Protein AF-0000000085077165 (afdb_homodimer)

Radius of gyration: 27.35 Å; Cα contacts (8 Å, |Δi|>4): 1480; chains: 2; bounding box: 54×87×58 Å

Organism: Oikopleura dioica (NCBI:txid34765)

Nearest PDB structures (foldseek):
  3anv-assembly1_A-2  TM=9.131E-01  e=1.121E-34  Gallus gallus
  3anu-assembly1_A-2  TM=9.158E-01  e=6.366E-34  Gallus gallus
  3awn-assembly1_A  TM=9.002E-01  e=6.577E-33  Gallus gallus
  1qu4-assembly2_D  TM=6.559E-01  e=4.591E-11  Trypanosoma brucei
  2tod-assembly1_B  TM=6.637E-01  e=1.349E-10  Trypanosoma brucei

pLDDT: mean 92.69, std 6.56, range [63.25, 98.31]

Foldseek 3Di:
DVVLCVVLVAAEAEEALQFQFLVLCCVRPPPLEHYEYADLLSLVSSLVVPRAHYEHEDADDLVCQVSVLVSVVPGQYEYEDAALVSLVSQQPHPAAHEYAYEAECPPPDRHHDLVPLVRVLVSVVSQVVCVRHYDYQAYEYEDPVLLDAQPDAQVVSLVVLQVSLLSVLVSRVVSQVSNCVVVVDPDGGAYEYEELLSSLRDDSSCSSHRYYYYYCQSADFPSCVSNVSDPPVSHFDKDKWWFAAFFFFKTKIQAFCLQQNPPRLSSLFWAWPPPPFCKGFNDGDDGMTIIGGPDRPGGCVVVDDGGDMIIIGGSRSSSNSLSDQWDFDDDPNHTDDITGRRDDD/DCVLCVVLVAAEAEEALQQQFLVLCCVRPPPLEHYEYADLLSLVSSLVVPRAHYEHEDADDLVCQVSVLVSVVPGQYEYEDAALVSLVSQQPHPAAHEYAYEAECPPPDRHHDLVPLVRVLVSVVSQVVCVRHYDYQAYEYEDPVLLDAQPDAQVVSLVVLQVVLLSVLVSRVVSQVSNCVVVVDPDGGAYEYEELLSSLRDDSSCSVHRYYYYYCQSADFPSCVSNVSDPPVSHQDKDKWWFAAFFFFKTKIQAFCLQQNPPRLSSLFWAWPPPPFCKGFNDGDDGMTIIGGPDRPGGCVVVDDGGDMIIIGGSRSSVNSLSDQWDFDDDPNHTDDITGRRDDD

Structure (mmCIF, N/CA/C/O backbone):
data_AF-0000000085077165-model_v1
#
loop_
_entity.id
_entity.type
_entity.pdbx_description
1 polymer 'D-serine dehydratase-like domain-containing protein'
#
loop_
_atom_site.group_PDB
_atom_site.id
_atom_site.type_symbol
_atom_site.label_atom_id
_atom_site.label_alt_id
_atom_site.label_comp_id
_atom_site.label_asym_id
_atom_site.label_entity_id
_atom_site.label_seq_id
_atom_site.pdbx_PDB_ins_code
_atom_site.Cartn_x
_atom_site.Cartn_y
_atom_site.Cartn_z
_atom_site.occupancy
_atom_site.B_iso_or_equiv
_atom_site.auth_seq_id
_atom_site.auth_comp_id
_atom_site.auth_asym_id
_atom_site.auth_atom_id
_atom_site.pdbx_PDB_model_num
ATOM 1 N N . MET A 1 1 ? -19.859 15.398 10.898 1 94.19 1 MET A N 1
ATOM 2 C CA . MET A 1 1 ? -18.719 16.234 11.266 1 94.19 1 MET A CA 1
ATOM 3 C C . MET A 1 1 ? -19.031 17.719 11.047 1 94.19 1 MET A C 1
ATOM 5 O O . MET A 1 1 ? -18.656 18.562 11.852 1 94.19 1 MET A O 1
ATOM 9 N N . ILE A 1 2 ? -19.719 18.031 9.961 1 94.75 2 ILE A N 1
ATOM 10 C CA . ILE A 1 2 ? -20.125 19.406 9.68 1 94.75 2 ILE A CA 1
ATOM 11 C C . ILE A 1 2 ? -21.016 19.922 10.812 1 94.75 2 ILE A C 1
ATOM 13 O O . ILE A 1 2 ? -20.766 21.016 11.352 1 94.75 2 ILE A O 1
ATOM 17 N N . GLU A 1 3 ? -22 19.156 11.156 1 94.88 3 GLU A N 1
ATOM 18 C CA . GLU A 1 3 ? -22.906 19.547 12.227 1 94.88 3 GLU A CA 1
ATOM 19 C C . GLU A 1 3 ? -22.172 19.688 13.555 1 94.88 3 GLU A C 1
ATOM 21 O O . GLU A 1 3 ? -22.453 20.609 14.328 1 94.88 3 GLU A O 1
ATOM 26 N N . THR A 1 4 ? -21.234 18.734 13.797 1 94.38 4 THR A N 1
ATOM 27 C CA . THR A 1 4 ? -20.438 18.781 15.016 1 94.38 4 THR A CA 1
ATOM 28 C C . THR A 1 4 ? -19.641 20.094 15.086 1 94.38 4 THR A C 1
ATOM 30 O O . THR A 1 4 ? -19.609 20.75 16.125 1 94.38 4 THR A O 1
ATOM 33 N N . ALA A 1 5 ? -18.984 20.469 14.062 1 95.69 5 ALA A N 1
ATOM 34 C CA . ALA A 1 5 ? -18.219 21.703 14 1 95.69 5 ALA A CA 1
ATOM 35 C C . ALA A 1 5 ? -19.094 22.922 14.227 1 95.69 5 ALA A C 1
ATOM 37 O O . ALA A 1 5 ? -18.719 23.859 14.93 1 95.69 5 ALA A O 1
ATOM 38 N N . LYS A 1 6 ? -20.297 22.922 13.641 1 95.62 6 LYS A N 1
ATOM 39 C CA . LYS A 1 6 ? -21.266 24.016 13.812 1 95.62 6 LYS A CA 1
ATOM 40 C C . LYS A 1 6 ? -21.672 24.156 15.273 1 95.62 6 LYS A C 1
ATOM 42 O O . LYS A 1 6 ? -21.719 25.281 15.797 1 95.62 6 LYS A O 1
ATOM 47 N N . GLU A 1 7 ? -21.953 23.062 15.828 1 95.88 7 GLU A N 1
ATOM 48 C CA . GLU A 1 7 ? -22.391 23.062 17.234 1 95.88 7 GLU A CA 1
ATOM 49 C C . GLU A 1 7 ? -21.281 23.594 18.141 1 95.88 7 GLU A C 1
ATOM 51 O O . GLU A 1 7 ? -21.562 24.281 19.125 1 95.88 7 GLU A O 1
ATOM 56 N N . LEU A 1 8 ? -20.094 23.266 17.828 1 96.5 8 LEU A N 1
ATOM 57 C CA . LEU A 1 8 ? -18.938 23.703 18.609 1 96.5 8 LEU A CA 1
ATOM 58 C C . LEU A 1 8 ? -18.531 25.125 18.25 1 96.5 8 LEU A C 1
ATOM 60 O O . LEU A 1 8 ? -17.703 25.719 18.922 1 96.5 8 LEU A O 1
ATOM 64 N N . GLU A 1 9 ? -19.109 25.656 17.203 1 96.5 9 GLU A N 1
ATOM 65 C CA . GLU A 1 9 ? -18.797 26.984 16.688 1 96.5 9 GLU A CA 1
ATOM 66 C C . GLU A 1 9 ? -17.328 27.094 16.297 1 96.5 9 GLU A C 1
ATOM 68 O O . GLU A 1 9 ? -16.656 28.062 16.656 1 96.5 9 GLU A O 1
ATOM 73 N N . VAL A 1 10 ? -16.812 26.094 15.695 1 96.75 10 VAL A N 1
ATOM 74 C CA . VAL A 1 10 ? -15.461 26.062 15.148 1 96.75 10 VAL A CA 1
ATOM 75 C C . VAL A 1 10 ? -15.523 25.812 13.641 1 96.75 10 VAL A C 1
ATOM 77 O O . VAL A 1 10 ? -16.484 25.219 13.141 1 96.75 10 VAL A O 1
ATOM 80 N N . TYR A 1 11 ? -14.555 26.328 12.922 1 96.12 11 TYR A N 1
ATOM 81 C CA . TYR A 1 11 ? -14.5 26.047 11.492 1 96.12 11 TYR A CA 1
ATOM 82 C C . TYR A 1 11 ? -14.094 24.609 11.227 1 96.12 11 TYR A C 1
ATOM 84 O O . TYR A 1 11 ? -13.336 24.016 11.992 1 96.12 11 TYR A O 1
ATOM 92 N N . LEU A 1 12 ? -14.641 24.062 10.18 1 96.81 12 LEU A N 1
ATOM 93 C CA . LEU A 1 12 ? -14.219 22.766 9.688 1 96.81 12 LEU A CA 1
ATOM 94 C C . LEU A 1 12 ? -13.367 22.906 8.43 1 96.81 12 LEU A C 1
ATOM 96 O O . LEU A 1 12 ? -13.789 23.531 7.457 1 96.81 12 LEU A O 1
ATOM 100 N N . ARG A 1 13 ? -12.18 22.438 8.469 1 97.38 13 ARG A N 1
ATOM 101 C CA . ARG A 1 13 ? -11.297 22.312 7.309 1 97.38 13 ARG A CA 1
ATOM 102 C C . ARG A 1 13 ? -10.938 20.844 7.047 1 97.38 13 ARG A C 1
ATOM 104 O O . ARG A 1 13 ? -9.867 20.391 7.457 1 97.38 13 ARG A O 1
ATOM 111 N N . PRO A 1 14 ? -11.766 20.188 6.328 1 97.81 14 PRO A N 1
ATOM 112 C CA . PRO A 1 14 ? -11.508 18.766 6.098 1 97.81 14 PRO A CA 1
ATOM 113 C C . PRO A 1 14 ? -10.234 18.516 5.289 1 97.81 14 PRO A C 1
ATOM 115 O O . PRO A 1 14 ? -9.883 19.328 4.43 1 97.81 14 PRO A O 1
ATOM 118 N N . HIS A 1 15 ? -9.594 17.453 5.633 1 97.62 15 HIS A N 1
ATOM 119 C CA . HIS A 1 15 ? -8.438 17.016 4.867 1 97.62 15 HIS A CA 1
ATOM 120 C C . HIS A 1 15 ? -8.852 16.125 3.705 1 97.62 15 HIS A C 1
ATOM 122 O O . HIS A 1 15 ? -9.648 15.188 3.885 1 97.62 15 HIS A O 1
ATOM 128 N N . MET A 1 16 ? -8.297 16.344 2.512 1 97.94 16 MET A N 1
ATOM 129 C CA . MET A 1 16 ? -8.758 15.688 1.29 1 97.94 16 MET A CA 1
ATOM 130 C C . MET A 1 16 ? -7.934 14.438 0.995 1 97.94 16 MET A C 1
ATOM 132 O O . MET A 1 16 ? -8.203 13.727 0.03 1 97.94 16 MET A O 1
ATOM 136 N N . LYS A 1 17 ? -7.016 14.102 1.824 1 95.44 17 LYS A N 1
ATOM 137 C CA . LYS A 1 17 ? -5.984 13.109 1.541 1 95.44 17 LYS A CA 1
ATOM 138 C C . LYS A 1 17 ? -6.586 11.711 1.396 1 95.44 17 LYS A C 1
ATOM 140 O O . LYS A 1 17 ? -5.949 10.812 0.856 1 95.44 17 LYS A O 1
ATOM 145 N N . THR A 1 18 ? -7.816 11.469 1.941 1 96.44 18 THR A N 1
ATOM 146 C CA . THR A 1 18 ? -8.422 10.141 1.938 1 96.44 18 THR A CA 1
ATOM 147 C C . THR A 1 18 ? -8.938 9.789 0.548 1 96.44 18 THR A C 1
ATOM 149 O O . THR A 1 18 ? -8.602 8.734 0.002 1 96.44 18 THR A O 1
ATOM 152 N N . HIS A 1 19 ? -9.672 10.641 -0.041 1 97.88 19 HIS A N 1
ATOM 153 C CA . HIS A 1 19 ? -10.414 10.336 -1.26 1 97.88 19 HIS A CA 1
ATOM 154 C C . HIS A 1 19 ? -9.789 11.016 -2.473 1 97.88 19 HIS A C 1
ATOM 156 O O . HIS A 1 19 ? -9.766 10.453 -3.566 1 97.88 19 HIS A O 1
ATOM 162 N N . LYS A 1 20 ? -9.398 12.227 -2.334 1 98 20 LYS A N 1
ATOM 163 C CA . LYS A 1 20 ? -8.727 13.047 -3.338 1 98 20 LYS A CA 1
ATOM 164 C C . LYS A 1 20 ? -9.586 13.211 -4.586 1 98 20 LYS A C 1
ATOM 166 O O . LYS A 1 20 ? -9.086 13.109 -5.707 1 98 20 LYS A O 1
ATOM 171 N N . THR A 1 21 ? -10.852 13.391 -4.449 1 98.19 21 THR A N 1
ATOM 172 C CA . THR A 1 21 ? -11.773 13.641 -5.555 1 98.19 21 THR A CA 1
ATOM 173 C C . THR A 1 21 ? -12.516 14.961 -5.352 1 98.19 21 THR A C 1
ATOM 175 O O . THR A 1 21 ? -12.75 15.375 -4.215 1 98.19 21 THR A O 1
ATOM 178 N N . LEU A 1 22 ? -12.922 15.57 -6.465 1 97.69 22 LEU A N 1
ATOM 179 C CA . LEU A 1 22 ? -13.656 16.828 -6.379 1 97.69 22 LEU A CA 1
ATOM 180 C C . LEU A 1 22 ? -15.062 16.594 -5.84 1 97.69 22 LEU A C 1
ATOM 182 O O . LEU A 1 22 ? -15.57 17.391 -5.047 1 97.69 22 LEU A O 1
ATOM 186 N N . GLU A 1 23 ? -15.719 15.484 -6.246 1 96.81 23 GLU A N 1
ATOM 187 C CA . GLU A 1 23 ? -17.094 15.172 -5.848 1 96.81 23 GLU A CA 1
ATOM 188 C C . GLU A 1 23 ? -17.203 15.031 -4.332 1 96.81 23 GLU A C 1
ATOM 190 O O . GLU A 1 23 ? -18.047 15.664 -3.707 1 96.81 23 GLU A O 1
ATOM 195 N N . ILE A 1 24 ? -16.344 14.305 -3.746 1 97.38 24 ILE A N 1
ATOM 196 C CA . ILE A 1 24 ? -16.391 14.07 -2.307 1 97.38 24 ILE A CA 1
ATOM 197 C C . ILE A 1 24 ? -15.875 15.312 -1.573 1 97.38 24 ILE A C 1
ATOM 199 O O . ILE A 1 24 ? -16.375 15.656 -0.501 1 97.38 24 ILE A O 1
ATOM 203 N N . GLY A 1 25 ? -14.875 15.953 -2.17 1 97.88 25 GLY A N 1
ATOM 204 C CA . GLY A 1 25 ? -14.422 17.219 -1.61 1 97.88 25 GLY A CA 1
ATOM 205 C C . GLY A 1 25 ? -15.539 18.219 -1.427 1 97.88 25 GLY A C 1
ATOM 206 O O . GLY A 1 25 ? -15.625 18.875 -0.387 1 97.88 25 GLY A O 1
ATOM 207 N N . GLU A 1 26 ? -16.375 18.344 -2.416 1 96.88 26 GLU A N 1
ATOM 208 C CA . GLU A 1 26 ? -17.484 19.281 -2.352 1 96.88 26 GLU A CA 1
ATOM 209 C C . GLU A 1 26 ? -18.5 18.859 -1.295 1 96.88 26 GLU A C 1
ATOM 211 O O . GLU A 1 26 ? -19.141 19.703 -0.664 1 96.88 26 GLU A O 1
ATOM 216 N N . MET A 1 27 ? -18.656 17.594 -1.125 1 95.5 27 MET A N 1
ATOM 217 C CA . MET A 1 27 ? -19.547 17.094 -0.073 1 95.5 27 MET A CA 1
ATOM 218 C C . MET A 1 27 ? -19.016 17.469 1.306 1 95.5 27 MET A C 1
ATOM 220 O O . MET A 1 27 ? -19.781 17.844 2.191 1 95.5 27 MET A O 1
ATOM 224 N N . MET A 1 28 ? -17.734 17.391 1.488 1 97.06 28 MET A N 1
ATOM 225 C CA . MET A 1 28 ? -17.094 17.641 2.781 1 97.06 28 MET A CA 1
ATOM 226 C C . MET A 1 28 ? -16.984 19.125 3.062 1 97.06 28 MET A C 1
ATOM 228 O O . MET A 1 28 ? -16.984 19.547 4.219 1 97.06 28 MET A O 1
ATOM 232 N N . ALA A 1 29 ? -16.797 19.859 2.043 1 96.5 29 ALA A N 1
ATOM 233 C CA . ALA A 1 29 ? -16.656 21.312 2.117 1 96.5 29 ALA A CA 1
ATOM 234 C C . ALA A 1 29 ? -17.594 22 1.136 1 96.5 29 ALA A C 1
ATOM 236 O O . ALA A 1 29 ? -17.156 22.547 0.119 1 96.5 29 ALA A O 1
ATOM 237 N N . PRO A 1 30 ? -18.812 22.094 1.582 1 93 30 PRO A N 1
ATOM 238 C CA . PRO A 1 30 ? -19.781 22.719 0.68 1 93 30 PRO A CA 1
ATOM 239 C C . PRO A 1 30 ? -19.406 24.156 0.296 1 93 30 PRO A C 1
ATOM 241 O O . PRO A 1 30 ? -18.828 24.891 1.111 1 93 30 PRO A O 1
ATOM 244 N N . SER A 1 31 ? -19.766 24.516 -0.927 1 88.38 31 SER A N 1
ATOM 245 C CA . SER A 1 31 ? -19.453 25.828 -1.5 1 88.38 31 SER A CA 1
ATOM 246 C C . SER A 1 31 ? -17.953 26.016 -1.66 1 88.38 31 SER A C 1
ATOM 248 O O . SER A 1 31 ? -17.469 27.156 -1.706 1 88.38 31 SER A O 1
ATOM 250 N N . LYS A 1 32 ? -17.219 24.859 -1.605 1 90.75 32 LYS A N 1
ATOM 251 C CA . LYS A 1 32 ? -15.773 24.812 -1.818 1 90.75 32 LYS A CA 1
ATOM 252 C C . LYS A 1 32 ? -15.047 25.703 -0.815 1 90.75 32 LYS A C 1
ATOM 254 O O . LYS A 1 32 ? -14.188 26.5 -1.195 1 90.75 32 LYS A O 1
ATOM 259 N N . SER A 1 33 ? -15.5 25.484 0.419 1 89.12 33 SER A N 1
ATOM 260 C CA . SER A 1 33 ? -14.922 26.172 1.569 1 89.12 33 SER A CA 1
ATOM 261 C C . SER A 1 33 ? -13.492 25.703 1.832 1 89.12 33 SER A C 1
ATOM 263 O O . SER A 1 33 ? -12.828 25.188 0.932 1 89.12 33 SER A O 1
ATOM 265 N N . LYS A 1 34 ? -12.992 25.891 3.07 1 95.75 34 LYS A N 1
ATOM 266 C CA . LYS A 1 34 ? -11.625 25.625 3.492 1 95.75 34 LYS A CA 1
ATOM 267 C C . LYS A 1 34 ? -11.32 24.125 3.447 1 95.75 34 LYS A C 1
ATOM 269 O O . LYS A 1 34 ? -12.133 23.312 3.879 1 95.75 34 LYS A O 1
ATOM 274 N N . ILE A 1 35 ? -10.18 23.781 2.846 1 98.31 35 ILE A N 1
ATOM 275 C CA . ILE A 1 35 ? -9.758 22.391 2.842 1 98.31 35 ILE A CA 1
ATOM 276 C C . ILE A 1 35 ? -8.258 22.297 3.119 1 98.31 35 ILE A C 1
ATOM 278 O O . ILE A 1 35 ? -7.559 23.312 3.105 1 98.31 35 ILE A O 1
ATOM 282 N N . SER A 1 36 ? -7.84 21.156 3.443 1 97.88 36 SER A N 1
ATOM 283 C CA . SER A 1 36 ? -6.418 20.875 3.564 1 97.88 36 SER A CA 1
ATOM 284 C C . SER A 1 36 ? -6 19.734 2.633 1 97.88 36 SER A C 1
ATOM 286 O O . SER A 1 36 ? -6.797 18.844 2.342 1 97.88 36 SER A O 1
ATOM 288 N N . VAL A 1 37 ? -4.781 19.812 2.131 1 97.56 37 VAL A N 1
ATOM 289 C CA . VAL A 1 37 ? -4.207 18.781 1.267 1 97.56 37 VAL A CA 1
ATOM 290 C C . VAL A 1 37 ? -2.777 18.469 1.709 1 97.56 37 VAL A C 1
ATOM 292 O O . VAL A 1 37 ? -2.203 19.203 2.523 1 97.56 37 VAL A O 1
ATOM 295 N N . SER A 1 38 ? -2.211 17.391 1.091 1 95.38 38 SER A N 1
ATOM 296 C CA . SER A 1 38 ? -0.911 16.938 1.584 1 95.38 38 SER A CA 1
ATOM 297 C C . SER A 1 38 ? 0.156 17.047 0.499 1 95.38 38 SER A C 1
ATOM 299 O O . SER A 1 38 ? 1.352 16.969 0.786 1 95.38 38 SER A O 1
ATOM 301 N N . THR A 1 39 ? -0.224 17.141 -0.767 1 96.12 39 THR A N 1
ATOM 302 C CA . THR A 1 39 ? 0.749 17.172 -1.853 1 96.12 39 THR A CA 1
ATOM 303 C C . THR A 1 39 ? 0.478 18.359 -2.781 1 96.12 39 THR A C 1
ATOM 305 O O . THR A 1 39 ? -0.63 18.906 -2.799 1 96.12 39 THR A O 1
ATOM 308 N N . LEU A 1 40 ? 1.512 18.734 -3.566 1 96.62 40 LEU A N 1
ATOM 309 C CA . LEU A 1 40 ? 1.325 19.797 -4.555 1 96.62 40 LEU A CA 1
ATOM 310 C C . LEU A 1 40 ? 0.347 19.359 -5.641 1 96.62 40 LEU A C 1
ATOM 312 O O . LEU A 1 40 ? -0.409 20.172 -6.164 1 96.62 40 LEU A O 1
ATOM 316 N N . ALA A 1 41 ? 0.366 18.062 -5.977 1 96.81 41 ALA A N 1
ATOM 317 C CA . ALA A 1 41 ? -0.592 17.562 -6.957 1 96.81 41 ALA A CA 1
ATOM 318 C C . ALA A 1 41 ? -2.025 17.766 -6.48 1 96.81 41 ALA A C 1
ATOM 320 O O . ALA A 1 41 ? -2.885 18.219 -7.242 1 96.81 41 ALA A O 1
ATOM 321 N N . GLU A 1 42 ? -2.234 17.469 -5.223 1 97.75 42 GLU A N 1
ATOM 322 C CA . GLU A 1 42 ? -3.555 17.688 -4.641 1 97.75 42 GLU A CA 1
ATOM 323 C C . GLU A 1 42 ? -3.898 19.172 -4.613 1 97.75 42 GLU A C 1
ATOM 325 O O . GLU A 1 42 ? -5.031 19.562 -4.918 1 97.75 42 GLU A O 1
ATOM 330 N N . LEU A 1 43 ? -2.893 19.922 -4.207 1 97.62 43 LEU A N 1
ATOM 331 C CA . LEU A 1 43 ? -3.092 21.375 -4.133 1 97.62 43 LEU A CA 1
ATOM 332 C C . LEU A 1 43 ? -3.535 21.922 -5.484 1 97.62 43 LEU A C 1
ATOM 334 O O . LEU A 1 43 ? -4.539 22.641 -5.566 1 97.62 43 LEU A O 1
ATOM 338 N N . GLU A 1 44 ? -2.84 21.578 -6.52 1 97.75 44 GLU A N 1
ATOM 339 C CA . GLU A 1 44 ? -3.158 22.031 -7.875 1 97.75 44 GLU A CA 1
ATOM 340 C C . GLU A 1 44 ? -4.516 21.5 -8.328 1 97.75 44 GLU A C 1
ATOM 342 O O . GLU A 1 44 ? -5.316 22.234 -8.906 1 97.75 44 GLU A O 1
ATOM 347 N N . PHE A 1 45 ? -4.777 20.25 -8.047 1 98.06 45 PHE A N 1
ATOM 348 C CA . PHE A 1 45 ? -5.996 19.578 -8.461 1 98.06 45 PHE A CA 1
ATOM 349 C C . PHE A 1 45 ? -7.227 20.25 -7.875 1 98.06 45 PHE A C 1
ATOM 351 O O . PHE A 1 45 ? -8.172 20.578 -8.594 1 98.06 45 PHE A O 1
ATOM 358 N N . PHE A 1 46 ? -7.199 20.516 -6.566 1 98.25 46 PHE A N 1
ATOM 359 C CA . PHE A 1 46 ? -8.352 21.109 -5.902 1 98.25 46 PHE A CA 1
ATOM 360 C C . PHE A 1 46 ? -8.453 22.594 -6.211 1 98.25 46 PHE A C 1
ATOM 362 O O . PHE A 1 46 ? -9.555 23.141 -6.328 1 98.25 46 PHE A O 1
ATOM 369 N N . ALA A 1 47 ? -7.309 23.281 -6.332 1 97.69 47 ALA A N 1
ATOM 370 C CA . ALA A 1 47 ? -7.332 24.672 -6.766 1 97.69 47 ALA A CA 1
ATOM 371 C C . ALA A 1 47 ? -7.984 24.812 -8.141 1 97.69 47 ALA A C 1
ATOM 373 O O . ALA A 1 47 ? -8.867 25.656 -8.328 1 97.69 47 ALA A O 1
ATOM 374 N N . ASP A 1 48 ? -7.559 23.984 -9.062 1 97.5 48 ASP A N 1
ATOM 375 C CA . ASP A 1 48 ? -8.125 23.984 -10.406 1 97.5 48 ASP A CA 1
ATOM 376 C C . ASP A 1 48 ? -9.609 23.609 -10.375 1 97.5 48 ASP A C 1
ATOM 378 O O . ASP A 1 48 ? -10.375 24 -11.258 1 97.5 48 ASP A O 1
ATOM 382 N N . GLY A 1 49 ? -9.977 22.859 -9.367 1 97.31 49 GLY A N 1
ATOM 383 C CA . GLY A 1 49 ? -11.359 22.438 -9.203 1 97.31 49 GLY A CA 1
ATOM 384 C C . GLY A 1 49 ? -12.234 23.516 -8.578 1 97.31 49 GLY A C 1
ATOM 385 O O . GLY A 1 49 ? -13.43 23.297 -8.383 1 97.31 49 GLY A O 1
ATOM 386 N N . GLY A 1 50 ? -11.641 24.594 -8.156 1 96.94 50 GLY A N 1
ATOM 387 C CA . GLY A 1 50 ? -12.438 25.734 -7.715 1 96.94 50 GLY A CA 1
ATOM 388 C C . GLY A 1 50 ? -12.297 26.016 -6.23 1 96.94 50 GLY A C 1
ATOM 389 O O . GLY A 1 50 ? -12.867 26.984 -5.719 1 96.94 50 GLY A O 1
ATOM 390 N N . PHE A 1 51 ? -11.609 25.172 -5.504 1 97.69 51 PHE A N 1
ATOM 391 C CA . PHE A 1 51 ? -11.367 25.453 -4.094 1 97.69 51 PHE A CA 1
ATOM 392 C C . PHE A 1 51 ? -10.406 26.625 -3.93 1 97.69 51 PHE A C 1
ATOM 394 O O . PHE A 1 51 ? -9.367 26.672 -4.586 1 97.69 51 PHE A O 1
ATOM 401 N N . ASP A 1 52 ? -10.641 27.516 -3.07 1 94.81 52 ASP A N 1
ATOM 402 C CA . ASP A 1 52 ? -9.859 28.75 -2.998 1 94.81 52 ASP A CA 1
ATOM 403 C C . ASP A 1 52 ? -9.055 28.812 -1.704 1 94.81 52 ASP A C 1
ATOM 405 O O . ASP A 1 52 ? -7.957 29.375 -1.673 1 94.81 52 ASP A O 1
ATOM 409 N N . ASP A 1 53 ? -9.523 28.359 -0.58 1 97.12 53 ASP A N 1
ATOM 410 C CA . ASP A 1 53 ? -8.82 28.391 0.699 1 97.12 53 ASP A CA 1
ATOM 411 C C . ASP A 1 53 ? -8.258 27.016 1.04 1 97.12 53 ASP A C 1
ATOM 413 O O . ASP A 1 53 ? -8.953 26.172 1.62 1 97.12 53 ASP A O 1
ATOM 417 N N . ILE A 1 54 ? -6.98 26.812 0.673 1 98.06 54 ILE A N 1
ATOM 418 C CA . ILE A 1 54 ? -6.379 25.5 0.779 1 98.06 54 ILE A CA 1
ATOM 419 C C . ILE A 1 54 ? -5.133 25.562 1.656 1 98.06 54 ILE A C 1
ATOM 421 O O . ILE A 1 54 ? -4.266 26.406 1.447 1 98.06 54 ILE A O 1
ATOM 425 N N . LEU A 1 55 ? -5.086 24.75 2.645 1 97.81 55 LEU A N 1
ATOM 426 C CA . LEU A 1 55 ? -3.895 24.578 3.467 1 97.81 55 LEU A CA 1
ATOM 427 C C . LEU A 1 55 ? -3.066 23.391 2.973 1 97.81 55 LEU A C 1
ATOM 429 O O . LEU A 1 55 ? -3.564 22.266 2.906 1 97.81 55 LEU A O 1
ATOM 433 N N . LEU A 1 56 ? -1.877 23.625 2.508 1 96.69 56 LEU A N 1
ATOM 434 C CA . LEU A 1 56 ? -0.922 22.547 2.285 1 96.69 56 LEU A CA 1
ATOM 435 C C . LEU A 1 56 ? -0.322 22.062 3.602 1 96.69 56 LEU A C 1
ATOM 437 O O . LEU A 1 56 ? 0.575 22.719 4.148 1 96.69 56 LEU A O 1
ATOM 441 N N . ALA A 1 57 ? -0.818 20.922 4.074 1 95.25 57 ALA A N 1
ATOM 442 C CA . ALA A 1 57 ? -0.588 20.484 5.445 1 95.25 57 ALA A CA 1
ATOM 443 C C . ALA A 1 57 ? 0.699 19.672 5.551 1 95.25 57 ALA A C 1
ATOM 445 O O . ALA A 1 57 ? 0.712 18.594 6.148 1 95.25 57 ALA A O 1
ATOM 446 N N . ILE A 1 58 ? 1.751 20.094 5.02 1 91.88 58 ILE A N 1
ATOM 447 C CA . ILE A 1 58 ? 3.1 19.547 5.117 1 91.88 58 ILE A CA 1
ATOM 448 C C . ILE A 1 58 ? 4.125 20.656 4.891 1 91.88 58 ILE A C 1
ATOM 450 O O . ILE A 1 58 ? 3.936 21.516 4.031 1 91.88 58 ILE A O 1
ATOM 454 N N . PRO A 1 59 ? 5.191 20.656 5.707 1 91.81 59 PRO A N 1
ATOM 455 C CA . PRO A 1 59 ? 6.207 21.672 5.441 1 91.81 59 PRO A CA 1
ATOM 456 C C . PRO A 1 59 ? 6.82 21.547 4.051 1 91.81 59 PRO A C 1
ATOM 458 O O . PRO A 1 59 ? 6.957 20.438 3.531 1 91.81 59 PRO A O 1
ATOM 461 N N . ILE A 1 60 ? 7.191 22.672 3.49 1 87.81 60 ILE A N 1
ATOM 462 C CA . ILE A 1 60 ? 7.656 22.656 2.107 1 87.81 60 ILE A CA 1
ATOM 463 C C . ILE A 1 60 ? 9.18 22.797 2.072 1 87.81 60 ILE A C 1
ATOM 465 O O . ILE A 1 60 ? 9.773 23.422 2.951 1 87.81 60 ILE A O 1
ATOM 469 N N . THR A 1 61 ? 9.734 22.172 1.123 1 90.62 61 THR A N 1
ATOM 470 C CA . THR A 1 61 ? 11.148 22.328 0.791 1 90.62 61 THR A CA 1
ATOM 471 C C . THR A 1 61 ? 11.312 23.234 -0.426 1 90.62 61 THR A C 1
ATOM 473 O O . THR A 1 61 ? 10.352 23.5 -1.148 1 90.62 61 THR A O 1
ATOM 476 N N . LYS A 1 62 ? 12.508 23.688 -0.63 1 90.38 62 LYS A N 1
ATOM 477 C CA . LYS A 1 62 ? 12.812 24.672 -1.652 1 90.38 62 LYS A CA 1
ATOM 478 C C . LYS A 1 62 ? 12.398 24.188 -3.037 1 90.38 62 LYS A C 1
ATOM 480 O O . LYS A 1 62 ? 11.945 24.984 -3.869 1 90.38 62 LYS A O 1
ATOM 485 N N . ASP A 1 63 ? 12.508 22.953 -3.283 1 89.62 63 ASP A N 1
ATOM 486 C CA . ASP A 1 63 ? 12.227 22.391 -4.598 1 89.62 63 ASP A CA 1
ATOM 487 C C . ASP A 1 63 ? 10.75 22.531 -4.953 1 89.62 63 ASP A C 1
ATOM 489 O O . ASP A 1 63 ? 10.375 22.453 -6.125 1 89.62 63 ASP A O 1
ATOM 493 N N . LYS A 1 64 ? 9.898 22.781 -4.012 1 91.19 64 LYS A N 1
ATOM 494 C CA . LYS A 1 64 ? 8.453 22.828 -4.234 1 91.19 64 LYS A CA 1
ATOM 495 C C . LYS A 1 64 ? 7.984 24.266 -4.434 1 91.19 64 LYS A C 1
ATOM 497 O O . LYS A 1 64 ? 6.832 24.5 -4.797 1 91.19 64 LYS A O 1
ATOM 502 N N . LEU A 1 65 ? 8.859 25.203 -4.297 1 90.5 65 LEU A N 1
ATOM 503 C CA . LEU A 1 65 ? 8.484 26.609 -4.184 1 90.5 65 LEU A CA 1
ATOM 504 C C . LEU A 1 65 ? 7.922 27.141 -5.5 1 90.5 65 LEU A C 1
ATOM 506 O O . LEU A 1 65 ? 6.934 27.875 -5.512 1 90.5 65 LEU A O 1
ATOM 510 N N . THR A 1 66 ? 8.57 26.734 -6.602 1 91.06 66 THR A N 1
ATOM 511 C CA . THR A 1 66 ? 8.133 27.25 -7.891 1 91.06 66 THR A CA 1
ATOM 512 C C . THR A 1 66 ? 6.68 26.859 -8.164 1 91.06 66 THR A C 1
ATOM 514 O O . THR A 1 66 ? 5.855 27.719 -8.492 1 91.06 66 THR A O 1
ATOM 517 N N . ARG A 1 67 ? 6.395 25.625 -7.977 1 92.38 67 ARG A N 1
ATOM 518 C CA . ARG A 1 67 ? 5.035 25.141 -8.195 1 92.38 67 ARG A CA 1
ATOM 519 C C . ARG A 1 67 ? 4.059 25.766 -7.207 1 92.38 67 ARG A C 1
ATOM 521 O O . ARG A 1 67 ? 2.941 26.141 -7.574 1 92.38 67 ARG A O 1
ATOM 528 N N . LEU A 1 68 ? 4.516 25.891 -6.008 1 93 68 LEU A N 1
ATOM 529 C CA . LEU A 1 68 ? 3.684 26.5 -4.965 1 93 68 LEU A CA 1
ATOM 530 C C . LEU A 1 68 ? 3.342 27.938 -5.309 1 93 68 LEU A C 1
ATOM 532 O O . LEU A 1 68 ? 2.193 28.359 -5.16 1 93 68 LEU A O 1
ATOM 536 N N . LYS A 1 69 ? 4.297 28.688 -5.785 1 91.62 69 LYS A N 1
ATOM 537 C CA . LYS A 1 69 ? 4.109 30.094 -6.133 1 91.62 69 LYS A CA 1
ATOM 538 C C . LYS A 1 69 ? 3.066 30.266 -7.234 1 91.62 69 LYS A C 1
ATOM 540 O O . LYS A 1 69 ? 2.252 31.188 -7.191 1 91.62 69 LYS A O 1
ATOM 545 N N . PHE A 1 70 ? 3.111 29.375 -8.148 1 92.19 70 PHE A N 1
ATOM 546 C CA . PHE A 1 70 ? 2.176 29.438 -9.266 1 92.19 70 PHE A CA 1
ATOM 547 C C . PHE A 1 70 ? 0.737 29.328 -8.773 1 92.19 70 PHE A C 1
ATOM 549 O O . PHE A 1 70 ? -0.139 30.062 -9.227 1 92.19 70 PHE A O 1
ATOM 556 N N . VAL A 1 71 ? 0.449 28.469 -7.832 1 93.5 71 VAL A N 1
ATOM 557 C CA . VAL A 1 71 ? -0.898 28.297 -7.305 1 93.5 71 VAL A CA 1
ATOM 558 C C . VAL A 1 71 ? -1.255 29.453 -6.383 1 93.5 71 VAL A C 1
ATOM 560 O O . VAL A 1 71 ? -2.379 29.969 -6.422 1 93.5 71 VAL A O 1
ATOM 563 N N . HIS A 1 72 ? -0.233 29.844 -5.633 1 91.94 72 HIS A N 1
ATOM 564 C CA . HIS A 1 72 ? -0.426 30.891 -4.637 1 91.94 72 HIS A CA 1
ATOM 565 C C . HIS A 1 72 ? -0.789 32.219 -5.293 1 91.94 72 HIS A C 1
ATOM 567 O O . HIS A 1 72 ? -1.473 33.031 -4.688 1 91.94 72 HIS A O 1
ATOM 573 N N . GLU A 1 73 ? -0.399 32.469 -6.453 1 90.12 73 GLU A N 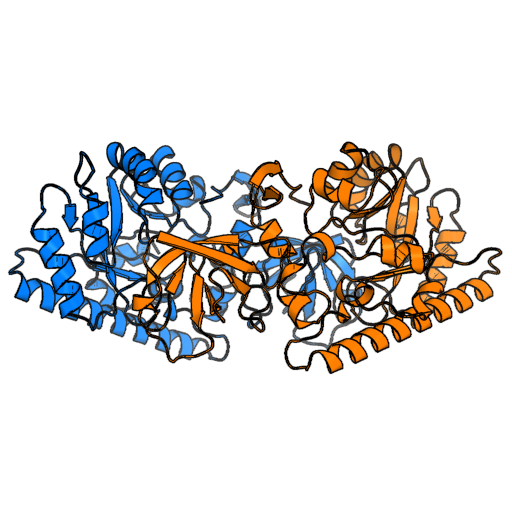1
ATOM 574 C CA . GLU A 1 73 ? -0.704 33.688 -7.188 1 90.12 73 GLU A CA 1
ATOM 575 C C . GLU A 1 73 ? -2.18 33.75 -7.57 1 90.12 73 GLU A C 1
ATOM 577 O O . GLU A 1 73 ? -2.729 34.844 -7.777 1 90.12 73 GLU A O 1
ATOM 582 N N . ARG A 1 74 ? -2.771 32.594 -7.562 1 89.69 74 ARG A N 1
ATOM 583 C CA . ARG A 1 74 ? -4.141 32.531 -8.07 1 89.69 74 ARG A CA 1
ATOM 584 C C . ARG A 1 74 ? -5.125 32.219 -6.938 1 89.69 74 ARG A C 1
ATOM 586 O O . ARG A 1 74 ? -6.324 32.469 -7.074 1 89.69 74 ARG A O 1
ATOM 593 N N . LYS A 1 75 ? -4.719 31.641 -5.938 1 92.5 75 LYS A N 1
ATOM 594 C CA . LYS A 1 75 ? -5.59 31.141 -4.879 1 92.5 75 LYS A CA 1
ATOM 595 C C . LYS A 1 75 ? -5.051 31.516 -3.5 1 92.5 75 LYS A C 1
ATOM 597 O O . LYS A 1 75 ? -3.891 31.906 -3.365 1 92.5 75 LYS A O 1
ATOM 602 N N . ASN A 1 76 ? -5.961 31.484 -2.51 1 94.38 76 ASN A N 1
ATOM 603 C CA . ASN A 1 76 ? -5.57 31.672 -1.116 1 94.38 76 ASN A CA 1
ATOM 604 C C . ASN A 1 76 ? -4.977 30.406 -0.525 1 94.38 76 ASN A C 1
ATOM 606 O O . ASN A 1 76 ? -5.711 29.531 -0.061 1 94.38 76 ASN A O 1
ATOM 610 N N . ILE A 1 77 ? -3.666 30.359 -0.541 1 94.88 77 ILE A N 1
ATOM 611 C CA . ILE A 1 77 ? -2.963 29.156 -0.12 1 94.88 77 ILE A CA 1
ATOM 612 C C . ILE A 1 77 ? -2.205 29.422 1.179 1 94.88 77 ILE A C 1
ATOM 614 O O . ILE A 1 77 ? -1.573 30.469 1.329 1 94.88 77 ILE A O 1
ATOM 618 N N . SER A 1 78 ? -2.369 28.578 2.115 1 96.12 78 SER A N 1
ATOM 619 C CA . SER A 1 78 ? -1.588 28.594 3.348 1 96.12 78 SER A CA 1
ATOM 620 C C . SER A 1 78 ? -0.622 27.422 3.418 1 96.12 78 SER A C 1
ATOM 622 O O . SER A 1 78 ? -0.914 26.344 2.902 1 96.12 78 SER A O 1
ATOM 624 N N . ILE A 1 79 ? 0.509 27.625 4.031 1 95.25 79 ILE A N 1
ATOM 625 C CA . ILE A 1 79 ? 1.498 26.562 4.152 1 95.25 79 ILE A CA 1
ATOM 626 C C . ILE A 1 79 ? 1.965 26.453 5.602 1 95.25 79 ILE A C 1
ATOM 628 O O . ILE A 1 79 ? 1.757 27.375 6.398 1 95.25 79 ILE A O 1
ATOM 632 N N . LEU A 1 80 ? 2.561 25.328 5.895 1 95.88 80 LEU A N 1
ATOM 633 C CA . LEU A 1 80 ? 3.102 25.094 7.227 1 95.88 80 LEU A CA 1
ATOM 634 C C . LEU A 1 80 ? 4.609 25.312 7.254 1 95.88 80 LEU A C 1
ATOM 636 O O . LEU A 1 80 ? 5.309 24.984 6.297 1 95.88 80 LEU A O 1
ATOM 640 N N . ILE A 1 81 ? 5.062 25.844 8.328 1 94.38 81 ILE A N 1
ATOM 641 C CA . ILE A 1 81 ? 6.504 25.906 8.562 1 94.38 81 ILE A CA 1
ATOM 642 C C . ILE A 1 81 ? 6.816 25.375 9.969 1 94.38 81 ILE A C 1
ATOM 644 O O . ILE A 1 81 ? 5.953 25.406 10.852 1 94.38 81 ILE A O 1
ATOM 648 N N . ASN A 1 82 ? 8.031 24.875 10.102 1 94.81 82 ASN A N 1
ATOM 649 C CA . ASN A 1 82 ? 8.438 24.344 11.398 1 94.81 82 ASN A CA 1
ATOM 650 C C . ASN A 1 82 ? 9.883 24.703 11.727 1 94.81 82 ASN A C 1
ATOM 652 O O . ASN A 1 82 ? 10.484 24.125 12.633 1 94.81 82 ASN A O 1
ATOM 656 N N . THR A 1 83 ? 10.492 25.594 10.922 1 91.56 83 THR A N 1
ATOM 657 C CA . THR A 1 83 ? 11.836 26.094 11.172 1 91.56 83 THR A CA 1
ATOM 658 C C . THR A 1 83 ? 11.945 27.562 10.789 1 91.56 83 THR A C 1
ATOM 660 O O . THR A 1 83 ? 11.164 28.062 9.977 1 91.56 83 THR A O 1
ATOM 663 N N . VAL A 1 84 ? 12.953 28.172 11.438 1 91.06 84 VAL A N 1
ATOM 664 C CA . VAL A 1 84 ? 13.227 29.562 11.102 1 91.06 84 VAL A CA 1
ATOM 665 C C . VAL A 1 84 ? 13.75 29.656 9.672 1 91.06 84 VAL A C 1
ATOM 667 O O . VAL A 1 84 ? 13.445 30.609 8.961 1 91.06 84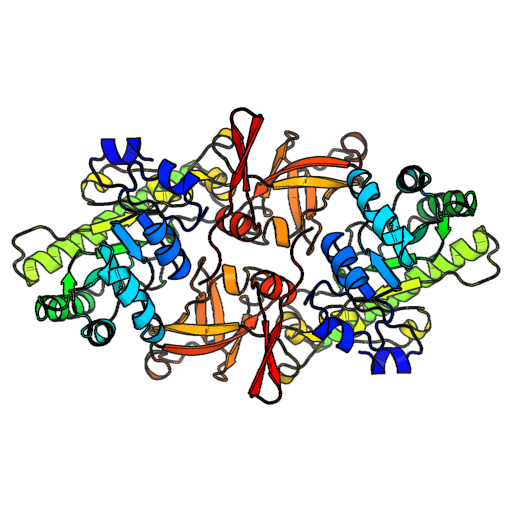 VAL A O 1
ATOM 670 N N . GLU A 1 85 ? 14.461 28.672 9.195 1 87 85 GLU A N 1
ATOM 671 C CA . GLU A 1 85 ? 15.094 28.641 7.879 1 87 85 GLU A CA 1
ATOM 672 C C . GLU A 1 85 ? 14.055 28.609 6.766 1 87 85 GLU A C 1
ATOM 674 O O . GLU A 1 85 ? 14.289 29.125 5.668 1 87 85 GLU A O 1
ATOM 679 N N . ALA A 1 86 ? 12.953 28 7.074 1 88.25 86 ALA A N 1
ATOM 680 C CA . ALA A 1 86 ? 11.891 27.922 6.078 1 88.25 86 ALA A CA 1
ATOM 681 C C . ALA A 1 86 ? 11.422 29.312 5.656 1 88.25 86 ALA A C 1
ATOM 683 O O . ALA A 1 86 ? 10.977 29.5 4.523 1 88.25 86 ALA A O 1
ATOM 684 N N . ILE A 1 87 ? 11.531 30.281 6.531 1 90 87 ILE A N 1
ATOM 685 C CA . ILE A 1 87 ? 11.094 31.656 6.277 1 90 87 ILE A CA 1
ATOM 686 C C . ILE A 1 87 ? 11.953 32.281 5.176 1 90 87 ILE A C 1
ATOM 688 O O . ILE A 1 87 ? 11.445 33 4.312 1 90 87 ILE A O 1
ATOM 692 N N . ASP A 1 88 ? 13.195 31.922 5.191 1 85.12 88 ASP A N 1
ATOM 693 C CA . ASP A 1 88 ? 14.117 32.469 4.203 1 85.12 88 ASP A CA 1
ATOM 694 C C . ASP A 1 88 ? 13.797 31.953 2.803 1 85.12 88 ASP A C 1
ATOM 696 O O . ASP A 1 88 ? 13.969 32.688 1.816 1 85.12 88 ASP A O 1
ATOM 700 N N . ILE A 1 89 ? 13.305 30.828 2.713 1 82.56 89 ILE A N 1
ATOM 701 C CA . ILE A 1 89 ? 12.984 30.203 1.438 1 82.56 89 ILE A CA 1
ATOM 702 C C . ILE A 1 89 ? 11.719 30.828 0.854 1 82.56 89 ILE A C 1
ATOM 704 O O . ILE A 1 89 ? 11.57 30.922 -0.367 1 82.56 89 ILE A O 1
ATOM 708 N N . LEU A 1 90 ? 10.805 31.297 1.617 1 84.25 90 LEU A N 1
ATOM 709 C CA . LEU A 1 90 ? 9.508 31.812 1.205 1 84.25 90 LEU A CA 1
ATOM 710 C C . LEU A 1 90 ? 9.602 33.281 0.831 1 84.25 90 LEU A C 1
ATOM 712 O O . LEU A 1 90 ? 8.734 33.812 0.127 1 84.25 90 LEU A O 1
ATOM 716 N N . ASP A 1 91 ? 10.461 34 1.192 1 72.38 91 ASP A N 1
ATOM 717 C CA . ASP A 1 91 ? 10.586 35.469 1.034 1 72.38 91 ASP A CA 1
ATOM 718 C C . ASP A 1 91 ? 10.852 35.844 -0.424 1 72.38 91 ASP A C 1
ATOM 720 O O . ASP A 1 91 ? 10.852 37 -0.779 1 72.38 91 ASP A O 1
ATOM 724 N N . SER A 1 92 ? 10.781 34.938 -1.281 1 66.88 92 SER A N 1
ATOM 725 C CA . SER A 1 92 ? 11.125 35.281 -2.658 1 66.88 92 SER A CA 1
ATOM 726 C C . SER A 1 92 ? 9.891 35.312 -3.545 1 66.88 92 SER A C 1
ATOM 728 O O . SER A 1 92 ? 10 35.281 -4.773 1 66.88 92 SER A O 1
ATOM 730 N N . SER A 1 93 ? 8.727 35.531 -2.93 1 69.94 93 SER A N 1
ATOM 731 C CA . SER A 1 93 ? 7.5 35.531 -3.721 1 69.94 93 SER A CA 1
ATOM 732 C C . SER A 1 93 ? 6.973 36.969 -3.893 1 69.94 93 SER A C 1
ATOM 734 O O . SER A 1 93 ? 7.355 37.875 -3.145 1 69.94 93 SER A O 1
ATOM 736 N N . ASP A 1 94 ? 6.18 37.219 -4.934 1 73.12 94 ASP A N 1
ATOM 737 C CA . ASP A 1 94 ? 5.59 38.531 -5.234 1 73.12 94 ASP A CA 1
ATOM 738 C C . ASP A 1 94 ? 4.43 38.812 -4.289 1 73.12 94 ASP A C 1
ATOM 740 O O . ASP A 1 94 ? 4.078 40 -4.086 1 73.12 94 ASP A O 1
ATOM 744 N N . ARG A 1 95 ? 3.795 37.875 -3.799 1 84 95 ARG A N 1
ATOM 745 C CA . ARG A 1 95 ? 2.697 38 -2.848 1 84 95 ARG A CA 1
ATOM 746 C C . ARG A 1 95 ? 3.033 37.312 -1.525 1 84 95 ARG A C 1
ATOM 748 O O . ARG A 1 95 ? 3.738 36.312 -1.504 1 84 95 ARG A O 1
ATOM 755 N N . PRO A 1 96 ? 2.492 37.938 -0.489 1 89.81 96 PRO A N 1
ATOM 756 C CA . PRO A 1 96 ? 2.811 37.344 0.808 1 89.81 96 PRO A CA 1
ATOM 757 C C . PRO A 1 96 ? 2.227 35.938 0.967 1 89.81 96 PRO A C 1
ATOM 759 O O . PRO A 1 96 ? 1.083 35.688 0.577 1 89.81 96 PRO A O 1
ATOM 762 N N . PHE A 1 97 ? 3.012 35.062 1.479 1 90.81 97 PHE A N 1
ATOM 763 C CA . PHE A 1 97 ? 2.547 33.688 1.78 1 90.81 97 PHE A CA 1
ATOM 764 C C . PHE A 1 97 ? 1.838 33.656 3.129 1 90.81 97 PHE A C 1
ATOM 766 O O . PHE A 1 97 ? 2.307 34.25 4.102 1 90.81 97 PHE A O 1
ATOM 773 N N . ASN A 1 98 ? 0.625 33.062 3.129 1 93.75 98 ASN A N 1
ATOM 774 C CA . ASN A 1 98 ? 0.019 32.719 4.41 1 93.75 98 ASN A CA 1
ATOM 775 C C . ASN A 1 98 ? 0.747 31.547 5.074 1 93.75 98 ASN A C 1
ATOM 777 O O . ASN A 1 98 ? 0.949 30.5 4.453 1 93.75 98 ASN A O 1
ATOM 781 N N . VAL A 1 99 ? 1.122 31.703 6.336 1 95.25 99 VAL A N 1
ATOM 782 C CA . VAL A 1 99 ? 1.945 30.688 6.973 1 95.25 99 VAL A CA 1
ATOM 783 C C . VAL A 1 99 ? 1.379 30.344 8.352 1 95.25 99 VAL A C 1
ATOM 785 O O . VAL A 1 99 ? 0.91 31.234 9.07 1 95.25 99 VAL A O 1
ATOM 788 N N . LEU A 1 100 ? 1.29 29.094 8.648 1 97.06 100 LEU A N 1
ATOM 789 C CA . LEU A 1 100 ? 1.021 28.578 9.992 1 97.06 100 LEU A CA 1
ATOM 790 C C . LEU A 1 100 ? 2.246 27.875 10.57 1 97.06 100 LEU A C 1
ATOM 792 O O . LEU A 1 100 ? 2.992 27.234 9.836 1 97.06 100 LEU A O 1
ATOM 796 N N . ILE A 1 101 ? 2.477 28.031 11.852 1 97.25 101 ILE A N 1
ATOM 797 C CA . ILE A 1 101 ? 3.525 27.281 12.523 1 97.25 101 ILE A CA 1
ATOM 798 C C . ILE A 1 101 ? 2.982 25.906 12.945 1 97.25 101 ILE A C 1
ATOM 800 O O . ILE A 1 101 ? 1.97 25.828 13.648 1 97.25 101 ILE A O 1
ATOM 804 N N . GLU A 1 102 ? 3.592 24.875 12.445 1 97.25 102 GLU A N 1
ATOM 805 C CA . GLU A 1 102 ? 3.178 23.547 12.844 1 97.25 102 GLU A CA 1
ATOM 806 C C . GLU A 1 102 ? 3.787 23.156 14.195 1 97.25 102 GLU A C 1
ATOM 808 O O . GLU A 1 102 ? 5.004 23.219 14.367 1 97.25 102 GLU A O 1
ATOM 813 N N . VAL A 1 103 ? 2.953 22.734 15.086 1 96.62 103 VAL A N 1
ATOM 814 C CA . VAL A 1 103 ? 3.4 22.328 16.422 1 96.62 103 VAL A CA 1
ATOM 815 C C . VAL A 1 103 ? 2.918 20.906 16.719 1 96.62 103 VAL A C 1
ATOM 817 O O . VAL A 1 103 ? 2.09 20.359 15.984 1 96.62 103 VAL A O 1
ATOM 820 N N . SER A 1 104 ? 3.555 20.281 17.688 1 94.69 104 SER A N 1
ATOM 821 C CA . SER A 1 104 ? 3.211 18.922 18.047 1 94.69 104 SER A CA 1
ATOM 822 C C . SER A 1 104 ? 2.891 18.812 19.547 1 94.69 104 SER A C 1
ATOM 824 O O . SER A 1 104 ? 3.645 19.312 20.375 1 94.69 104 SER A O 1
ATOM 826 N N . THR A 1 105 ? 1.826 18.172 19.828 1 92.31 105 THR A N 1
ATOM 827 C CA . THR A 1 105 ? 1.466 17.906 21.219 1 92.31 105 THR A CA 1
ATOM 828 C C . THR A 1 105 ? 1.759 16.453 21.578 1 92.31 105 THR A C 1
ATOM 830 O O . THR A 1 105 ? 1.221 15.93 22.562 1 92.31 105 THR A O 1
ATOM 833 N N . GLY A 1 106 ? 2.584 15.781 20.656 1 85.81 106 GLY A N 1
ATOM 834 C CA . GLY A 1 106 ? 2.955 14.422 21.031 1 85.81 106 GLY A CA 1
ATOM 835 C C . GLY A 1 106 ? 3.125 13.5 19.844 1 85.81 106 GLY A C 1
ATOM 836 O O . GLY A 1 106 ? 3.74 12.438 19.953 1 85.81 106 GLY A O 1
ATOM 837 N N . TYR A 1 107 ? 2.598 13.617 18.656 1 78.69 107 TYR A N 1
ATOM 838 C CA . TYR A 1 107 ? 2.621 12.727 17.5 1 78.69 107 TYR A CA 1
ATOM 839 C C . TYR A 1 107 ? 4.012 12.664 16.891 1 78.69 107 TYR A C 1
ATOM 841 O O . TYR A 1 107 ? 4.402 11.648 16.312 1 78.69 107 TYR A O 1
ATOM 849 N N . GLU A 1 108 ? 4.93 13.57 17.047 1 79.69 108 GLU A N 1
ATOM 850 C CA . GLU A 1 108 ? 6.324 13.617 16.609 1 79.69 108 GLU A CA 1
ATOM 851 C C . GLU A 1 108 ? 6.441 13.383 15.109 1 79.69 108 GLU A C 1
ATOM 853 O O . GLU A 1 108 ? 7.066 12.414 14.672 1 79.69 108 GLU A O 1
ATOM 858 N N . ARG A 1 109 ? 6.008 14.031 14.312 1 87.88 109 ARG A N 1
ATOM 859 C CA . ARG A 1 109 ? 6.184 14.07 12.867 1 87.88 109 ARG A CA 1
ATOM 860 C C . ARG A 1 109 ? 6.949 15.312 12.438 1 87.88 109 ARG A C 1
ATOM 862 O O . ARG A 1 109 ? 8.172 15.375 12.578 1 87.88 109 ARG A O 1
ATOM 869 N N . THR A 1 110 ? 6.27 16.281 11.961 1 91.31 110 THR A N 1
ATOM 870 C CA . THR A 1 110 ? 7 17.438 11.445 1 91.31 110 THR A CA 1
ATOM 871 C C . THR A 1 110 ? 6.816 18.641 12.367 1 91.31 110 THR A C 1
ATOM 873 O O . THR A 1 110 ? 7.465 19.672 12.18 1 91.31 110 THR A O 1
ATOM 876 N N . GLY A 1 111 ? 6.035 18.547 13.352 1 93.5 111 GLY A N 1
ATOM 877 C CA . GLY A 1 111 ? 5.719 19.688 14.203 1 93.5 111 GLY A CA 1
ATOM 878 C C . GLY A 1 111 ? 6.738 19.906 15.305 1 93.5 111 GLY A C 1
ATOM 879 O O . GLY A 1 111 ? 7.277 18.938 15.859 1 93.5 111 GLY A O 1
ATOM 880 N N . ILE A 1 112 ? 6.891 21.172 15.719 1 94.69 112 ILE A N 1
ATOM 881 C CA . ILE A 1 112 ? 7.711 21.531 16.875 1 94.69 112 ILE A CA 1
ATOM 882 C C . ILE A 1 112 ? 6.965 21.188 18.156 1 94.69 112 ILE A C 1
ATOM 884 O O . ILE A 1 112 ? 5.766 21.438 18.281 1 94.69 112 ILE A O 1
ATOM 888 N N . TYR A 1 113 ? 7.711 20.656 19.062 1 93.06 113 TYR A N 1
ATOM 889 C CA . TYR A 1 113 ? 7.047 20.359 20.328 1 93.06 113 TYR A CA 1
ATOM 890 C C . TYR A 1 113 ? 6.496 21.625 20.953 1 93.06 113 TYR A C 1
ATOM 892 O O . TYR A 1 113 ? 7.191 22.641 21.047 1 93.06 113 TYR A O 1
ATOM 900 N N . VAL A 1 114 ? 5.285 21.531 21.391 1 94.62 114 VAL A N 1
ATOM 901 C CA . VAL A 1 114 ? 4.566 22.703 21.875 1 94.62 114 VAL A CA 1
ATOM 902 C C . VAL A 1 114 ? 5.273 23.266 23.109 1 94.62 114 VAL A C 1
ATOM 904 O O . VAL A 1 114 ? 5.125 24.438 23.438 1 94.62 114 VAL A O 1
ATOM 907 N N . GLU A 1 115 ? 6.074 22.469 23.766 1 93.31 115 GLU A N 1
ATOM 908 C CA . GLU A 1 115 ? 6.781 22.891 24.969 1 93.31 115 GLU A CA 1
ATOM 909 C C . GLU A 1 115 ? 8.031 23.703 24.609 1 93.31 115 GLU A C 1
ATOM 911 O O . GLU A 1 115 ? 8.609 24.359 25.484 1 93.31 115 GLU A O 1
ATOM 916 N N . GLU A 1 116 ? 8.398 23.625 23.406 1 95.06 116 GLU A N 1
ATOM 917 C CA . GLU A 1 116 ? 9.555 24.406 22.969 1 95.06 116 GLU A CA 1
ATOM 918 C C . GLU A 1 116 ? 9.18 25.844 22.656 1 95.06 116 GLU A C 1
ATOM 920 O O . GLU A 1 116 ? 9.406 26.328 21.547 1 95.06 116 GLU A O 1
ATOM 925 N N . TYR A 1 117 ? 8.797 26.594 23.672 1 96.62 117 TYR A N 1
ATOM 926 C CA . TYR A 1 117 ? 8.227 27.938 23.578 1 96.62 117 TYR A CA 1
ATOM 927 C C . TYR A 1 117 ? 9.195 28.891 22.891 1 96.62 117 TYR A C 1
ATOM 929 O O . TYR A 1 117 ? 8.805 29.641 21.984 1 96.62 117 TYR A O 1
ATOM 937 N N . GLN A 1 118 ? 10.398 28.797 23.297 1 95.81 118 GLN A N 1
ATOM 938 C CA . GLN A 1 118 ? 11.383 29.75 22.781 1 95.81 118 GLN A CA 1
ATOM 939 C C . GLN A 1 118 ? 11.633 29.547 21.297 1 95.81 118 GLN A C 1
ATOM 941 O O . GLN A 1 118 ? 11.773 30.516 20.547 1 95.81 118 GLN A O 1
ATOM 946 N N . LYS A 1 119 ? 11.719 28.297 20.938 1 95.56 119 LYS A N 1
ATOM 947 C CA . LYS A 1 119 ? 11.922 27.969 19.516 1 95.56 119 LYS A CA 1
ATOM 948 C C . LYS A 1 119 ? 10.758 28.484 18.672 1 95.56 119 LYS A C 1
ATOM 950 O O . LYS A 1 119 ? 10.977 29.078 17.609 1 95.56 119 LYS A O 1
ATOM 955 N N . ILE A 1 120 ? 9.617 28.281 19.156 1 97.44 120 ILE A N 1
ATOM 956 C CA . ILE A 1 120 ? 8.422 28.703 18.438 1 97.44 120 ILE A CA 1
ATOM 957 C C . ILE A 1 120 ? 8.344 30.219 18.406 1 97.44 120 ILE A C 1
ATOM 959 O O . ILE A 1 120 ? 8.008 30.812 17.375 1 97.44 120 ILE A O 1
ATOM 963 N N . ALA A 1 121 ? 8.672 30.859 19.547 1 97.44 121 ALA A N 1
ATOM 964 C CA . ALA A 1 121 ? 8.68 32.312 19.625 1 97.44 121 ALA A CA 1
ATOM 965 C C . ALA A 1 121 ? 9.656 32.906 18.625 1 97.44 121 ALA A C 1
ATOM 967 O O . ALA A 1 121 ? 9.383 33.969 18.031 1 97.44 121 ALA A O 1
ATOM 968 N N . LYS A 1 122 ? 10.758 32.281 18.453 1 96.75 122 LYS A N 1
ATOM 969 C CA . LYS A 1 122 ? 11.758 32.781 17.5 1 96.75 122 LYS A CA 1
ATOM 970 C C . LYS A 1 122 ? 11.211 32.75 16.078 1 96.75 122 LYS A C 1
ATOM 972 O O . LYS A 1 122 ? 11.461 33.656 15.297 1 96.75 122 LYS A O 1
ATOM 977 N N . ILE A 1 123 ? 10.555 31.703 15.711 1 95.81 123 ILE A N 1
ATOM 978 C CA . ILE A 1 123 ? 9.938 31.609 14.398 1 95.81 123 ILE A CA 1
ATOM 979 C C . ILE A 1 123 ? 8.906 32.719 14.227 1 95.81 123 ILE A C 1
ATOM 981 O O . ILE A 1 123 ? 8.906 33.438 13.211 1 95.81 123 ILE A O 1
ATOM 985 N N . LEU A 1 124 ? 8.055 32.906 15.289 1 96.56 124 LEU A N 1
ATOM 986 C CA . LEU A 1 124 ? 7.023 33.938 15.219 1 96.56 124 LEU A CA 1
ATOM 987 C C . LEU A 1 124 ? 7.641 35.312 15.109 1 96.56 124 LEU A C 1
ATOM 989 O O . LEU A 1 124 ? 7.168 36.156 14.336 1 96.56 124 LEU A O 1
ATOM 993 N N . GLU A 1 125 ? 8.664 35.531 15.844 1 95.88 125 GLU A N 1
ATOM 994 C CA . GLU A 1 125 ? 9.367 36.812 15.797 1 95.88 125 GLU A CA 1
ATOM 995 C C . GLU A 1 125 ? 9.82 37.125 14.375 1 95.88 125 GLU A C 1
ATOM 997 O O . GLU A 1 125 ? 9.602 38.25 13.883 1 95.88 125 GLU A O 1
ATOM 1002 N N . LYS A 1 126 ? 10.445 36.188 13.766 1 94.19 126 LYS A N 1
ATOM 1003 C CA . LYS A 1 126 ? 10.945 36.406 12.406 1 94.19 126 LYS A CA 1
ATOM 1004 C C . LYS A 1 126 ? 9.789 36.594 11.43 1 94.19 126 LYS A C 1
ATOM 1006 O O . LYS A 1 126 ? 9.891 37.438 10.508 1 94.19 126 LYS A O 1
ATOM 1011 N N . LEU A 1 127 ? 8.75 35.812 11.57 1 93.06 127 LEU A N 1
ATOM 1012 C CA . LEU A 1 127 ? 7.578 35.969 10.719 1 93.06 127 LEU A CA 1
ATOM 1013 C C . LEU A 1 127 ? 7.008 37.375 10.812 1 93.06 127 LEU A C 1
ATOM 1015 O O . LEU A 1 127 ? 6.695 37.969 9.797 1 93.06 127 LEU A O 1
ATOM 1019 N N . LEU A 1 128 ? 6.887 37.906 12.062 1 92.31 128 LEU A N 1
ATOM 1020 C CA . LEU A 1 128 ? 6.285 39.188 12.312 1 92.31 128 LEU A CA 1
ATOM 1021 C C . LEU A 1 128 ? 7.191 40.312 11.812 1 92.31 128 LEU A C 1
ATOM 1023 O O . LEU A 1 128 ? 6.723 41.438 11.523 1 92.31 128 LEU A O 1
ATOM 1027 N N . ALA A 1 129 ? 8.406 40 11.688 1 90.31 129 ALA A N 1
ATOM 1028 C CA . ALA A 1 129 ? 9.375 41 11.234 1 90.31 129 ALA A CA 1
ATOM 1029 C C . ALA A 1 129 ? 9.32 41.156 9.719 1 90.31 129 ALA A C 1
ATOM 1031 O O . ALA A 1 129 ? 9.93 42.094 9.172 1 90.31 129 ALA A O 1
ATOM 1032 N N . SER A 1 130 ? 8.586 40.312 9.016 1 84.56 130 SER A N 1
ATOM 1033 C CA . SER A 1 130 ? 8.484 40.375 7.562 1 84.56 130 SER A CA 1
ATOM 1034 C C . SER A 1 130 ? 7.027 40.406 7.109 1 84.56 130 SER A C 1
ATOM 1036 O O . SER A 1 130 ? 6.633 39.594 6.266 1 84.56 130 SER A O 1
ATOM 1038 N N . PRO A 1 131 ? 6.328 41.375 7.453 1 78.75 131 PRO A N 1
ATOM 1039 C CA . PRO A 1 131 ? 4.887 41.375 7.207 1 78.75 131 PRO A CA 1
ATOM 1040 C C . PRO A 1 131 ? 4.535 41.5 5.727 1 78.75 131 PRO A C 1
ATOM 1042 O O . PRO A 1 131 ? 3.455 41.062 5.305 1 78.75 131 PRO A O 1
ATOM 1045 N N . ASN A 1 132 ? 5.352 42 4.895 1 82.44 132 ASN A N 1
ATOM 1046 C CA . ASN A 1 132 ? 5.078 42.156 3.473 1 82.44 132 ASN A CA 1
ATOM 1047 C C . ASN A 1 132 ? 5.324 40.875 2.697 1 82.44 132 ASN A C 1
ATOM 1049 O O . ASN A 1 132 ? 4.883 40.719 1.555 1 82.44 132 ASN A O 1
ATOM 1053 N N . ARG A 1 133 ? 5.973 39.938 3.312 1 85.75 133 ARG A N 1
ATOM 1054 C CA . ARG A 1 133 ? 6.359 38.719 2.635 1 85.75 133 ARG A CA 1
ATOM 1055 C C . ARG A 1 133 ? 5.551 37.531 3.152 1 85.75 133 ARG A C 1
ATOM 1057 O O . ARG A 1 133 ? 5.27 36.594 2.406 1 85.75 133 ARG A O 1
ATOM 1064 N N . LEU A 1 134 ? 5.293 37.656 4.387 1 91.25 134 LEU A N 1
ATOM 1065 C CA . LEU A 1 134 ? 4.648 36.531 5.062 1 91.25 134 LEU A CA 1
ATOM 1066 C C . LEU A 1 134 ? 3.506 37.031 5.949 1 91.25 134 LEU A C 1
ATOM 1068 O O . LEU A 1 134 ? 3.613 38.062 6.598 1 91.25 134 LEU A O 1
ATOM 1072 N N . THR A 1 135 ? 2.428 36.375 5.875 1 92.94 135 THR A N 1
ATOM 1073 C CA . THR A 1 135 ? 1.297 36.594 6.766 1 92.94 135 THR A CA 1
ATOM 1074 C C . THR A 1 135 ? 1.123 35.438 7.738 1 92.94 135 THR A C 1
ATOM 1076 O O . THR A 1 135 ? 0.833 34.312 7.32 1 92.94 135 THR A O 1
ATOM 1079 N N . PHE A 1 136 ? 1.343 35.75 8.984 1 95 136 PHE A N 1
ATOM 1080 C CA . PHE A 1 136 ? 1.151 34.719 10.008 1 95 136 PHE A CA 1
ATOM 1081 C C . PHE A 1 136 ? -0.332 34.469 10.242 1 95 136 PHE A C 1
ATOM 1083 O O . PHE A 1 136 ? -1.092 35.375 10.547 1 95 136 PHE A O 1
ATOM 1090 N N . LYS A 1 137 ? -0.749 33.125 10.086 1 95.25 137 LYS A N 1
ATOM 1091 C CA . LYS A 1 137 ? -2.166 32.781 10.18 1 95.25 137 LYS A CA 1
ATOM 1092 C C . LYS A 1 137 ? -2.471 32.031 11.469 1 95.25 137 LYS A C 1
ATOM 1094 O O . LYS A 1 137 ? -3.635 31.891 11.852 1 95.25 137 LYS A O 1
ATOM 1099 N N . GLY A 1 138 ? -1.463 31.531 12.18 1 97.38 138 GLY A N 1
ATOM 1100 C CA . GLY A 1 138 ? -1.713 30.859 13.438 1 97.38 138 GLY A CA 1
ATOM 1101 C C . GLY A 1 138 ? -0.903 29.578 13.602 1 97.38 138 GLY A C 1
ATOM 1102 O O . GLY A 1 138 ? 0.151 29.422 12.977 1 97.38 138 GLY A O 1
ATOM 1103 N N . LEU A 1 139 ? -1.388 28.672 14.586 1 97.69 139 LEU A N 1
ATOM 1104 C CA . LEU A 1 139 ? -0.735 27.422 14.922 1 97.69 139 LEU A CA 1
ATOM 1105 C C . LEU A 1 139 ? -1.534 26.234 14.383 1 97.69 139 LEU A C 1
ATOM 1107 O O . LEU A 1 139 ? -2.768 26.25 14.406 1 97.69 139 LEU A O 1
ATOM 1111 N N . TYR A 1 140 ? -0.801 25.25 13.914 1 96.56 140 TYR A N 1
ATOM 1112 C CA . TYR A 1 140 ? -1.404 24.016 13.414 1 96.56 140 TYR A CA 1
ATOM 1113 C C . TYR A 1 140 ? -0.849 22.797 14.141 1 96.56 140 TYR A C 1
ATOM 1115 O O . TYR A 1 140 ? 0.368 22.656 14.289 1 96.56 140 TYR A O 1
ATOM 1123 N N . ASN A 1 141 ? -1.749 21.969 14.555 1 94.69 141 ASN A N 1
ATOM 1124 C CA . ASN A 1 141 ? -1.376 20.703 15.195 1 94.69 141 ASN A CA 1
ATOM 1125 C C . ASN A 1 141 ? -2.127 19.531 14.586 1 94.69 141 ASN A C 1
ATOM 1127 O O . ASN A 1 141 ? -3.342 19.594 14.398 1 94.69 141 ASN A O 1
ATOM 1131 N N . HIS A 1 142 ? -1.395 18.516 14.258 1 87.69 142 HIS A N 1
ATOM 1132 C CA . HIS A 1 142 ? -2.008 17.25 13.859 1 87.69 142 HIS A CA 1
ATOM 1133 C C . HIS A 1 142 ? -1.98 16.25 15.008 1 87.69 142 HIS A C 1
ATOM 1135 O O . HIS A 1 142 ? -0.919 15.969 15.57 1 87.69 142 HIS A O 1
ATOM 1141 N N . CYS A 1 143 ? -3.137 15.625 15.266 1 86.12 143 CYS A N 1
ATOM 1142 C CA . CYS A 1 143 ? -3.244 14.711 16.406 1 86.12 143 CYS A CA 1
ATOM 1143 C C . CYS A 1 143 ? -3.26 13.266 15.93 1 86.12 143 CYS A C 1
ATOM 1145 O O . CYS A 1 143 ? -4.176 12.508 16.266 1 86.12 143 CYS A O 1
ATOM 1147 N N . GLY A 1 144 ? -2.188 12.875 15.344 1 80.06 144 GLY A N 1
ATOM 1148 C CA . GLY A 1 144 ? -2.107 11.508 14.852 1 80.06 144 GLY A CA 1
ATOM 1149 C C . GLY A 1 144 ? -2.078 10.477 15.961 1 80.06 144 GLY A C 1
ATOM 1150 O O . GLY A 1 144 ? -2.393 9.305 15.742 1 80.06 144 GLY A O 1
ATOM 1151 N N . HIS A 1 145 ? -1.77 10.812 17.188 1 80.94 145 HIS A N 1
ATOM 1152 C CA . HIS A 1 145 ? -1.627 9.898 18.312 1 80.94 145 HIS A CA 1
ATOM 1153 C C . HIS A 1 145 ? -2.988 9.422 18.828 1 80.94 145 HIS A C 1
ATOM 1155 O O . HIS A 1 145 ? -3.068 8.516 19.641 1 80.94 145 HIS A O 1
ATOM 1161 N N . THR A 1 146 ? -4.031 10.016 18.312 1 80.62 146 THR A N 1
ATOM 1162 C CA . THR A 1 146 ? -5.367 9.57 18.688 1 80.62 146 THR A CA 1
ATOM 1163 C C . THR A 1 146 ? -5.691 8.227 18.047 1 80.62 146 THR A C 1
ATOM 1165 O O . THR A 1 146 ? -6.672 7.574 18.422 1 80.62 146 THR A O 1
ATOM 1168 N N . TYR A 1 147 ? -4.934 7.871 17.109 1 79.75 147 TYR A N 1
ATOM 1169 C CA . TYR A 1 147 ? -5.066 6.523 16.562 1 79.75 147 TYR A CA 1
ATOM 1170 C C . TYR A 1 147 ? -4.449 5.496 17.5 1 79.75 147 TYR A C 1
ATOM 1172 O O . TYR A 1 147 ? -3.236 5.273 17.484 1 79.75 147 TYR A O 1
ATOM 1180 N N . LEU A 1 148 ? -5.238 4.949 18.312 1 74.38 148 LEU A N 1
ATOM 1181 C CA . LEU A 1 148 ? -4.797 4.02 19.344 1 74.38 148 LEU A CA 1
ATOM 1182 C C . LEU A 1 148 ? -4.695 2.602 18.797 1 74.38 148 LEU A C 1
ATOM 1184 O O . LEU A 1 148 ? -5.285 2.287 17.766 1 74.38 148 LEU A O 1
ATOM 1188 N N . GLY A 1 149 ? -3.854 1.743 19.359 1 68.25 149 GLY A N 1
ATOM 1189 C CA . GLY A 1 149 ? -3.752 0.341 18.984 1 68.25 149 GLY A CA 1
ATOM 1190 C C . GLY A 1 149 ? -4.957 -0.478 19.406 1 68.25 149 GLY A C 1
ATOM 1191 O O . GLY A 1 149 ? -5.891 0.052 20.016 1 68.25 149 GLY A O 1
ATOM 1192 N N . GLU A 1 150 ? -5.078 -1.808 19.016 1 65.31 150 GLU A N 1
ATOM 1193 C CA . GLU A 1 150 ? -6.238 -2.691 19.125 1 65.31 150 GLU A CA 1
ATOM 1194 C C . GLU A 1 150 ? -6.449 -3.16 20.562 1 65.31 150 GLU A C 1
ATOM 1196 O O . GLU A 1 150 ? -7.562 -3.545 20.938 1 65.31 150 GLU A O 1
ATOM 1201 N N . LYS A 1 151 ? -5.625 -3.15 21.469 1 63.5 151 LYS A N 1
ATOM 1202 C CA . LYS A 1 151 ? -5.695 -3.979 22.672 1 63.5 151 LYS A CA 1
ATOM 1203 C C . LYS A 1 151 ? -6.664 -3.387 23.688 1 63.5 151 LYS A C 1
ATOM 1205 O O . LYS A 1 151 ? -7.055 -4.059 24.641 1 63.5 151 LYS A O 1
ATOM 1210 N N . GLU A 1 152 ? -7.262 -2.352 23.406 1 72.75 152 GLU A N 1
ATOM 1211 C CA . GLU A 1 152 ? -8.102 -1.758 24.438 1 72.75 152 GLU A CA 1
ATOM 1212 C C . GLU A 1 152 ? -9.578 -1.846 24.078 1 72.75 152 GLU A C 1
ATOM 1214 O O . GLU A 1 152 ? -9.922 -1.944 22.891 1 72.75 152 GLU A O 1
ATOM 1219 N N . ARG A 1 153 ? -10.461 -1.923 25.219 1 74 153 ARG A N 1
ATOM 1220 C CA . ARG A 1 153 ? -11.906 -1.896 25.016 1 74 153 ARG A CA 1
ATOM 1221 C C . ARG A 1 153 ? -12.352 -0.557 24.438 1 74 153 ARG A C 1
ATOM 1223 O O . ARG A 1 153 ? -11.711 0.471 24.672 1 74 153 ARG A O 1
ATOM 1230 N N . ASP A 1 154 ? -13.484 -0.479 23.828 1 77.75 154 ASP A N 1
ATOM 1231 C CA . ASP A 1 154 ? -14.008 0.708 23.156 1 77.75 154 ASP A CA 1
ATOM 1232 C C . ASP A 1 154 ? -14.203 1.855 24.141 1 77.75 154 ASP A C 1
ATOM 1234 O O . ASP A 1 154 ? -13.797 2.988 23.875 1 77.75 154 ASP A O 1
ATOM 1238 N N . GLU A 1 155 ? -14.773 1.585 25.234 1 81.25 155 GLU A N 1
ATOM 1239 C CA . GLU A 1 155 ? -15.039 2.625 26.219 1 81.25 155 GLU A CA 1
ATOM 1240 C C . GLU A 1 155 ? -13.742 3.23 26.734 1 81.25 155 GLU A C 1
ATOM 1242 O O . GLU A 1 155 ? -13.672 4.434 27 1 81.25 155 GLU A O 1
ATOM 1247 N N . THR A 1 156 ? -12.82 2.346 26.891 1 88.25 156 THR A N 1
ATOM 1248 C CA . THR A 1 156 ? -11.508 2.801 27.359 1 88.25 156 THR A CA 1
ATOM 1249 C C . THR A 1 156 ? -10.82 3.645 26.281 1 88.25 156 THR A C 1
ATOM 1251 O O . THR A 1 156 ? -10.195 4.66 26.594 1 88.25 156 THR A O 1
ATOM 1254 N N . LYS A 1 157 ? -11.125 3.242 25.078 1 89.31 157 LYS A N 1
ATOM 1255 C CA . LYS A 1 157 ? -10.547 4.012 23.984 1 89.31 157 LYS A CA 1
ATOM 1256 C C . LYS A 1 157 ? -11.172 5.402 23.906 1 89.31 157 LYS A C 1
ATOM 1258 O O . LYS A 1 157 ? -10.461 6.395 23.734 1 89.31 157 LYS A O 1
ATOM 1263 N N . ARG A 1 158 ? -12.461 5.418 24.109 1 91.12 158 ARG A N 1
ATOM 1264 C CA . ARG A 1 158 ? -13.156 6.699 24.094 1 91.12 158 ARG A CA 1
ATOM 1265 C C . ARG A 1 158 ? -12.586 7.641 25.141 1 91.12 158 ARG A C 1
ATOM 1267 O O . ARG A 1 158 ? -12.25 8.789 24.844 1 91.12 158 ARG A O 1
ATOM 1274 N N . THR A 1 159 ? -12.469 7.125 26.297 1 94.06 159 THR A N 1
ATOM 1275 C CA . THR A 1 159 ? -11.984 7.93 27.422 1 94.06 159 THR A CA 1
ATOM 1276 C C . THR A 1 159 ? -10.562 8.43 27.141 1 94.06 159 THR A C 1
ATOM 1278 O O . THR A 1 159 ? -10.242 9.586 27.422 1 94.06 159 THR A O 1
ATOM 1281 N N . LYS A 1 160 ? -9.812 7.586 26.641 1 93.5 160 LYS A N 1
ATOM 1282 C CA . LYS A 1 160 ? -8.43 7.945 26.344 1 93.5 160 LYS A CA 1
ATOM 1283 C C . LYS A 1 160 ? -8.359 9.008 25.266 1 93.5 160 LYS A C 1
ATOM 1285 O O . LYS A 1 160 ? -7.59 9.969 25.359 1 93.5 160 LYS A O 1
ATOM 1290 N N . ILE A 1 161 ? -9.172 8.867 24.234 1 94.12 161 ILE A N 1
ATOM 1291 C CA . ILE A 1 161 ? -9.172 9.82 23.125 1 94.12 161 ILE A CA 1
ATOM 1292 C C . ILE A 1 161 ? -9.672 11.172 23.609 1 94.12 161 ILE A C 1
ATOM 1294 O O . ILE A 1 161 ? -9.102 12.211 23.281 1 94.12 161 ILE A O 1
ATOM 1298 N N . GLU A 1 162 ? -10.703 11.18 24.422 1 95.81 162 GLU A N 1
ATOM 1299 C CA . GLU A 1 162 ? -11.211 12.422 24.984 1 95.81 162 GLU A CA 1
ATOM 1300 C C . GLU A 1 162 ? -10.148 13.117 25.844 1 95.81 162 GLU A C 1
ATOM 1302 O O . GLU A 1 162 ? -10 14.336 25.781 1 95.81 162 GLU A O 1
ATOM 1307 N N . ALA A 1 163 ? -9.453 12.312 26.609 1 95.81 163 ALA A N 1
ATOM 1308 C CA . ALA A 1 163 ?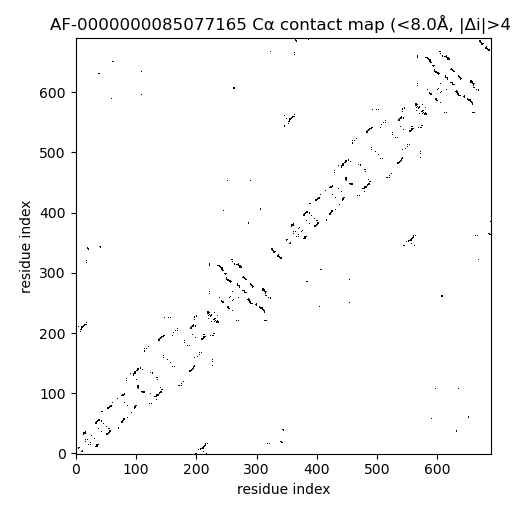 -8.383 12.867 27.422 1 95.81 163 ALA A CA 1
ATOM 1309 C C . ALA A 1 163 ? -7.285 13.484 26.562 1 95.81 163 ALA A C 1
ATOM 1311 O O . ALA A 1 163 ? -6.766 14.555 26.875 1 95.81 163 ALA A O 1
ATOM 1312 N N . MET A 1 164 ? -6.961 12.828 25.547 1 94.75 164 MET A N 1
ATOM 1313 C CA . MET A 1 164 ? -5.961 13.336 24.609 1 94.75 164 MET A CA 1
ATOM 1314 C C . MET A 1 164 ? -6.434 14.633 23.953 1 94.75 164 MET A C 1
ATOM 1316 O O . MET A 1 164 ? -5.645 15.562 23.766 1 94.75 164 MET A O 1
ATOM 1320 N N . ASN A 1 165 ? -7.68 14.672 23.625 1 96.06 165 ASN A N 1
ATOM 1321 C CA . ASN A 1 165 ? -8.258 15.891 23.062 1 96.06 165 ASN A CA 1
ATOM 1322 C C . ASN A 1 165 ? -8.133 17.062 24.031 1 96.06 165 ASN A C 1
ATOM 1324 O O . ASN A 1 165 ? -7.695 18.141 23.641 1 96.06 165 ASN A O 1
ATOM 1328 N N . ARG A 1 166 ? -8.5 16.844 25.25 1 97.25 166 ARG A N 1
ATOM 1329 C CA . ARG A 1 166 ? -8.422 17.891 26.266 1 97.25 166 ARG A CA 1
ATOM 1330 C C . ARG A 1 166 ? -6.988 18.359 26.453 1 97.25 166 ARG A C 1
ATOM 1332 O O . ARG A 1 166 ? -6.734 19.562 26.562 1 97.25 166 ARG A O 1
ATOM 1339 N N . GLU A 1 167 ? -6.117 17.406 26.5 1 96.44 167 GLU A N 1
ATOM 1340 C CA . GLU A 1 167 ? -4.707 17.734 26.656 1 96.44 167 GLU A CA 1
ATOM 1341 C C . GLU A 1 167 ? -4.191 18.562 25.484 1 96.44 167 GLU A C 1
ATOM 1343 O O . GLU A 1 167 ? -3.467 19.531 25.672 1 96.44 167 GLU A O 1
ATOM 1348 N N . THR A 1 168 ? -4.535 18.125 24.312 1 96.38 168 THR A N 1
ATOM 1349 C CA . THR A 1 168 ? -4.125 18.844 23.109 1 96.38 168 THR A CA 1
ATOM 1350 C C . THR A 1 168 ? -4.605 20.281 23.141 1 96.38 168 THR A C 1
ATOM 1352 O O . THR A 1 168 ? -3.822 21.203 22.906 1 96.38 168 THR A O 1
ATOM 1355 N N . VAL A 1 169 ? -5.863 20.516 23.469 1 97.25 169 VAL A N 1
ATOM 1356 C CA . VAL A 1 169 ? -6.43 21.859 23.516 1 97.25 169 VAL A CA 1
ATOM 1357 C C . VAL A 1 169 ? -5.723 22.688 24.578 1 97.25 169 VAL A C 1
ATOM 1359 O O . VAL A 1 169 ? -5.336 23.828 24.344 1 97.25 169 VAL A O 1
ATOM 1362 N N . SER A 1 170 ? -5.543 22.062 25.719 1 97.62 170 SER A N 1
ATOM 1363 C CA . SER A 1 170 ? -4.891 22.766 26.812 1 97.62 170 SER A CA 1
ATOM 1364 C C . SER A 1 170 ? -3.496 23.234 26.422 1 97.62 170 SER A C 1
ATOM 1366 O O . SER A 1 170 ? -3.135 24.391 26.672 1 97.62 170 SER A O 1
ATOM 1368 N N . LYS A 1 171 ? -2.752 22.391 25.828 1 97.38 171 LYS A N 1
ATOM 1369 C CA . LYS A 1 171 ? -1.385 22.719 25.438 1 97.38 171 LYS A CA 1
ATOM 1370 C C . LYS A 1 171 ? -1.366 23.797 24.359 1 97.38 171 LYS A C 1
ATOM 1372 O O . LYS A 1 171 ? -0.512 24.688 24.375 1 97.38 171 LYS A O 1
ATOM 1377 N N . LEU A 1 172 ? -2.248 23.734 23.422 1 97.44 172 LEU A N 1
ATOM 1378 C CA . LEU A 1 172 ? -2.324 24.734 22.359 1 97.44 172 LEU A CA 1
ATOM 1379 C C . LEU A 1 172 ? -2.703 26.094 22.922 1 97.44 172 LEU A C 1
ATOM 1381 O O . LEU A 1 172 ? -2.125 27.109 22.531 1 97.44 172 LEU A O 1
ATOM 1385 N N . VAL A 1 173 ? -3.701 26.125 23.812 1 97.5 173 VAL A N 1
ATOM 1386 C CA . VAL A 1 173 ? -4.148 27.359 24.422 1 97.5 173 VAL A CA 1
ATOM 1387 C C . VAL A 1 173 ? -3.016 27.969 25.25 1 97.5 173 VAL A C 1
ATOM 1389 O O . VAL A 1 173 ? -2.787 29.172 25.203 1 97.5 173 VAL A O 1
ATOM 1392 N N . GLU A 1 174 ? -2.318 27.109 25.984 1 97.5 174 GLU A N 1
ATOM 1393 C CA . GLU A 1 174 ? -1.185 27.594 26.766 1 97.5 174 GLU A CA 1
ATOM 1394 C C . GLU A 1 174 ? -0.125 28.234 25.875 1 97.5 174 GLU A C 1
ATOM 1396 O O . GLU A 1 174 ? 0.412 29.297 26.219 1 97.5 174 GLU A O 1
ATOM 1401 N N . LEU A 1 175 ? 0.184 27.547 24.828 1 97.69 175 LEU A N 1
ATOM 1402 C CA . LEU A 1 175 ? 1.157 28.094 23.891 1 97.69 175 LEU A CA 1
ATOM 1403 C C . LEU A 1 175 ? 0.661 29.422 23.297 1 97.69 175 LEU A C 1
ATOM 1405 O O . LEU A 1 175 ? 1.423 30.375 23.188 1 97.69 175 LEU A O 1
ATOM 1409 N N . ARG A 1 176 ? -0.619 29.484 22.875 1 97.31 176 ARG A N 1
ATOM 1410 C CA . ARG A 1 176 ? -1.218 30.703 22.344 1 97.31 176 ARG A CA 1
ATOM 1411 C C . ARG A 1 176 ? -1.081 31.844 23.344 1 97.31 176 ARG A C 1
ATOM 1413 O O . ARG A 1 176 ? -0.622 32.938 22.984 1 97.31 176 ARG A O 1
ATOM 1420 N N . ASP A 1 177 ? -1.444 31.578 24.578 1 96.88 177 ASP A N 1
ATOM 1421 C CA . ASP A 1 177 ? -1.38 32.594 25.625 1 96.88 177 ASP A CA 1
ATOM 1422 C C . ASP A 1 177 ? 0.047 33.125 25.797 1 96.88 177 ASP A C 1
ATOM 1424 O O . ASP A 1 177 ? 0.267 34.312 25.938 1 96.88 177 ASP A O 1
ATOM 1428 N N . TYR A 1 178 ? 0.938 32.188 25.844 1 97.25 178 TYR A N 1
ATOM 1429 C CA . TYR A 1 178 ? 2.344 32.562 25.969 1 97.25 178 TYR A CA 1
ATOM 1430 C C . TYR A 1 178 ? 2.773 33.5 24.828 1 97.25 178 TYR A C 1
ATOM 1432 O O . TYR A 1 178 ? 3.379 34.531 25.078 1 97.25 178 TYR A O 1
ATOM 1440 N N . LEU A 1 179 ? 2.498 33.062 23.625 1 97.62 179 LEU A N 1
ATOM 1441 C CA . LEU A 1 179 ? 2.908 33.844 22.453 1 97.62 179 LEU A CA 1
ATOM 1442 C C . LEU A 1 179 ? 2.221 35.188 22.422 1 97.62 179 LEU A C 1
ATOM 1444 O O . LEU A 1 179 ? 2.838 36.188 22.047 1 97.62 179 LEU A O 1
ATOM 1448 N N . GLU A 1 180 ? 0.933 35.25 22.75 1 97.06 180 GLU A N 1
ATOM 1449 C CA . GLU A 1 180 ? 0.186 36.5 22.75 1 97.06 180 GLU A CA 1
ATOM 1450 C C . GLU A 1 180 ? 0.75 37.5 23.781 1 97.06 180 GLU A C 1
ATOM 1452 O O . GLU A 1 180 ? 0.794 38.688 23.531 1 97.06 180 GLU A O 1
ATOM 1457 N N . ARG A 1 181 ? 1.141 37 24.875 1 96.31 181 ARG A N 1
ATOM 1458 C CA . ARG A 1 181 ? 1.774 37.844 25.891 1 96.31 181 ARG A CA 1
ATOM 1459 C C . ARG A 1 181 ? 3.125 38.344 25.406 1 96.31 181 ARG A C 1
ATOM 1461 O O . ARG A 1 181 ? 3.438 39.531 25.562 1 96.31 181 ARG A O 1
ATOM 1468 N N . GLN A 1 182 ? 3.893 37.438 24.891 1 95.56 182 GLN A N 1
ATOM 1469 C CA . GLN A 1 182 ? 5.246 37.781 24.453 1 95.56 182 GLN A CA 1
ATOM 1470 C C . GLN A 1 182 ? 5.234 38.812 23.344 1 95.56 182 GLN A C 1
ATOM 1472 O O . GLN A 1 182 ? 6.125 39.688 23.281 1 95.56 182 GLN A O 1
ATOM 1477 N N . PHE A 1 183 ? 4.254 38.781 22.484 1 95.56 183 PHE A N 1
ATOM 1478 C CA . PHE A 1 183 ? 4.266 39.656 21.297 1 95.56 183 PHE A CA 1
ATOM 1479 C C . PHE A 1 183 ? 3.156 40.688 21.375 1 95.56 183 PHE A C 1
ATOM 1481 O O . PHE A 1 183 ? 2.842 41.344 20.375 1 95.56 183 PHE A O 1
ATOM 1488 N N . GLU A 1 184 ? 2.533 40.875 22.438 1 90.31 184 GLU A N 1
ATOM 1489 C CA . GLU A 1 184 ? 1.479 41.875 22.688 1 90.31 184 GLU A CA 1
ATOM 1490 C C . GLU A 1 184 ? 0.451 41.875 21.562 1 90.31 184 GLU A C 1
ATOM 1492 O O . GLU A 1 184 ? 0.14 42.906 21 1 90.31 184 GLU A O 1
ATOM 1497 N N . SER A 1 185 ? -0.017 40.719 21.281 1 85.25 185 SER A N 1
ATOM 1498 C CA . SER A 1 185 ? -0.979 40.562 20.203 1 85.25 185 SER A CA 1
ATOM 1499 C C . SER A 1 185 ? -2.328 41.188 20.562 1 85.25 185 SER A C 1
ATOM 1501 O O . SER A 1 185 ? -2.791 41.062 21.688 1 85.25 185 SER A O 1
ATOM 1503 N N . SER A 1 186 ? -2.879 41.875 19.625 1 83.88 186 SER A N 1
ATOM 1504 C CA . SER A 1 186 ? -4.18 42.5 19.828 1 83.88 186 SER A CA 1
ATOM 1505 C C . SER A 1 186 ? -5.316 41.531 19.562 1 83.88 186 SER A C 1
ATOM 1507 O O . SER A 1 186 ? -6.441 41.75 20.016 1 83.88 186 SER A O 1
ATOM 1509 N N . ALA A 1 187 ? -5.074 40.594 18.781 1 85.81 187 ALA A N 1
ATOM 1510 C CA . ALA A 1 187 ? -6.059 39.562 18.453 1 85.81 187 ALA A CA 1
ATOM 1511 C C . ALA A 1 187 ? -5.543 38.188 18.812 1 85.81 187 ALA A C 1
ATOM 1513 O O . ALA A 1 187 ? -4.332 37.938 18.797 1 85.81 187 ALA A O 1
ATOM 1514 N N . PRO A 1 188 ? -6.48 37.344 19.109 1 91.75 188 PRO A N 1
ATOM 1515 C CA . PRO A 1 188 ? -6.059 36 19.453 1 91.75 188 PRO A CA 1
ATOM 1516 C C . PRO A 1 188 ? -5.406 35.25 18.281 1 91.75 188 PRO A C 1
ATOM 1518 O O . PRO A 1 188 ? -5.832 35.406 17.141 1 91.75 188 PRO A O 1
ATOM 1521 N N . ILE A 1 189 ? -4.402 34.531 18.672 1 96.5 189 ILE A N 1
ATOM 1522 C CA . ILE A 1 189 ? -3.723 33.688 17.688 1 96.5 189 ILE A CA 1
ATOM 1523 C C . ILE A 1 189 ? -4.598 32.5 17.328 1 96.5 189 ILE A C 1
ATOM 1525 O O . ILE A 1 189 ? -5.125 31.828 18.203 1 96.5 189 ILE A O 1
ATOM 1529 N N . PHE A 1 190 ? -4.789 32.281 16.016 1 97.06 190 PHE A N 1
ATOM 1530 C CA . PHE A 1 190 ? -5.57 31.188 15.477 1 97.06 190 PHE A CA 1
ATOM 1531 C C . PHE A 1 190 ? -4.938 29.844 15.828 1 97.06 190 PHE A C 1
ATOM 1533 O O . PHE A 1 190 ? -3.723 29.672 15.703 1 97.06 190 PHE A O 1
ATOM 1540 N N . ILE A 1 191 ? -5.719 28.906 16.406 1 97.75 191 ILE A N 1
ATOM 1541 C CA . ILE A 1 191 ? -5.219 27.562 16.703 1 97.75 191 ILE A CA 1
ATOM 1542 C C . ILE A 1 191 ? -6.164 26.516 16.109 1 97.75 191 ILE A C 1
ATOM 1544 O O . ILE A 1 191 ? -7.383 26.641 16.234 1 97.75 191 ILE A O 1
ATOM 1548 N N . GLY A 1 192 ? -5.59 25.547 15.375 1 96.12 192 GLY A N 1
ATOM 1549 C CA . GLY A 1 192 ? -6.344 24.469 14.773 1 96.12 192 GLY A CA 1
ATOM 1550 C C . GLY A 1 192 ? -5.711 23.109 15 1 96.12 192 GLY A C 1
ATOM 1551 O O . GLY A 1 192 ? -4.496 23 15.172 1 96.12 192 GLY A O 1
ATOM 1552 N N . THR A 1 193 ? -6.527 22.094 15.078 1 93.69 193 THR A N 1
ATOM 1553 C CA . THR A 1 193 ? -6.059 20.719 15.219 1 93.69 193 THR A CA 1
ATOM 1554 C C . THR A 1 193 ? -7.074 19.734 14.648 1 93.69 193 THR A C 1
ATOM 1556 O O . THR A 1 193 ? -8.109 20.156 14.109 1 93.69 193 THR A O 1
ATOM 1559 N N . GLY A 1 194 ? -6.598 18.422 14.703 1 88.62 194 GLY A N 1
ATOM 1560 C CA . GLY A 1 194 ? -7.66 17.453 14.453 1 88.62 194 GLY A CA 1
ATOM 1561 C C . GLY A 1 194 ? -7.164 16.156 13.852 1 88.62 194 GLY A C 1
ATOM 1562 O O . GLY A 1 194 ? -6.07 16.109 13.289 1 88.62 194 GLY A O 1
ATOM 1563 N N . SER A 1 195 ? -7.828 15.203 14.062 1 91.94 195 SER A N 1
ATOM 1564 C CA . SER A 1 195 ? -7.848 13.859 13.5 1 91.94 195 SER A CA 1
ATOM 1565 C C . SER A 1 195 ? -9.258 13.281 13.484 1 91.94 195 SER A C 1
ATOM 1567 O O . SER A 1 195 ? -10.141 13.758 14.211 1 91.94 195 SER A O 1
ATOM 1569 N N . THR A 1 196 ? -9.453 12.312 12.641 1 93.94 196 THR A N 1
ATOM 1570 C CA . THR A 1 196 ? -10.797 11.75 12.555 1 93.94 196 THR A CA 1
ATOM 1571 C C . THR A 1 196 ? -11.211 11.125 13.883 1 93.94 196 THR A C 1
ATOM 1573 O O . THR A 1 196 ? -12.281 11.438 14.414 1 93.94 196 THR A O 1
ATOM 1576 N N . PRO A 1 197 ? -10.352 10.297 14.5 1 92.81 197 PRO A N 1
ATOM 1577 C CA . PRO A 1 197 ? -10.797 9.734 15.781 1 92.81 197 PRO A CA 1
ATOM 1578 C C . PRO A 1 197 ? -11 10.797 16.859 1 92.81 197 PRO A C 1
ATOM 1580 O O . PRO A 1 197 ? -11.945 10.719 17.641 1 92.81 197 PRO A O 1
ATOM 1583 N N . GLY A 1 198 ? -10.125 11.766 16.906 1 93.12 198 GLY A N 1
ATOM 1584 C CA . GLY A 1 198 ? -10.273 12.844 17.875 1 93.12 198 GLY A CA 1
ATOM 1585 C C . GLY A 1 198 ? -11.547 13.648 17.688 1 93.12 198 GLY A C 1
ATOM 1586 O O . GLY A 1 198 ? -12.289 13.883 18.641 1 93.12 198 GLY A O 1
ATOM 1587 N N . CYS A 1 199 ? -11.812 13.992 16.469 1 94.62 199 CYS A N 1
ATOM 1588 C CA . CYS A 1 199 ? -12.984 14.797 16.156 1 94.62 199 CYS A CA 1
ATOM 1589 C C . CYS A 1 199 ? -14.266 13.977 16.281 1 94.62 199 CYS A C 1
ATOM 1591 O O . CYS A 1 199 ? -15.359 14.531 16.359 1 94.62 199 CYS A O 1
ATOM 1593 N N . GLY A 1 200 ? -14.047 12.617 16.219 1 92.38 200 GLY A N 1
ATOM 1594 C CA . GLY A 1 200 ? -15.172 11.734 16.422 1 92.38 200 GLY A CA 1
ATOM 1595 C C . GLY A 1 200 ? -15.656 11.711 17.859 1 92.38 200 GLY A C 1
ATOM 1596 O O . GLY A 1 200 ? -16.766 11.258 18.141 1 92.38 200 GLY A O 1
ATOM 1597 N N . TYR A 1 201 ? -14.82 12.156 18.781 1 92.94 201 TYR A N 1
ATOM 1598 C CA . TYR A 1 201 ? -15.148 12.297 20.188 1 92.94 201 TYR A CA 1
ATOM 1599 C C . TYR A 1 201 ? -14.922 13.727 20.672 1 92.94 201 TYR A C 1
ATOM 1601 O O . TYR A 1 201 ? -14.008 13.984 21.453 1 92.94 201 TYR A O 1
ATOM 1609 N N . PRO A 1 202 ? -15.781 14.555 20.25 1 94.31 202 PRO A N 1
ATOM 1610 C CA . PRO A 1 202 ? -15.586 15.961 20.609 1 94.31 202 PRO A CA 1
ATOM 1611 C C . PRO A 1 202 ? -15.734 16.219 22.109 1 94.31 202 PRO A C 1
ATOM 1613 O O . PRO A 1 202 ? -16.547 15.57 22.781 1 94.31 202 PRO A O 1
ATOM 1616 N N . VAL A 1 203 ? -14.93 17.094 22.609 1 95.88 203 VAL A N 1
ATOM 1617 C CA . VAL A 1 203 ? -14.984 17.562 23.984 1 95.88 203 VAL A CA 1
ATOM 1618 C C . VAL A 1 203 ? -15.328 19.047 24.016 1 95.88 203 VAL A C 1
ATOM 1620 O O . VAL A 1 203 ? -15.141 19.766 23.031 1 95.88 203 VAL A O 1
ATOM 1623 N N . ASP A 1 204 ? -15.766 19.547 25.156 1 96.25 204 ASP A N 1
ATOM 1624 C CA . ASP A 1 204 ? -16.188 20.938 25.281 1 96.25 204 ASP A CA 1
ATOM 1625 C C . ASP A 1 204 ? -15.008 21.875 25.016 1 96.25 204 ASP A C 1
ATOM 1627 O O . ASP A 1 204 ? -15.195 22.984 24.484 1 96.25 204 ASP A O 1
ATOM 1631 N N . GLU A 1 205 ? -13.898 21.438 25.359 1 97 205 GLU A N 1
ATOM 1632 C CA . GLU A 1 205 ? -12.695 22.25 25.234 1 97 205 GLU A CA 1
ATOM 1633 C C . GLU A 1 205 ? -12.43 22.609 23.781 1 97 205 GLU A C 1
ATOM 1635 O O . GLU A 1 205 ? -11.719 23.578 23.484 1 97 205 GLU A O 1
ATOM 1640 N N . PHE A 1 206 ? -13.016 21.859 22.859 1 97.31 206 PHE A N 1
ATOM 1641 C CA . PHE A 1 206 ? -12.844 22.156 21.438 1 97.31 206 PHE A CA 1
ATOM 1642 C C . PHE A 1 206 ? -13.383 23.531 21.109 1 97.31 206 PHE A C 1
ATOM 1644 O O . PHE A 1 206 ? -12.977 24.141 20.109 1 97.31 206 PHE A O 1
ATOM 1651 N N . LYS A 1 207 ? -14.266 24.062 21.875 1 97.25 207 LYS A N 1
ATOM 1652 C CA . LYS A 1 207 ? -14.836 25.391 21.672 1 97.25 207 LYS A CA 1
ATOM 1653 C C . LYS A 1 207 ? -13.758 26.469 21.734 1 97.25 207 LYS A C 1
ATOM 1655 O O . LYS A 1 207 ? -13.969 27.594 21.281 1 97.25 207 LYS A O 1
ATOM 1660 N N . GLN A 1 208 ? -12.641 26.125 22.328 1 97.06 208 GLN A N 1
ATOM 1661 C CA . GLN A 1 208 ? -11.531 27.062 22.453 1 97.06 208 GLN A CA 1
ATOM 1662 C C . GLN A 1 208 ? -10.688 27.078 21.172 1 97.06 208 GLN A C 1
ATOM 1664 O O . GLN A 1 208 ? -9.82 27.938 21.016 1 97.06 208 GLN A O 1
ATOM 1669 N N . LEU A 1 209 ? -10.898 26.141 20.297 1 97.62 209 LEU A N 1
ATOM 1670 C CA . LEU A 1 209 ? -10.172 26.078 19.031 1 97.62 209 LEU A CA 1
ATOM 1671 C C . LEU A 1 209 ? -10.844 26.938 17.969 1 97.62 209 LEU A C 1
ATOM 1673 O O . LEU A 1 209 ? -11.992 27.344 18.141 1 97.62 209 LEU A O 1
ATOM 1677 N N . ASP 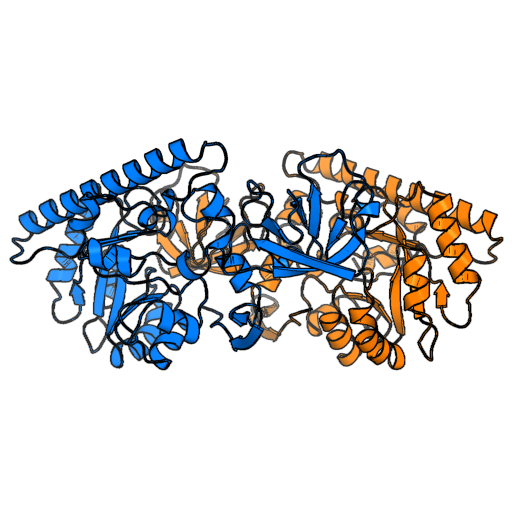A 1 210 ? -10.125 27.203 16.953 1 97.69 210 ASP A N 1
ATOM 1678 C CA . ASP A 1 210 ? -10.68 27.953 15.828 1 97.69 210 ASP A CA 1
ATOM 1679 C C . ASP A 1 210 ? -11.086 27.031 14.688 1 97.69 210 ASP A C 1
ATOM 1681 O O . ASP A 1 210 ? -11.984 27.359 13.906 1 97.69 210 ASP A O 1
ATOM 1685 N N . GLU A 1 211 ? -10.414 25.891 14.594 1 97.12 211 GLU A N 1
ATOM 1686 C CA . GLU A 1 211 ? -10.617 25.062 13.414 1 97.12 211 GLU A CA 1
ATOM 1687 C C . GLU A 1 211 ? -10.281 23.609 13.695 1 97.12 211 GLU A C 1
ATOM 1689 O O . GLU A 1 211 ? -9.352 23.312 14.445 1 97.12 211 GLU A O 1
ATOM 1694 N N . LEU A 1 212 ? -11.023 22.641 13.031 1 96.69 212 LEU A N 1
ATOM 1695 C CA . LEU A 1 212 ? -10.789 21.203 13.102 1 96.69 212 LEU A CA 1
ATOM 1696 C C . LEU A 1 212 ? -10.438 20.641 11.734 1 96.69 212 LEU A C 1
ATOM 1698 O O . LEU A 1 212 ? -11.023 21.031 10.727 1 96.69 212 LEU A O 1
ATOM 1702 N N . HIS A 1 213 ? -9.5 19.594 11.719 1 95.81 213 HIS A N 1
ATOM 1703 C CA . HIS A 1 213 ? -8.945 19.156 10.445 1 95.81 213 HIS A CA 1
ATOM 1704 C C . HIS A 1 213 ? -9.109 17.641 10.266 1 95.81 213 HIS A C 1
ATOM 1706 O O . HIS A 1 213 ? -8.156 16.953 9.906 1 95.81 213 HIS A O 1
ATOM 1712 N N . PRO A 1 214 ? -10.266 17.016 10.484 1 96.19 214 PRO A N 1
ATOM 1713 C CA . PRO A 1 214 ? -10.445 15.594 10.219 1 96.19 214 PRO A CA 1
ATOM 1714 C C . PRO A 1 214 ? -10.492 15.273 8.727 1 96.19 214 PRO A C 1
ATOM 1716 O O . PRO A 1 214 ? -10.844 16.141 7.914 1 96.19 214 PRO A O 1
ATOM 1719 N N . GLY A 1 215 ? -10.086 14.055 8.359 1 95 215 GLY A N 1
ATOM 1720 C CA . GLY A 1 215 ? -10.062 13.727 6.945 1 95 215 GLY A CA 1
ATOM 1721 C C . GLY A 1 215 ? -10.781 12.43 6.617 1 95 215 GLY A C 1
ATOM 1722 O O . GLY A 1 215 ? -11.57 12.375 5.672 1 95 215 GLY A O 1
ATOM 1723 N N . ASN A 1 216 ? -10.688 11.438 7.383 1 96.75 216 ASN A N 1
ATOM 1724 C CA . ASN A 1 216 ? -11.094 10.086 7.043 1 96.75 216 ASN A CA 1
ATOM 1725 C C . ASN A 1 216 ? -12.578 9.859 7.332 1 96.75 216 ASN A C 1
ATOM 1727 O O . ASN A 1 216 ? -13.117 8.789 7.031 1 96.75 216 ASN A O 1
ATOM 1731 N N . TYR A 1 217 ? -13.32 10.875 7.844 1 96.69 217 TYR A N 1
ATOM 1732 C CA . TYR A 1 217 ? -14.703 10.695 8.273 1 96.69 217 TYR A CA 1
ATOM 1733 C C . TYR A 1 217 ? -15.625 10.523 7.07 1 96.69 217 TYR A C 1
ATOM 1735 O O . TYR A 1 217 ? -16.781 10.148 7.223 1 96.69 217 TYR A O 1
ATOM 1743 N N . CYS A 1 218 ? -15.148 10.828 5.832 1 96.62 218 CYS A N 1
ATOM 1744 C CA . CYS A 1 218 ? -15.953 10.633 4.633 1 96.62 218 CYS A CA 1
ATOM 1745 C C . CYS A 1 218 ? -16.094 9.148 4.309 1 96.62 218 CYS A C 1
ATOM 1747 O O . CYS A 1 218 ? -17.094 8.727 3.725 1 96.62 218 CYS A O 1
ATOM 1749 N N . PHE A 1 219 ? -15.094 8.367 4.629 1 98.06 219 PHE A N 1
ATOM 1750 C CA . PHE A 1 219 ? -15.078 6.941 4.312 1 98.06 219 PHE A CA 1
ATOM 1751 C C . PHE A 1 219 ? -15.258 6.102 5.574 1 98.06 219 PHE A C 1
ATOM 1753 O O . PHE A 1 219 ? -16.047 5.16 5.59 1 98.06 219 PHE A O 1
ATOM 1760 N N . TYR A 1 220 ? -14.562 6.586 6.652 1 97.38 220 TYR A N 1
ATOM 1761 C CA . TYR A 1 220 ? -14.32 5.719 7.801 1 97.38 220 TYR A CA 1
ATOM 1762 C C . TYR A 1 220 ? -13.703 4.395 7.367 1 97.38 220 TYR A C 1
ATOM 1764 O O . TYR A 1 220 ? -13.188 4.281 6.254 1 97.38 220 TYR A O 1
ATOM 1772 N N . ASP A 1 221 ? -13.492 3.494 8.258 1 97.06 221 ASP A N 1
ATOM 1773 C CA . ASP A 1 221 ? -12.914 2.182 7.992 1 97.06 221 ASP A CA 1
ATOM 1774 C C . ASP A 1 221 ? -12.953 1.3 9.234 1 97.06 221 ASP A C 1
ATOM 1776 O O . ASP A 1 221 ? -13.531 1.681 10.258 1 97.06 221 ASP A O 1
ATOM 1780 N N . TYR A 1 222 ? -12.422 0.119 9.078 1 95.69 222 TYR A N 1
ATOM 1781 C CA . TYR A 1 222 ? -12.484 -0.824 10.188 1 95.69 222 TYR A CA 1
ATOM 1782 C C . TYR A 1 222 ? -11.703 -0.307 11.391 1 95.69 222 TYR A C 1
ATOM 1784 O O . TYR A 1 222 ? -12.102 -0.52 12.539 1 95.69 222 TYR A O 1
ATOM 1792 N N . CYS A 1 223 ? -10.594 0.364 11.18 1 94.81 223 CYS A N 1
ATOM 1793 C CA . CYS A 1 223 ? -9.852 0.979 12.281 1 94.81 223 CYS A CA 1
ATOM 1794 C C . CYS A 1 223 ? -10.734 1.951 13.055 1 94.81 223 CYS A C 1
ATOM 1796 O O . CYS A 1 223 ? -10.797 1.897 14.281 1 94.81 223 CYS A O 1
ATOM 1798 N N . GLN A 1 224 ? -11.406 2.824 12.367 1 94.56 224 GLN A N 1
ATOM 1799 C CA . GLN A 1 224 ? -12.289 3.793 13 1 94.56 224 GLN A CA 1
ATOM 1800 C C . GLN A 1 224 ? -13.398 3.096 13.789 1 94.56 224 GLN A C 1
ATOM 1802 O O . GLN A 1 224 ? -13.789 3.557 14.867 1 94.56 224 GLN A O 1
ATOM 1807 N N . GLU A 1 225 ? -13.898 2.027 13.211 1 93.56 225 GLU A N 1
ATOM 1808 C CA . GLU A 1 225 ? -14.898 1.24 13.93 1 93.56 225 GLU A CA 1
ATOM 1809 C C . GLU A 1 225 ? -14.344 0.711 15.25 1 93.56 225 GLU A C 1
ATOM 1811 O O . GLU A 1 225 ? -15 0.801 16.281 1 93.56 225 GLU A O 1
ATOM 1816 N N . THR A 1 226 ? -13.125 0.175 15.18 1 91.75 226 THR A N 1
ATOM 1817 C CA . THR A 1 226 ? -12.516 -0.405 16.375 1 91.75 226 THR A CA 1
ATOM 1818 C C . THR A 1 226 ? -12.25 0.669 17.422 1 91.75 226 THR A C 1
ATOM 1820 O O . THR A 1 226 ? -12.281 0.394 18.625 1 91.75 226 THR A O 1
ATOM 1823 N N . LEU A 1 227 ? -12.008 1.877 16.984 1 92.12 227 LEU A N 1
ATOM 1824 C CA . LEU A 1 227 ? -11.758 3 17.875 1 92.12 227 LEU A CA 1
ATOM 1825 C C . LEU A 1 227 ? -13.055 3.543 18.453 1 92.12 227 LEU A C 1
ATOM 1827 O O . LEU A 1 227 ? -13.047 4.309 19.422 1 92.12 227 LEU A O 1
ATOM 1831 N N . GLY A 1 228 ? -14.18 3.135 17.797 1 89.94 228 GLY A N 1
ATOM 1832 C CA . GLY A 1 228 ? -15.477 3.592 18.266 1 89.94 228 GLY A CA 1
ATOM 1833 C C . GLY A 1 228 ? -15.898 4.91 17.641 1 89.94 228 GLY A C 1
ATOM 1834 O O . GLY A 1 228 ? -16.938 5.465 18 1 89.94 228 GLY A O 1
ATOM 1835 N N . SER A 1 229 ? -15.141 5.391 16.75 1 91 229 SER A N 1
ATOM 1836 C CA . SER A 1 229 ? -15.438 6.684 16.141 1 91 229 SER A CA 1
ATOM 1837 C C . SER A 1 229 ? -16.531 6.562 15.078 1 91 229 SER A C 1
ATOM 1839 O O . SER A 1 229 ? -17.062 7.57 14.609 1 91 229 SER A O 1
ATOM 1841 N N . CYS A 1 230 ? -16.844 5.371 14.688 1 92.81 230 CYS A N 1
ATOM 1842 C CA . CYS A 1 230 ? -17.938 5.148 13.758 1 92.81 230 CYS A CA 1
ATOM 1843 C C . CYS A 1 230 ? -18.594 3.791 14 1 92.81 230 CYS A C 1
ATOM 1845 O O . CYS A 1 230 ? -18.031 2.945 14.695 1 92.81 230 CYS A O 1
ATOM 1847 N N . ARG A 1 231 ? -19.828 3.582 13.586 1 94.56 231 ARG A N 1
ATOM 1848 C CA . ARG A 1 231 ? -20.484 2.277 13.5 1 94.56 231 ARG A CA 1
ATOM 1849 C C . ARG A 1 231 ? -20.125 1.578 12.195 1 94.56 231 ARG A C 1
ATOM 1851 O O . ARG A 1 231 ? -19.688 2.221 11.234 1 94.56 231 ARG A O 1
ATOM 1858 N N . THR A 1 232 ? -20.266 0.291 12.117 1 94.31 232 THR A N 1
ATOM 1859 C CA . THR A 1 232 ? -20.031 -0.473 10.898 1 94.31 232 THR A CA 1
ATOM 1860 C C . THR A 1 232 ? -20.844 0.105 9.734 1 94.31 232 THR A C 1
ATOM 1862 O O . THR A 1 232 ? -20.344 0.199 8.617 1 94.31 232 THR A O 1
ATOM 1865 N N . THR A 1 233 ? -22.094 0.524 10 1 94.25 233 THR A N 1
ATOM 1866 C CA . THR A 1 233 ? -23.016 1.002 8.969 1 94.25 233 THR A CA 1
ATOM 1867 C C . THR A 1 233 ? -22.562 2.365 8.438 1 94.25 233 THR A C 1
ATOM 1869 O O . THR A 1 233 ? -23.047 2.824 7.406 1 94.25 233 THR A O 1
ATOM 1872 N N . ASP A 1 234 ? -21.625 3.029 9.156 1 95.44 234 ASP A N 1
ATOM 1873 C CA . ASP A 1 234 ? -21.125 4.34 8.742 1 95.44 234 ASP A CA 1
ATOM 1874 C C . ASP A 1 234 ? -20 4.203 7.727 1 95.44 234 ASP A C 1
ATOM 1876 O O . ASP A 1 234 ? -19.625 5.18 7.078 1 95.44 234 ASP A O 1
ATOM 1880 N N . ILE A 1 235 ? -19.422 3.004 7.637 1 96.62 235 ILE A N 1
ATOM 1881 C CA . ILE A 1 235 ? -18.312 2.791 6.715 1 96.62 235 ILE A CA 1
ATOM 1882 C C . ILE A 1 235 ? -18.812 2.881 5.273 1 96.62 235 ILE A C 1
ATOM 1884 O O . ILE A 1 235 ? -19.656 2.086 4.855 1 96.62 235 ILE A O 1
ATOM 1888 N N . ALA A 1 236 ? -18.203 3.848 4.543 1 97.06 236 ALA A N 1
ATOM 1889 C CA . ALA A 1 236 ? -18.766 4.188 3.236 1 97.06 236 ALA A CA 1
ATOM 1890 C C . ALA A 1 236 ? -17.844 3.715 2.107 1 97.06 236 ALA A C 1
ATOM 1892 O O . ALA A 1 236 ? -18.188 3.855 0.93 1 97.06 236 ALA A O 1
ATOM 1893 N N . ALA A 1 237 ? -16.703 3.207 2.432 1 97.25 237 ALA A N 1
ATOM 1894 C CA . ALA A 1 237 ? -15.781 2.701 1.427 1 97.25 237 ALA A CA 1
ATOM 1895 C C . ALA A 1 237 ? -15.484 1.22 1.644 1 97.25 237 ALA A C 1
ATOM 1897 O O . ALA A 1 237 ? -15.25 0.785 2.773 1 97.25 237 ALA A O 1
ATOM 1898 N N . PHE A 1 238 ? -15.547 0.472 0.593 1 97.06 238 PHE A N 1
ATOM 1899 C CA . PHE A 1 238 ? -15.242 -0.952 0.685 1 97.06 238 PHE A CA 1
ATOM 1900 C C . PHE A 1 238 ? -14.648 -1.465 -0.622 1 97.06 238 PHE A C 1
ATOM 1902 O O . PHE A 1 238 ? -14.727 -0.794 -1.652 1 97.06 238 PHE A O 1
ATOM 1909 N N . VAL A 1 239 ? -13.992 -2.596 -0.589 1 97.62 239 VAL A N 1
ATOM 1910 C CA . VAL A 1 239 ? -13.508 -3.32 -1.76 1 97.62 239 VAL A CA 1
ATOM 1911 C C . VAL A 1 239 ? -14.438 -4.488 -2.066 1 97.62 239 VAL A C 1
ATOM 1913 O O . VAL A 1 239 ? -14.75 -5.293 -1.183 1 97.62 239 VAL A O 1
ATOM 1916 N N . LEU A 1 240 ? -14.953 -4.5 -3.289 1 96.69 240 LEU A N 1
ATOM 1917 C CA . LEU A 1 240 ? -15.719 -5.641 -3.771 1 96.69 240 LEU A CA 1
ATOM 1918 C C . LEU A 1 240 ? -14.812 -6.656 -4.461 1 96.69 240 LEU A C 1
ATOM 1920 O O . LEU A 1 240 ? -14.062 -6.305 -5.379 1 96.69 240 LEU A O 1
ATOM 1924 N N . SER A 1 241 ? -14.836 -7.898 -3.949 1 95.94 241 SER A N 1
ATOM 1925 C CA . SER A 1 241 ? -13.969 -8.945 -4.473 1 95.94 241 SER A CA 1
ATOM 1926 C C . SER A 1 241 ? -14.742 -10.242 -4.703 1 95.94 241 SER A C 1
ATOM 1928 O O . SER A 1 241 ? -15.938 -10.312 -4.41 1 95.94 241 SER A O 1
ATOM 1930 N N . ARG A 1 242 ? -14.078 -11.211 -5.312 1 95.81 242 ARG A N 1
ATOM 1931 C CA . ARG A 1 242 ? -14.695 -12.5 -5.586 1 95.81 242 ARG A CA 1
ATOM 1932 C C . ARG A 1 242 ? -13.883 -13.633 -4.961 1 95.81 242 ARG A C 1
ATOM 1934 O O . ARG A 1 242 ? -12.648 -13.578 -4.926 1 95.81 242 ARG A O 1
ATOM 1941 N N . VAL A 1 243 ? -14.625 -14.648 -4.559 1 95.94 243 VAL A N 1
ATOM 1942 C CA . VAL A 1 243 ? -13.992 -15.867 -4.051 1 95.94 243 VAL A CA 1
ATOM 1943 C C . VAL A 1 243 ? -13.312 -16.609 -5.195 1 95.94 243 VAL A C 1
ATOM 1945 O O . VAL A 1 243 ? -13.93 -16.891 -6.219 1 95.94 243 VAL A O 1
ATOM 1948 N N . ASN A 1 244 ? -12.062 -16.828 -4.984 1 94.56 244 ASN A N 1
ATOM 1949 C CA . ASN A 1 244 ? -11.25 -17.531 -5.977 1 94.56 244 ASN A CA 1
ATOM 1950 C C . ASN A 1 244 ? -11.117 -19.016 -5.645 1 94.56 244 ASN A C 1
ATOM 1952 O O . ASN A 1 244 ? -11.016 -19.844 -6.547 1 94.56 244 ASN A O 1
ATOM 1956 N N . SER A 1 245 ? -11.055 -19.359 -4.43 1 95 245 SER A N 1
ATOM 1957 C CA . SER A 1 245 ? -10.883 -20.719 -3.943 1 95 245 SER A CA 1
ATOM 1958 C C . SER A 1 245 ? -11.5 -20.906 -2.561 1 95 245 SER A C 1
ATOM 1960 O O . SER A 1 245 ? -11.516 -19.969 -1.757 1 95 245 SER A O 1
ATOM 1962 N N . VAL A 1 246 ? -11.984 -22.109 -2.33 1 94.62 246 VAL A N 1
ATOM 1963 C CA . VAL A 1 246 ? -12.633 -22.406 -1.057 1 94.62 246 VAL A CA 1
ATOM 1964 C C . VAL A 1 246 ? -11.992 -23.641 -0.42 1 94.62 246 VAL A C 1
ATOM 1966 O O . VAL A 1 246 ? -11.898 -24.688 -1.052 1 94.62 246 VAL A O 1
ATOM 1969 N N . PHE A 1 247 ? -11.508 -23.469 0.731 1 92.75 247 PHE A N 1
ATOM 1970 C CA . PHE A 1 247 ? -11 -24.547 1.562 1 92.75 247 PHE A CA 1
ATOM 1971 C C . PHE A 1 247 ? -11.836 -24.703 2.828 1 92.75 247 PHE A C 1
ATOM 1973 O O . PHE A 1 247 ? -12.805 -23.969 3.031 1 92.75 247 PHE A O 1
ATOM 1980 N N . GLU A 1 248 ? -11.508 -25.719 3.604 1 91.75 248 GLU A N 1
ATOM 1981 C CA . GLU A 1 248 ? -12.305 -26.016 4.793 1 91.75 248 GLU A CA 1
ATOM 1982 C C . GLU A 1 248 ? -12.258 -24.859 5.785 1 91.75 248 GLU A C 1
ATOM 1984 O O . GLU A 1 248 ? -13.297 -24.406 6.277 1 91.75 248 GLU A O 1
ATOM 1989 N N . ASP A 1 249 ? -11.102 -24.25 5.984 1 91.94 249 ASP A N 1
ATOM 1990 C CA . ASP A 1 249 ? -10.922 -23.344 7.105 1 91.94 249 ASP A CA 1
ATOM 1991 C C . ASP A 1 249 ? -10.68 -21.906 6.621 1 91.94 249 ASP A C 1
ATOM 1993 O O . ASP A 1 249 ? -10.609 -20.984 7.426 1 91.94 249 ASP A O 1
ATOM 1997 N N . TYR A 1 250 ? -10.555 -21.75 5.309 1 93.31 250 TYR A N 1
ATOM 1998 C CA . TYR A 1 250 ? -10.344 -20.406 4.773 1 93.31 250 TYR A CA 1
ATOM 1999 C C . TYR A 1 250 ? -10.789 -20.328 3.318 1 93.31 250 TYR A C 1
ATOM 2001 O O . TYR A 1 250 ? -10.969 -21.344 2.66 1 93.31 250 TYR A O 1
ATOM 2009 N N . ILE A 1 251 ? -11.031 -19.156 2.893 1 94.5 251 ILE A N 1
ATOM 2010 C CA . ILE A 1 251 ? -11.297 -18.906 1.479 1 94.5 251 ILE A CA 1
ATOM 2011 C C . ILE A 1 251 ? -10.266 -17.922 0.933 1 94.5 251 ILE A C 1
ATOM 2013 O O . ILE A 1 251 ? -9.68 -17.141 1.688 1 94.5 251 ILE A O 1
ATOM 2017 N N . VAL A 1 252 ? -9.977 -18.031 -0.312 1 96.25 252 VAL A N 1
ATOM 2018 C CA . VAL A 1 252 ? -9.078 -17.109 -0.993 1 96.25 252 VAL A CA 1
ATOM 2019 C C . VAL A 1 252 ? -9.883 -16.203 -1.936 1 96.25 252 VAL A C 1
ATOM 2021 O O . VAL A 1 252 ? -10.734 -16.688 -2.689 1 96.25 252 VAL A O 1
ATOM 2024 N N . ILE A 1 253 ? -9.648 -14.914 -1.827 1 96.38 253 ILE A N 1
ATOM 2025 C CA . ILE A 1 253 ? -10.328 -13.953 -2.699 1 96.38 253 ILE A CA 1
ATOM 2026 C C . ILE A 1 253 ? -9.312 -13.328 -3.66 1 96.38 253 ILE A C 1
ATOM 2028 O O . ILE A 1 253 ? -8.102 -13.414 -3.438 1 96.38 253 ILE A O 1
ATOM 2032 N N . ASP A 1 254 ? -9.852 -12.703 -4.715 1 96.06 254 ASP A N 1
ATOM 2033 C CA . ASP A 1 254 ? -8.969 -12.156 -5.746 1 96.06 254 ASP A CA 1
ATOM 2034 C C . ASP A 1 254 ? -8.594 -10.711 -5.438 1 96.06 254 ASP A C 1
ATOM 2036 O O . ASP A 1 254 ? -8.508 -9.883 -6.344 1 96.06 254 ASP A O 1
ATOM 2040 N N . ALA A 1 255 ? -8.492 -10.352 -4.234 1 96.38 255 ALA A N 1
ATOM 2041 C CA . ALA A 1 255 ? -7.992 -9.07 -3.738 1 96.38 255 ALA A CA 1
ATOM 2042 C C . ALA A 1 255 ? -6.883 -9.273 -2.711 1 96.38 255 ALA A C 1
ATOM 2044 O O . ALA A 1 255 ? -7.109 -9.867 -1.653 1 96.38 255 ALA A O 1
ATOM 2045 N N . GLY A 1 256 ? -5.738 -8.883 -3.09 1 96.25 256 GLY A N 1
ATOM 2046 C CA . GLY A 1 256 ? -4.602 -8.93 -2.188 1 96.25 256 GLY A CA 1
ATOM 2047 C C . GLY A 1 256 ? -4.176 -7.566 -1.683 1 96.25 256 GLY A C 1
ATOM 2048 O O . GLY A 1 256 ? -5.008 -6.672 -1.519 1 96.25 256 GLY A O 1
ATOM 2049 N N . PHE A 1 257 ? -2.854 -7.43 -1.371 1 96.25 257 PHE A N 1
ATOM 2050 C CA . PHE A 1 257 ? -2.426 -6.199 -0.716 1 96.25 257 PHE A CA 1
ATOM 2051 C C . PHE A 1 257 ? -2.391 -5.043 -1.707 1 96.25 257 PHE A C 1
ATOM 2053 O O . PHE A 1 257 ? -2.393 -3.875 -1.308 1 96.25 257 PHE A O 1
ATOM 2060 N N . LEU A 1 258 ? -2.438 -5.285 -3.006 1 96.69 258 LEU A N 1
ATOM 2061 C CA . LEU A 1 258 ? -2.502 -4.199 -3.979 1 96.69 258 LEU A CA 1
ATOM 2062 C C . LEU A 1 258 ? -3.926 -3.666 -4.105 1 96.69 258 LEU A C 1
ATOM 2064 O O . LEU A 1 258 ? -4.148 -2.623 -4.723 1 96.69 258 LEU A O 1
ATOM 2068 N N . ALA A 1 259 ? -4.867 -4.371 -3.498 1 96.94 259 ALA A N 1
ATOM 2069 C CA . ALA A 1 259 ? -6.25 -3.904 -3.516 1 96.94 259 ALA A CA 1
ATOM 2070 C C . ALA A 1 259 ? -6.676 -3.402 -2.139 1 96.94 259 ALA A C 1
ATOM 2072 O O . ALA A 1 259 ? -7.508 -2.498 -2.031 1 96.94 259 ALA A O 1
ATOM 2073 N N . ILE A 1 260 ? -6.113 -3.922 -1.103 1 96.56 260 ILE A N 1
ATOM 2074 C CA . ILE A 1 260 ? -6.629 -3.682 0.24 1 96.56 260 ILE A CA 1
ATOM 2075 C C . ILE A 1 260 ? -5.57 -2.977 1.083 1 96.56 260 ILE A C 1
ATOM 2077 O O . ILE A 1 260 ? -5.898 -2.186 1.971 1 96.56 260 ILE A O 1
ATOM 2081 N N . SER A 1 261 ? -4.297 -3.146 0.853 1 94.81 261 SER A N 1
ATOM 2082 C CA . SER A 1 261 ? -3.127 -2.672 1.582 1 94.81 261 SER A CA 1
ATOM 2083 C C . SER A 1 261 ? -2.738 -3.643 2.693 1 94.81 261 SER A C 1
ATOM 2085 O O . SER A 1 261 ? -3.531 -4.504 3.076 1 94.81 261 SER A O 1
ATOM 2087 N N . LYS A 1 262 ? -1.534 -3.594 3.129 1 92.75 262 LYS A N 1
ATOM 2088 C CA . LYS A 1 262 ? -1.044 -4.418 4.23 1 92.75 262 LYS A CA 1
ATOM 2089 C C . LYS A 1 262 ? -0.866 -3.592 5.5 1 92.75 262 LYS A C 1
ATOM 2091 O O . LYS A 1 262 ? -0.025 -3.912 6.344 1 92.75 262 LYS A O 1
ATOM 2096 N N . ASP A 1 263 ? -1.655 -2.59 5.484 1 89.38 263 ASP A N 1
ATOM 2097 C CA . ASP A 1 263 ? -1.595 -1.751 6.676 1 89.38 263 ASP A CA 1
ATOM 2098 C C . ASP A 1 263 ? -2.387 -2.371 7.824 1 89.38 263 ASP A C 1
ATOM 2100 O O . ASP A 1 263 ? -3.355 -3.098 7.594 1 89.38 263 ASP A O 1
ATOM 2104 N N . SER A 1 264 ? -1.927 -2.168 9.07 1 85.75 264 SER A N 1
ATOM 2105 C CA . SER A 1 264 ? -2.627 -2.488 10.305 1 85.75 264 SER A CA 1
ATOM 2106 C C . SER A 1 264 ? -2.83 -3.992 10.453 1 85.75 264 SER A C 1
ATOM 2108 O O . SER A 1 264 ? -3.963 -4.461 10.578 1 85.75 264 SER A O 1
ATOM 2110 N N . PRO A 1 265 ? -1.741 -4.746 10.461 1 83.5 265 PRO A N 1
ATOM 2111 C CA . PRO A 1 265 ? -1.873 -6.191 10.664 1 83.5 265 PRO A CA 1
ATOM 2112 C C . PRO A 1 265 ? -2.623 -6.543 11.945 1 83.5 265 PRO A C 1
ATOM 2114 O O . PRO A 1 265 ? -3.285 -7.578 12.016 1 83.5 265 PRO A O 1
ATOM 2117 N N . GLU A 1 266 ? -2.582 -5.684 12.867 1 85 266 GLU A N 1
ATOM 2118 C CA . GLU A 1 266 ? -3.254 -5.922 14.141 1 85 266 GLU A CA 1
ATOM 2119 C C . GLU A 1 266 ? -4.77 -5.938 13.977 1 85 266 GLU A C 1
ATOM 2121 O O . GLU A 1 266 ? -5.488 -6.461 14.828 1 85 266 GLU A O 1
ATOM 2126 N N . LEU A 1 267 ? -5.285 -5.398 12.953 1 87.62 267 LEU A N 1
ATOM 2127 C CA . LEU A 1 267 ? -6.711 -5.371 12.656 1 87.62 267 LEU A CA 1
ATOM 2128 C C . LEU A 1 267 ? -7.047 -6.332 11.523 1 87.62 267 LEU A C 1
ATOM 2130 O O . LEU A 1 267 ? -8.039 -6.141 10.812 1 87.62 267 LEU A O 1
ATOM 2134 N N . ASN A 1 268 ? -6.176 -7.328 11.266 1 88.88 268 ASN A N 1
ATOM 2135 C CA . ASN A 1 268 ? -6.344 -8.344 10.234 1 88.88 268 ASN A CA 1
ATOM 2136 C C . ASN A 1 268 ? -6.551 -7.723 8.852 1 88.88 268 ASN A C 1
ATOM 2138 O O . ASN A 1 268 ? -7.293 -8.258 8.031 1 88.88 268 ASN A O 1
ATOM 2142 N N . PHE A 1 269 ? -6.199 -6.555 8.625 1 93.12 269 PHE A N 1
ATOM 2143 C CA . PHE A 1 269 ? -6.117 -5.824 7.367 1 93.12 269 PHE A CA 1
ATOM 2144 C C . PHE A 1 269 ? -7.508 -5.418 6.887 1 93.12 269 PHE A C 1
ATOM 2146 O O . PHE A 1 269 ? -7.637 -4.625 5.949 1 93.12 269 PHE A O 1
ATOM 2153 N N . GLY A 1 270 ? -8.57 -5.984 7.434 1 94.25 270 GLY A N 1
ATOM 2154 C CA . GLY A 1 270 ? -9.922 -5.617 7.039 1 94.25 270 GLY A CA 1
ATOM 2155 C C . GLY A 1 270 ? -10.977 -6.582 7.551 1 94.25 270 GLY A C 1
ATOM 2156 O O . GLY A 1 270 ? -10.656 -7.688 7.992 1 94.25 270 GLY A O 1
ATOM 2157 N N . LYS A 1 271 ? -12.18 -6.145 7.48 1 94.94 271 LYS A N 1
ATOM 2158 C CA . LYS A 1 271 ? -13.352 -6.895 7.926 1 94.94 271 LYS A CA 1
ATOM 2159 C C . LYS A 1 271 ? -14.328 -7.117 6.777 1 94.94 271 LYS A C 1
ATOM 2161 O O . LYS A 1 271 ? -14.562 -6.215 5.973 1 94.94 271 LYS A O 1
ATOM 2166 N N . VAL A 1 272 ? -14.859 -8.352 6.75 1 95.25 272 VAL A N 1
ATOM 2167 C CA . VAL A 1 272 ? -15.867 -8.633 5.734 1 95.25 272 VAL A CA 1
ATOM 2168 C C . VAL A 1 272 ? -17.203 -8.031 6.156 1 95.25 272 VAL A C 1
ATOM 2170 O O . VAL A 1 272 ? -17.672 -8.266 7.27 1 95.25 272 VAL A O 1
ATOM 2173 N N . LEU A 1 273 ? -17.781 -7.211 5.312 1 94.75 273 LEU A N 1
ATOM 2174 C CA . LEU A 1 273 ? -19.078 -6.586 5.57 1 94.75 273 LEU A CA 1
ATOM 2175 C C . LEU A 1 273 ? -20.219 -7.469 5.078 1 94.75 273 LEU A C 1
ATOM 2177 O O . LEU A 1 273 ? -21.297 -7.488 5.676 1 94.75 273 LEU A O 1
ATOM 2181 N N . ALA A 1 274 ? -20 -8.117 3.961 1 90.62 274 ALA A N 1
ATOM 2182 C CA . ALA A 1 274 ? -20.984 -9.008 3.352 1 90.62 274 ALA A CA 1
ATOM 2183 C C . ALA A 1 274 ? -20.297 -10.164 2.633 1 90.62 274 ALA A C 1
ATOM 2185 O O . ALA A 1 274 ? -19.344 -9.961 1.874 1 90.62 274 ALA A O 1
ATOM 2186 N N . PRO A 1 275 ? -20.703 -11.375 2.846 1 81.81 275 PRO A N 1
ATOM 2187 C CA . PRO A 1 275 ? -21.781 -11.742 3.775 1 81.81 275 PRO A CA 1
ATOM 2188 C C . PRO A 1 275 ? -21.438 -11.422 5.227 1 81.81 275 PRO A C 1
ATOM 2190 O O . PRO A 1 275 ? -20.266 -11.18 5.551 1 81.81 275 PRO A O 1
ATOM 2193 N N . ASN A 1 276 ? -22.531 -11.234 5.98 1 63.59 276 ASN A N 1
ATOM 2194 C CA . ASN A 1 276 ? -22.422 -10.82 7.375 1 63.59 276 ASN A CA 1
ATOM 2195 C C . ASN A 1 276 ? -21.812 -11.914 8.234 1 63.59 276 ASN A C 1
ATOM 2197 O O . ASN A 1 276 ? -22.516 -12.578 9 1 63.59 276 ASN A O 1
ATOM 2201 N N . ASP A 1 277 ? -20.531 -12.148 7.934 1 65.56 277 ASP A N 1
ATOM 2202 C CA . ASP A 1 277 ? -19.906 -13.172 8.758 1 65.56 277 ASP A CA 1
ATOM 2203 C C . ASP A 1 277 ? -18.672 -12.617 9.469 1 65.56 277 ASP A C 1
ATOM 2205 O O . ASP A 1 277 ? -18.109 -11.594 9.055 1 65.56 277 ASP A O 1
ATOM 2209 N N . ASP A 1 278 ? -18.531 -12.844 10.773 1 85.12 278 ASP A N 1
ATOM 2210 C CA . ASP A 1 278 ? -17.344 -12.531 11.562 1 85.12 278 ASP A CA 1
ATOM 2211 C C . ASP A 1 278 ? -16.094 -13.062 10.883 1 85.12 278 ASP A C 1
ATOM 2213 O O . ASP A 1 278 ? -15.414 -13.953 11.406 1 85.12 278 ASP A O 1
ATOM 2217 N N . MET A 1 279 ? -15.883 -12.523 9.594 1 92.69 279 MET A N 1
ATOM 2218 C CA . MET A 1 279 ? -14.742 -12.938 8.781 1 92.69 279 MET A CA 1
ATOM 2219 C C . MET A 1 279 ? -13.766 -11.781 8.586 1 92.69 279 MET A C 1
ATOM 2221 O O . MET A 1 279 ? -14.18 -10.625 8.453 1 92.69 279 MET A O 1
ATOM 2225 N N . PHE A 1 280 ? -12.516 -12.102 8.516 1 94.88 280 PHE A N 1
ATOM 2226 C CA . PHE A 1 280 ? -11.445 -11.117 8.414 1 94.88 280 PHE A CA 1
ATOM 2227 C C . PHE A 1 280 ? -10.391 -11.57 7.414 1 94.88 280 PHE A C 1
ATOM 2229 O O . PHE A 1 280 ? -10.305 -12.758 7.086 1 94.88 280 PHE A O 1
ATOM 2236 N N . ILE A 1 281 ? -9.688 -10.641 6.934 1 95 281 ILE A N 1
ATOM 2237 C CA . ILE A 1 281 ? -8.516 -10.953 6.121 1 95 281 ILE A CA 1
ATOM 2238 C C . ILE A 1 281 ? -7.34 -11.32 7.027 1 95 281 ILE A C 1
ATOM 2240 O O . ILE A 1 281 ? -6.828 -10.469 7.766 1 95 281 ILE A O 1
ATOM 2244 N N . THR A 1 282 ? -6.848 -12.461 6.949 1 92.12 282 THR A N 1
ATOM 2245 C CA . THR A 1 282 ? -5.824 -12.914 7.883 1 92.12 282 THR A CA 1
ATOM 2246 C C . THR A 1 282 ? -4.469 -13.008 7.191 1 92.12 282 THR A C 1
ATOM 2248 O O . THR A 1 282 ? -3.434 -13.133 7.852 1 92.12 282 THR A O 1
ATOM 2251 N N . GLY A 1 283 ? -4.48 -12.93 5.895 1 92.69 283 GLY A N 1
ATOM 2252 C CA . GLY A 1 283 ? -3.266 -12.969 5.098 1 92.69 283 GLY A CA 1
ATOM 2253 C C . GLY A 1 283 ? -3.48 -12.523 3.66 1 92.69 283 GLY A C 1
ATOM 2254 O O . GLY A 1 283 ? -4.594 -12.609 3.141 1 92.69 283 GLY A O 1
ATOM 2255 N N . MET A 1 284 ? -2.367 -12.055 3.156 1 93.5 284 MET A N 1
ATOM 2256 C CA . MET A 1 284 ? -2.486 -11.594 1.775 1 93.5 284 MET A CA 1
ATOM 2257 C C . MET A 1 284 ? -1.188 -11.828 1.01 1 93.5 284 MET A C 1
ATOM 2259 O O . MET A 1 284 ? -0.1 -11.68 1.567 1 93.5 284 MET A O 1
ATOM 2263 N N . SER A 1 285 ? -1.336 -12.25 -0.196 1 93.19 285 SER A N 1
ATOM 2264 C CA . SER A 1 285 ? -0.308 -12.047 -1.21 1 93.19 285 SER A CA 1
ATOM 2265 C C . SER A 1 285 ? -0.619 -10.82 -2.07 1 93.19 285 SER A C 1
ATOM 2267 O O . SER A 1 285 ? -1.473 -10.008 -1.715 1 93.19 285 SER A O 1
ATOM 2269 N N . GLN A 1 286 ? 0.084 -10.664 -3.111 1 94.5 286 GLN A N 1
ATOM 2270 C CA . GLN A 1 286 ? -0.014 -9.445 -3.904 1 94.5 286 GLN A CA 1
ATOM 2271 C C . GLN A 1 286 ? -1.412 -9.289 -4.496 1 94.5 286 GLN A C 1
ATOM 2273 O O . GLN A 1 286 ? -2.004 -8.211 -4.414 1 94.5 286 GLN A O 1
ATOM 2278 N N . GLU A 1 287 ? -1.987 -10.398 -5.07 1 95.19 287 GLU A N 1
ATOM 2279 C CA . GLU A 1 287 ? -3.266 -10.281 -5.766 1 95.19 287 GLU A CA 1
ATOM 2280 C C . GLU A 1 287 ? -4.348 -11.102 -5.066 1 95.19 287 GLU A C 1
ATOM 2282 O O . GLU A 1 287 ? -5.5 -11.109 -5.504 1 95.19 287 GLU A O 1
ATOM 2287 N N . ALA A 1 288 ? -3.982 -11.766 -3.996 1 95 288 ALA A N 1
ATOM 2288 C CA . ALA A 1 288 ? -4.938 -12.648 -3.332 1 95 288 ALA A CA 1
ATOM 2289 C C . ALA A 1 288 ? -4.973 -12.391 -1.829 1 95 288 ALA A C 1
ATOM 2291 O O . ALA A 1 288 ? -3.949 -12.047 -1.229 1 95 288 ALA A O 1
ATOM 2292 N N . GLY A 1 289 ? -6.137 -12.539 -1.325 1 95.88 289 GLY A N 1
ATOM 2293 C CA . GLY A 1 289 ? -6.336 -12.43 0.111 1 95.88 289 GLY A CA 1
ATOM 2294 C C . GLY A 1 289 ? -6.965 -13.664 0.725 1 95.88 289 GLY A C 1
ATOM 2295 O O . GLY A 1 289 ? -7.773 -14.344 0.085 1 95.88 289 GLY A O 1
ATOM 2296 N N . LYS A 1 290 ? -6.586 -13.961 1.93 1 95.62 290 LYS A N 1
ATOM 2297 C CA . LYS A 1 290 ? -7.117 -15.094 2.68 1 95.62 290 LYS A CA 1
ATOM 2298 C C . LYS A 1 290 ? -8.117 -14.641 3.734 1 95.62 290 LYS A C 1
ATOM 2300 O O . LYS A 1 290 ? -7.801 -13.789 4.574 1 95.62 290 LYS A O 1
ATOM 2305 N N . LEU A 1 291 ? -9.297 -15.125 3.68 1 95.25 291 LEU A N 1
ATOM 2306 C CA . LEU A 1 291 ? -10.336 -14.82 4.656 1 95.25 291 LEU A CA 1
ATOM 2307 C C . LEU A 1 291 ? -10.57 -16 5.59 1 95.25 291 LEU A C 1
ATOM 2309 O O . LEU A 1 291 ? -10.594 -17.156 5.148 1 95.25 291 LEU A O 1
ATOM 2313 N N . LYS A 1 292 ? -10.664 -15.727 6.777 1 93.56 292 LYS A N 1
ATOM 2314 C CA . LYS A 1 292 ? -11.023 -16.719 7.793 1 93.56 292 LYS A CA 1
ATOM 2315 C C . LYS A 1 292 ? -12.141 -16.203 8.695 1 93.56 292 LYS A C 1
ATOM 2317 O O . LYS A 1 292 ? -12.312 -14.992 8.852 1 93.56 292 LYS A O 1
ATOM 2322 N N . MET A 1 293 ? -12.82 -17.109 9.195 1 90.81 293 MET A N 1
ATOM 2323 C CA . MET A 1 293 ? -13.812 -16.781 10.219 1 90.81 293 MET A CA 1
ATOM 2324 C C . MET A 1 293 ? -13.164 -16.672 11.586 1 90.81 293 MET A C 1
ATOM 2326 O O . MET A 1 293 ? -12.164 -17.344 11.867 1 90.81 293 MET A O 1
ATOM 2330 N N . LYS A 1 294 ? -13.773 -15.789 12.328 1 82.31 294 LYS A N 1
ATOM 2331 C CA . LYS A 1 294 ? -13.289 -15.695 13.695 1 82.31 294 LYS A CA 1
ATOM 2332 C C . LYS A 1 294 ? -13.5 -17.016 14.445 1 82.31 294 LYS A C 1
ATOM 2334 O O . LYS A 1 294 ? -12.609 -17.484 15.156 1 82.31 294 LYS A O 1
ATOM 2339 N N . SER A 1 295 ? -14.742 -17.516 14.305 1 77.69 295 SER A N 1
ATOM 2340 C CA . SER A 1 295 ? -15.016 -18.812 14.922 1 77.69 295 SER A CA 1
ATOM 2341 C C . SER A 1 295 ? -14.617 -19.953 14 1 77.69 295 SER A C 1
ATOM 2343 O O . SER A 1 295 ? -14.758 -19.859 12.781 1 77.69 295 SER A O 1
ATOM 2345 N N . GLU A 1 296 ? -13.875 -20.984 14.43 1 68.62 296 GLU A N 1
ATOM 2346 C CA . GLU A 1 296 ? -13.344 -22.078 13.617 1 68.62 296 GLU A CA 1
ATOM 2347 C C . GLU A 1 296 ? -14.398 -23.156 13.391 1 68.62 296 GLU A C 1
ATOM 2349 O O . GLU A 1 296 ? -14.203 -24.062 12.578 1 68.62 296 GLU A O 1
ATOM 2354 N N . GLU A 1 297 ? -15.453 -23 13.68 1 68 297 GLU A N 1
ATOM 2355 C CA . GLU A 1 297 ? -16.312 -24.172 13.789 1 68 297 GLU A CA 1
ATOM 2356 C C . GLU A 1 297 ? -17.109 -24.406 12.508 1 68 297 GLU A C 1
ATOM 2358 O O . GLU A 1 297 ? -17.906 -25.344 12.43 1 68 297 GLU A O 1
ATOM 2363 N N . THR A 1 298 ? -16.641 -23.781 11.461 1 79.69 298 THR A N 1
ATOM 2364 C CA . THR A 1 298 ? -17.5 -23.922 10.297 1 79.69 298 THR A CA 1
ATOM 2365 C C . THR A 1 298 ? -16.703 -24.344 9.07 1 79.69 298 THR A C 1
ATOM 2367 O O . THR A 1 298 ? -15.602 -23.828 8.836 1 79.69 298 THR A O 1
ATOM 2370 N N . ASP A 1 299 ? -17.219 -25.406 8.391 1 90.62 299 ASP A N 1
ATOM 2371 C CA . ASP A 1 299 ? -16.688 -25.766 7.078 1 90.62 299 ASP A CA 1
ATOM 2372 C C . ASP A 1 299 ? -17.109 -24.75 6.02 1 90.62 299 ASP A C 1
ATOM 2374 O O . ASP A 1 299 ? -18.266 -24.719 5.609 1 90.62 299 ASP A O 1
ATOM 2378 N N . LEU A 1 300 ? -16.203 -24.016 5.57 1 92.44 300 LEU A N 1
ATOM 2379 C CA . LEU A 1 300 ? -16.484 -22.891 4.695 1 92.44 300 LEU A CA 1
ATOM 2380 C C . LEU A 1 300 ? -16.922 -23.375 3.312 1 92.44 300 LEU A C 1
ATOM 2382 O O . LEU A 1 300 ? -17.516 -22.609 2.545 1 92.44 300 LEU A O 1
ATOM 2386 N N . ARG A 1 301 ? -16.656 -24.641 2.951 1 92.62 301 ARG A N 1
ATOM 2387 C CA . ARG A 1 301 ? -17.062 -25.203 1.67 1 92.62 301 ARG A CA 1
ATOM 2388 C C . ARG A 1 301 ? -18.594 -25.297 1.569 1 92.62 301 ARG A C 1
ATOM 2390 O O . ARG A 1 301 ? -19.141 -25.406 0.47 1 92.62 301 ARG A O 1
ATOM 2397 N N . THR A 1 302 ? -19.219 -25.25 2.639 1 92.88 302 THR A N 1
ATOM 2398 C CA . THR A 1 302 ? -20.672 -25.328 2.656 1 92.88 302 THR A CA 1
ATOM 2399 C C . THR A 1 302 ? -21.281 -23.938 2.572 1 92.88 302 THR A C 1
ATOM 2401 O O . THR A 1 302 ? -22.484 -23.781 2.355 1 92.88 302 THR A O 1
ATOM 2404 N N . ARG A 1 303 ? -20.5 -22.969 2.658 1 90.81 303 ARG A N 1
ATOM 2405 C CA . ARG A 1 303 ? -21.031 -21.609 2.779 1 90.81 303 ARG A CA 1
ATOM 2406 C C . ARG A 1 303 ? -20.656 -20.766 1.559 1 90.81 303 ARG A C 1
ATOM 2408 O O . ARG A 1 303 ? -21.344 -19.797 1.241 1 90.81 303 ARG A O 1
ATOM 2415 N N . PHE A 1 304 ? -19.547 -21.141 0.983 1 93.56 304 PHE A N 1
ATOM 2416 C CA . PHE A 1 304 ? -19.031 -20.312 -0.108 1 93.56 304 PHE A CA 1
ATOM 2417 C C . PHE A 1 304 ? -18.812 -21.156 -1.36 1 93.56 304 PHE A C 1
ATOM 2419 O O . PHE A 1 304 ? -18.578 -22.359 -1.272 1 93.56 304 PHE A O 1
ATOM 2426 N N . LYS A 1 305 ? -18.938 -20.516 -2.43 1 93.31 305 LYS A N 1
ATOM 2427 C CA . LYS A 1 305 ? -18.578 -21.078 -3.727 1 93.31 305 LYS A CA 1
ATOM 2428 C C . LYS A 1 305 ? -17.641 -20.156 -4.492 1 93.31 305 LYS A C 1
ATOM 2430 O O . LYS A 1 305 ? -17.672 -18.938 -4.285 1 93.31 305 LYS A O 1
ATOM 2435 N N . VAL A 1 306 ? -16.812 -20.766 -5.32 1 94 306 VAL A N 1
ATOM 2436 C CA . VAL A 1 306 ? -15.969 -19.969 -6.199 1 94 306 VAL A CA 1
ATOM 2437 C C . VAL A 1 306 ? -16.828 -19.016 -7.031 1 94 306 VAL A C 1
ATOM 2439 O O . VAL A 1 306 ? -17.844 -19.438 -7.605 1 94 306 VAL A O 1
ATOM 2442 N N . GLY A 1 307 ? -16.453 -17.75 -7.043 1 93.56 307 GLY A N 1
ATOM 2443 C CA . GLY A 1 307 ? -17.188 -16.75 -7.805 1 93.56 307 GLY A CA 1
ATOM 2444 C C . GLY A 1 307 ? -18.078 -15.875 -6.941 1 93.56 307 GLY A C 1
ATOM 2445 O O . GLY A 1 307 ? -18.531 -14.828 -7.387 1 93.56 307 GLY A O 1
ATOM 2446 N N . ASP A 1 308 ? -18.312 -16.297 -5.688 1 95.25 308 ASP A N 1
ATOM 2447 C CA . ASP A 1 308 ? -19.109 -15.484 -4.773 1 95.25 308 ASP A CA 1
ATOM 2448 C C . ASP A 1 308 ? -18.469 -14.117 -4.555 1 95.25 308 ASP A C 1
ATOM 2450 O O . ASP A 1 308 ? -17.25 -13.984 -4.566 1 95.25 308 ASP A O 1
ATOM 2454 N N . TYR A 1 309 ? -19.328 -13.117 -4.316 1 95.44 309 TYR A N 1
ATOM 2455 C CA . TYR A 1 309 ? -18.859 -11.781 -3.977 1 95.44 309 TYR A CA 1
ATOM 2456 C C . TYR A 1 309 ? -18.641 -11.648 -2.475 1 95.44 309 TYR A C 1
ATOM 2458 O O . TYR A 1 309 ? -19.359 -12.25 -1.678 1 95.44 309 TYR A O 1
ATOM 2466 N N . VAL A 1 310 ? -17.656 -10.906 -2.182 1 96.19 310 VAL A N 1
ATOM 2467 C CA . VAL A 1 310 ? -17.406 -10.508 -0.802 1 96.19 310 VAL A CA 1
ATOM 2468 C C . VAL A 1 310 ? -17.141 -9 -0.741 1 96.19 310 VAL A C 1
ATOM 2470 O O . VAL A 1 310 ? -16.453 -8.453 -1.608 1 96.19 310 VAL A O 1
ATOM 2473 N N . LYS A 1 311 ? -17.75 -8.336 0.232 1 96.44 311 LYS A N 1
ATOM 2474 C CA . LYS A 1 311 ? -17.516 -6.922 0.504 1 96.44 311 LYS A CA 1
ATOM 2475 C C . LYS A 1 311 ? -16.609 -6.734 1.715 1 96.44 311 LYS A C 1
ATOM 2477 O O . LYS A 1 311 ? -16.906 -7.23 2.803 1 96.44 311 LYS A O 1
ATOM 2482 N N . ILE A 1 312 ? -15.547 -5.992 1.525 1 96.94 312 ILE A N 1
ATOM 2483 C CA . ILE A 1 312 ? -14.547 -5.891 2.582 1 96.94 312 ILE A CA 1
ATOM 2484 C C . ILE A 1 312 ? -14.375 -4.43 2.99 1 96.94 312 ILE A C 1
ATOM 2486 O O . ILE A 1 312 ? -14.094 -3.574 2.15 1 96.94 312 ILE A O 1
ATOM 2490 N N . ALA A 1 313 ? -14.578 -4.117 4.273 1 97.12 313 ALA A N 1
ATOM 2491 C CA . ALA A 1 313 ? -14.125 -2.857 4.855 1 97.12 313 ALA A CA 1
ATOM 2492 C C . ALA A 1 313 ? -12.633 -2.908 5.176 1 97.12 313 ALA A C 1
ATOM 2494 O O . ALA A 1 313 ? -12.203 -3.682 6.031 1 97.12 313 ALA A O 1
ATOM 2495 N N . PRO A 1 314 ? -11.867 -2.113 4.523 1 97.25 314 PRO A N 1
ATOM 2496 C CA . PRO A 1 314 ? -10.43 -2.148 4.824 1 97.25 314 PRO A CA 1
ATOM 2497 C C . PRO A 1 314 ? -10.109 -1.63 6.227 1 97.25 314 PRO A C 1
ATOM 2499 O O . PRO A 1 314 ? -10.875 -0.836 6.785 1 97.25 314 PRO A O 1
ATOM 2502 N N . ALA A 1 315 ? -9.016 -2.088 6.777 1 95.75 315 ALA A N 1
ATOM 2503 C CA . ALA A 1 315 ? -8.539 -1.557 8.055 1 95.75 315 ALA A CA 1
ATOM 2504 C C . ALA A 1 315 ? -8.172 -0.081 7.93 1 95.75 315 ALA A C 1
ATOM 2506 O O . ALA A 1 315 ? -8.406 0.702 8.852 1 95.75 315 ALA A O 1
ATOM 2507 N N . HIS A 1 316 ? -7.684 0.285 6.801 1 96.31 316 HIS A N 1
ATOM 2508 C CA . HIS A 1 316 ? -7.23 1.643 6.52 1 96.31 316 HIS A CA 1
ATOM 2509 C C . HIS A 1 316 ? -7.723 2.119 5.156 1 96.31 316 HIS A C 1
ATOM 2511 O O . HIS A 1 316 ? -7.047 1.927 4.145 1 96.31 316 HIS A O 1
ATOM 2517 N N . SER A 1 317 ? -8.719 2.873 5.156 1 97.5 317 SER A N 1
ATOM 2518 C CA . SER A 1 317 ? -9.406 3.256 3.926 1 97.5 317 SER A CA 1
ATOM 2519 C C . SER A 1 317 ? -8.555 4.195 3.082 1 97.5 317 SER A C 1
ATOM 2521 O O . SER A 1 317 ? -8.57 4.125 1.852 1 97.5 317 SER A O 1
ATOM 2523 N N . CYS A 1 318 ? -7.777 5.121 3.709 1 96.81 318 CYS A N 1
ATOM 2524 C CA . CYS A 1 318 ? -6.953 6.055 2.947 1 96.81 318 CYS A CA 1
ATOM 2525 C C . CYS A 1 318 ? -5.953 5.309 2.074 1 96.81 318 CYS A C 1
ATOM 2527 O O . CYS A 1 318 ? -5.777 5.645 0.901 1 96.81 318 CYS A O 1
ATOM 2529 N N . PHE A 1 319 ? -5.293 4.344 2.656 1 96.94 319 PHE A N 1
ATOM 2530 C CA . PHE A 1 319 ? -4.316 3.566 1.906 1 96.94 319 PHE A CA 1
ATOM 2531 C C . PHE A 1 319 ? -4.996 2.775 0.792 1 96.94 319 PHE A C 1
ATOM 2533 O O . PHE A 1 319 ? -4.539 2.793 -0.353 1 96.94 319 PHE A O 1
ATOM 2540 N N . THR A 1 320 ? -6.055 2.086 1.128 1 97.56 320 THR A N 1
ATOM 2541 C CA . THR A 1 320 ? -6.793 1.28 0.159 1 97.56 320 THR A CA 1
ATOM 2542 C C . THR A 1 320 ? -7.27 2.141 -1.007 1 97.56 320 THR A C 1
ATOM 2544 O O . THR A 1 320 ? -7.129 1.757 -2.17 1 97.56 320 THR A O 1
ATOM 2547 N N . ALA A 1 321 ? -7.816 3.303 -0.676 1 97.56 321 ALA A N 1
ATOM 2548 C CA . ALA A 1 321 ? -8.305 4.207 -1.712 1 97.56 321 ALA A CA 1
ATOM 2549 C C . ALA A 1 321 ? -7.195 4.586 -2.684 1 97.56 321 ALA A C 1
ATOM 2551 O O . ALA A 1 321 ? -7.426 4.699 -3.889 1 97.56 321 ALA A O 1
ATOM 2552 N N . ALA A 1 322 ? -6.02 4.754 -2.166 1 96.38 322 ALA A N 1
ATOM 2553 C CA . ALA A 1 322 ? -4.887 5.188 -2.977 1 96.38 322 ALA A CA 1
ATOM 2554 C C . ALA A 1 322 ? -4.48 4.102 -3.973 1 96.38 322 ALA A C 1
ATOM 2556 O O . ALA A 1 322 ? -3.764 4.375 -4.941 1 96.38 322 ALA A O 1
ATOM 2557 N N . LEU A 1 323 ? -4.898 2.881 -3.74 1 96.25 323 LEU A N 1
ATOM 2558 C CA . LEU A 1 323 ? -4.492 1.753 -4.574 1 96.25 323 LEU A CA 1
ATOM 2559 C C . LEU A 1 323 ? -5.406 1.617 -5.785 1 96.25 323 LEU A C 1
ATOM 2561 O O . LEU A 1 323 ? -5.141 0.81 -6.68 1 96.25 323 LEU A O 1
ATOM 2565 N N . HIS A 1 324 ? -6.469 2.377 -5.867 1 96.44 324 HIS A N 1
ATOM 2566 C CA . HIS A 1 324 ? -7.453 2.268 -6.941 1 96.44 324 HIS A CA 1
ATOM 2567 C C . HIS A 1 324 ? -7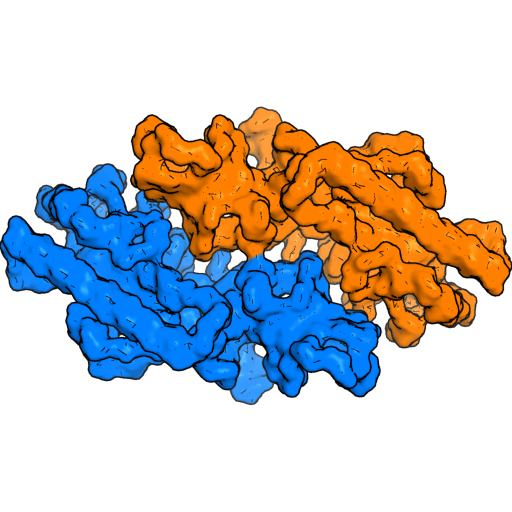.5 3.541 -7.777 1 96.44 324 HIS A C 1
ATOM 2569 O O . HIS A 1 324 ? -7.645 4.641 -7.234 1 96.44 324 HIS A O 1
ATOM 2575 N N . PRO A 1 325 ? -7.43 3.406 -9.078 1 94.25 325 PRO A N 1
ATOM 2576 C CA . PRO A 1 325 ? -7.426 4.586 -9.945 1 94.25 325 PRO A CA 1
ATOM 2577 C C . PRO A 1 325 ? -8.805 5.23 -10.062 1 94.25 325 PRO A C 1
ATOM 2579 O O . PRO A 1 325 ? -8.922 6.359 -10.547 1 94.25 325 PRO A O 1
ATOM 2582 N N . GLU A 1 326 ? -9.82 4.473 -9.703 1 96.25 326 GLU A N 1
ATOM 2583 C CA . GLU A 1 326 ? -11.195 4.961 -9.781 1 96.25 326 GLU A CA 1
ATOM 2584 C C . GLU A 1 326 ? -12.047 4.395 -8.648 1 96.25 326 GLU A C 1
ATOM 2586 O O . GLU A 1 326 ? -11.758 3.312 -8.133 1 96.25 326 GLU A O 1
ATOM 2591 N N . PHE A 1 327 ? -13.055 5.176 -8.289 1 97.69 327 PHE A N 1
ATOM 2592 C CA . PHE A 1 327 ? -14.07 4.746 -7.328 1 97.69 327 PHE A CA 1
ATOM 2593 C C . PHE A 1 327 ? -15.422 4.578 -8.008 1 97.69 327 PHE A C 1
ATOM 2595 O O . PHE A 1 327 ? -15.836 5.43 -8.797 1 97.69 327 PHE A O 1
ATOM 2602 N N . ALA A 1 328 ? -16.047 3.461 -7.828 1 97.88 328 ALA A N 1
ATOM 2603 C CA . ALA A 1 328 ? -17.453 3.324 -8.203 1 97.88 328 ALA A CA 1
ATOM 2604 C C . ALA A 1 328 ? -18.375 3.875 -7.117 1 97.88 328 ALA A C 1
ATOM 2606 O O . ALA A 1 328 ? -18.375 3.379 -5.988 1 97.88 328 ALA A O 1
ATOM 2607 N N . LEU A 1 329 ? -19.109 4.891 -7.434 1 97.06 329 LEU A N 1
ATOM 2608 C CA . LEU A 1 329 ? -19.984 5.527 -6.465 1 97.06 329 LEU A CA 1
ATOM 2609 C C . LEU A 1 329 ? -21.375 4.906 -6.508 1 97.06 329 LEU A C 1
ATOM 2611 O O . LEU A 1 329 ? -21.953 4.719 -7.582 1 97.06 329 LEU A O 1
ATOM 2615 N N . PHE A 1 330 ? -21.812 4.559 -5.324 1 95.69 330 PHE A N 1
ATOM 2616 C CA . PHE A 1 330 ? -23.156 4 -5.184 1 95.69 330 PHE A CA 1
ATOM 2617 C C . PHE A 1 330 ? -24.016 4.867 -4.262 1 95.69 330 PHE A C 1
ATOM 2619 O O . PHE A 1 330 ? -23.5 5.434 -3.293 1 95.69 330 PHE A O 1
ATOM 2626 N N . GLU A 1 331 ? -25.266 4.953 -4.555 1 93.5 331 GLU A N 1
ATOM 2627 C CA . GLU A 1 331 ? -26.281 5.559 -3.691 1 93.5 331 GLU A CA 1
ATOM 2628 C C . GLU A 1 331 ? -27.469 4.621 -3.49 1 93.5 331 GLU A C 1
ATOM 2630 O O . GLU A 1 331 ? -28.125 4.23 -4.457 1 93.5 331 GLU A O 1
ATOM 2635 N N . ASN A 1 332 ? -27.703 4.281 -2.305 1 91.56 332 ASN A N 1
ATOM 2636 C CA . ASN A 1 332 ? -28.781 3.354 -1.967 1 91.56 332 ASN A CA 1
ATOM 2637 C C . ASN A 1 332 ? -28.688 2.061 -2.771 1 91.56 332 ASN A C 1
ATOM 2639 O O . ASN A 1 332 ? -29.656 1.615 -3.367 1 91.56 332 ASN A O 1
ATOM 2643 N N . GLY A 1 333 ? -27.469 1.626 -2.93 1 88.94 333 GLY A N 1
ATOM 2644 C CA . GLY A 1 333 ? -27.234 0.342 -3.57 1 88.94 333 GLY A CA 1
ATOM 2645 C C . GLY A 1 333 ? -27.203 0.426 -5.086 1 88.94 333 GLY A C 1
ATOM 2646 O O . GLY A 1 333 ? -26.969 -0.573 -5.762 1 88.94 333 GLY A O 1
ATOM 2647 N N . LYS A 1 334 ? -27.438 1.606 -5.582 1 94.62 334 LYS A N 1
ATOM 2648 C CA . LYS A 1 334 ? -27.453 1.778 -7.035 1 94.62 334 LYS A CA 1
ATOM 2649 C C . LYS A 1 334 ? -26.203 2.508 -7.516 1 94.62 334 LYS A C 1
ATOM 2651 O O . LYS A 1 334 ? -25.797 3.512 -6.926 1 94.62 334 LYS A O 1
ATOM 2656 N N . PHE A 1 335 ? -25.656 1.954 -8.555 1 96 335 PHE A N 1
ATOM 2657 C CA . PHE A 1 335 ? -24.5 2.582 -9.164 1 96 335 PHE A CA 1
ATOM 2658 C C . PHE A 1 335 ? -24.844 3.953 -9.727 1 96 335 PHE A C 1
ATOM 2660 O O . PHE A 1 335 ? -25.875 4.105 -10.398 1 96 335 PHE A O 1
ATOM 2667 N N . ILE A 1 336 ? -24.016 4.938 -9.539 1 96.38 336 ILE A N 1
ATOM 2668 C CA . ILE A 1 336 ? -24.234 6.293 -10.031 1 96.38 336 ILE A CA 1
ATOM 2669 C C . ILE A 1 336 ? -23.234 6.613 -11.133 1 96.38 336 ILE A C 1
ATOM 2671 O O . ILE A 1 336 ? -23.609 6.75 -12.305 1 96.38 336 ILE A O 1
ATOM 2675 N N . LYS A 1 337 ? -21.969 6.621 -10.75 1 97.31 337 LYS A N 1
ATOM 2676 C CA . LYS A 1 337 ? -20.906 6.926 -11.695 1 97.31 337 LYS A CA 1
ATOM 2677 C C . LYS A 1 337 ? -19.547 6.523 -11.125 1 97.31 337 LYS A C 1
ATOM 2679 O O . LYS A 1 337 ? -19.438 6.121 -9.961 1 97.31 337 LYS A O 1
ATOM 2684 N N . LYS A 1 338 ? -18.578 6.578 -11.969 1 97.62 338 LYS A N 1
ATOM 2685 C CA . LYS A 1 338 ? -17.188 6.453 -11.547 1 97.62 338 LYS A CA 1
ATOM 2686 C C . LYS A 1 338 ? -16.547 7.824 -11.367 1 97.62 338 LYS A C 1
ATOM 2688 O O . LYS A 1 338 ? -16.844 8.758 -12.117 1 97.62 338 LYS A O 1
ATOM 2693 N N . ILE A 1 339 ? -15.781 7.938 -10.328 1 97.38 339 ILE A N 1
ATOM 2694 C CA . ILE A 1 339 ? -15.016 9.164 -10.133 1 97.38 339 ILE A CA 1
ATOM 2695 C C . ILE A 1 339 ? -13.531 8.828 -9.984 1 97.38 339 ILE A C 1
ATOM 2697 O O . ILE A 1 339 ? -13.18 7.734 -9.547 1 97.38 339 ILE A O 1
ATOM 2701 N N . SER A 1 340 ? -12.648 9.742 -10.398 1 96.69 340 SER A N 1
ATOM 2702 C CA . SER A 1 340 ? -11.203 9.508 -10.414 1 96.69 340 SER A CA 1
ATOM 2703 C C . SER A 1 340 ? -10.484 10.398 -9.414 1 96.69 340 SER A C 1
ATOM 2705 O O . SER A 1 340 ? -10.656 11.625 -9.43 1 96.69 340 SER A O 1
ATOM 2707 N N . PRO A 1 341 ? -9.734 9.852 -8.516 1 97.38 341 PRO A N 1
ATOM 2708 C CA . PRO A 1 341 ? -8.953 10.648 -7.559 1 97.38 341 PRO A CA 1
ATOM 2709 C C . PRO A 1 341 ? -7.684 11.234 -8.18 1 97.38 341 PRO A C 1
ATOM 2711 O O . PRO A 1 341 ? -7.18 10.703 -9.172 1 97.38 341 PRO A O 1
ATOM 2714 N N . CYS A 1 342 ? -7.25 12.305 -7.574 1 95.94 342 CYS A N 1
ATOM 2715 C CA . CYS A 1 342 ? -5.922 12.828 -7.879 1 95.94 342 CYS A CA 1
ATOM 2716 C C . CYS A 1 342 ? -4.836 11.883 -7.383 1 95.94 342 CYS A C 1
ATOM 2718 O O . CYS A 1 342 ? -4.992 11.242 -6.336 1 95.94 342 CYS A O 1
ATOM 2720 N N . ARG A 1 343 ? -3.775 11.688 -8.195 1 90.62 343 ARG A N 1
ATOM 2721 C CA . ARG A 1 343 ? -2.635 10.867 -7.789 1 90.62 343 ARG A CA 1
ATOM 2722 C C . ARG A 1 343 ? -1.328 11.641 -7.938 1 90.62 343 ARG A C 1
ATOM 2724 O O . ARG A 1 343 ? -1.267 12.633 -8.672 1 90.62 343 ARG A O 1
ATOM 2731 N N . GLY A 1 344 ? -0.381 11.172 -7.191 1 86.12 344 GLY A N 1
ATOM 2732 C CA . GLY A 1 344 ? 0.948 11.75 -7.34 1 86.12 344 GLY A CA 1
ATOM 2733 C C . GLY A 1 344 ? 1.271 12.789 -6.281 1 86.12 344 GLY A C 1
ATOM 2734 O O . GLY A 1 344 ? 0.526 12.945 -5.312 1 86.12 344 GLY A O 1
ATOM 2735 N N . TRP A 1 345 ? 2.461 13.32 -6.441 1 89.5 345 TRP A N 1
ATOM 2736 C CA . TRP A 1 345 ? 3.004 14.242 -5.453 1 89.5 345 TRP A CA 1
ATOM 2737 C C . TRP A 1 345 ? 3.32 15.594 -6.09 1 89.5 345 TRP A C 1
ATOM 2739 O O . TRP A 1 345 ? 3.574 15.68 -7.293 1 89.5 345 TRP A O 1
ATOM 2749 N N . MET B 1 1 ? 19.984 -15.086 -12.352 1 94.38 1 MET B N 1
ATOM 2750 C CA . MET B 1 1 ? 18.922 -16.094 -12.336 1 94.38 1 MET B CA 1
ATOM 2751 C C . MET B 1 1 ? 18.891 -16.859 -13.656 1 94.38 1 MET B C 1
ATOM 2753 O O . MET B 1 1 ? 18.688 -18.062 -13.664 1 94.38 1 MET B O 1
ATOM 2757 N N . ILE B 1 2 ? 19.062 -16.156 -14.773 1 94.88 2 ILE B N 1
ATOM 2758 C CA . ILE B 1 2 ? 19.078 -16.797 -16.078 1 94.88 2 ILE B CA 1
ATOM 2759 C C . ILE B 1 2 ? 20.219 -17.812 -16.141 1 94.88 2 ILE B C 1
ATOM 2761 O O . ILE B 1 2 ? 20.016 -18.969 -16.516 1 94.88 2 ILE B O 1
ATOM 2765 N N . GLU B 1 3 ? 21.391 -17.391 -15.719 1 95 3 GLU B N 1
ATOM 2766 C CA . GLU B 1 3 ? 22.547 -18.281 -15.719 1 95 3 GLU B CA 1
ATOM 2767 C C . GLU B 1 3 ? 22.328 -19.469 -14.789 1 95 3 GLU B C 1
ATOM 2769 O O . GLU B 1 3 ? 22.703 -20.594 -15.117 1 95 3 GLU B O 1
ATOM 2774 N N . THR B 1 4 ? 21.734 -19.172 -13.602 1 94.44 4 THR B N 1
ATOM 2775 C CA . THR B 1 4 ? 21.438 -20.234 -12.648 1 94.44 4 THR B CA 1
ATOM 2776 C C . THR B 1 4 ? 20.516 -21.266 -13.266 1 94.44 4 THR B C 1
ATOM 2778 O O . THR B 1 4 ? 20.75 -22.469 -13.133 1 94.44 4 THR B O 1
ATOM 2781 N N . ALA B 1 5 ? 19.469 -20.891 -13.898 1 95.81 5 ALA B N 1
ATOM 2782 C CA . ALA B 1 5 ? 18.531 -21.797 -14.547 1 95.81 5 ALA B CA 1
ATOM 2783 C C . ALA B 1 5 ? 19.219 -22.609 -15.633 1 95.81 5 ALA B C 1
ATOM 2785 O O . ALA B 1 5 ? 18.969 -23.812 -15.766 1 95.81 5 ALA B O 1
ATOM 2786 N N . LYS B 1 6 ? 20.109 -21.984 -16.422 1 95.69 6 LYS B N 1
ATOM 2787 C CA . LYS B 1 6 ? 20.859 -22.672 -17.469 1 95.69 6 LYS B CA 1
ATOM 2788 C C . LYS B 1 6 ? 21.75 -23.766 -16.875 1 95.69 6 LYS B C 1
ATOM 2790 O O . LYS B 1 6 ? 21.797 -24.891 -17.406 1 95.69 6 LYS B O 1
ATOM 2795 N N . GLU B 1 7 ? 22.391 -23.406 -15.852 1 95.88 7 GLU B N 1
ATOM 2796 C CA . GLU B 1 7 ? 23.297 -24.344 -15.203 1 95.88 7 GLU B CA 1
ATOM 2797 C C . GLU B 1 7 ? 22.531 -25.547 -14.664 1 95.88 7 GLU B C 1
ATOM 2799 O O . GLU B 1 7 ? 23.031 -26.688 -14.695 1 95.88 7 GLU B O 1
ATOM 2804 N N . LEU B 1 8 ? 21.375 -25.312 -14.172 1 96.5 8 LEU B N 1
ATOM 2805 C CA . LEU B 1 8 ? 20.531 -26.359 -13.617 1 96.5 8 LEU B CA 1
ATOM 2806 C C . LEU B 1 8 ? 19.797 -27.109 -14.719 1 96.5 8 LEU B C 1
ATOM 2808 O O . LEU B 1 8 ? 19.156 -28.125 -14.453 1 96.5 8 LEU B O 1
ATOM 2812 N N . GLU B 1 9 ? 19.859 -26.594 -15.914 1 96.5 9 GLU B N 1
ATOM 2813 C CA . GLU B 1 9 ? 19.156 -27.156 -17.062 1 96.5 9 GLU B CA 1
ATOM 2814 C C . GLU B 1 9 ? 17.641 -27.188 -16.828 1 96.5 9 GLU B C 1
ATOM 2816 O O . GLU B 1 9 ? 17 -28.203 -17.094 1 96.5 9 GLU B O 1
ATOM 2821 N N . VAL B 1 10 ? 17.125 -26.172 -16.266 1 96.81 10 VAL B N 1
ATOM 2822 C CA . VAL B 1 10 ? 15.695 -25.969 -16.078 1 96.81 10 VAL B CA 1
ATOM 2823 C C . VAL B 1 10 ? 15.25 -24.688 -16.781 1 96.81 10 VAL B C 1
ATOM 2825 O O . VAL B 1 10 ? 16.047 -23.781 -16.984 1 96.81 10 VAL B O 1
ATOM 2828 N N . TYR B 1 11 ? 14.016 -24.672 -17.234 1 96.12 11 TYR B N 1
ATOM 2829 C CA . TYR B 1 11 ? 13.492 -23.453 -17.844 1 96.12 11 TYR B CA 1
ATOM 2830 C C . TYR B 1 11 ? 13.266 -22.375 -16.797 1 96.12 11 TYR B C 1
ATOM 2832 O O . TYR B 1 11 ? 12.938 -22.672 -15.641 1 96.12 11 TYR B O 1
ATOM 2840 N N . LEU B 1 12 ? 13.477 -21.156 -17.203 1 96.88 12 LEU B N 1
ATOM 2841 C CA . LEU B 1 12 ? 13.133 -20.016 -16.375 1 96.88 12 LEU B CA 1
ATOM 2842 C C . LEU B 1 12 ? 11.867 -19.328 -16.891 1 96.88 12 LEU B C 1
ATOM 2844 O O . LEU B 1 12 ? 11.797 -18.969 -18.062 1 96.88 12 LEU B O 1
ATOM 2848 N N . ARG B 1 13 ? 10.883 -19.234 -16.094 1 97.44 13 ARG B N 1
ATOM 2849 C CA . ARG B 1 13 ? 9.672 -18.453 -16.359 1 97.44 13 ARG B CA 1
ATOM 2850 C C . ARG B 1 13 ? 9.492 -17.359 -15.312 1 97.44 13 ARG B C 1
ATOM 2852 O O . ARG B 1 13 ? 8.75 -17.531 -14.344 1 97.44 13 ARG B O 1
ATOM 2859 N N . PRO B 1 14 ? 10.094 -16.266 -15.555 1 97.81 14 PRO B N 1
ATOM 2860 C CA . PRO B 1 14 ? 10.016 -15.195 -14.555 1 97.81 14 PRO B CA 1
ATOM 2861 C C . PRO B 1 14 ? 8.602 -14.656 -14.375 1 97.81 14 PRO B C 1
ATOM 2863 O O . PRO B 1 14 ? 7.82 -14.633 -15.336 1 97.81 14 PRO B O 1
ATOM 2866 N N . HIS B 1 15 ? 8.312 -14.312 -13.172 1 97.62 15 HIS B N 1
ATOM 2867 C CA . HIS B 1 15 ? 7.047 -13.656 -12.867 1 97.62 15 HIS B CA 1
ATOM 2868 C C . HIS B 1 15 ? 7.156 -12.141 -13.039 1 97.62 15 HIS B C 1
ATOM 2870 O O . HIS B 1 15 ? 8.102 -11.523 -12.539 1 97.62 15 HIS B O 1
ATOM 2876 N N . MET B 1 16 ? 6.184 -11.508 -13.688 1 97.94 16 MET B N 1
ATOM 2877 C CA . MET B 1 16 ? 6.27 -10.102 -14.086 1 97.94 16 MET B CA 1
ATOM 2878 C C . MET B 1 16 ? 5.609 -9.203 -13.047 1 97.94 16 MET B C 1
ATOM 2880 O O . MET B 1 16 ? 5.621 -7.98 -13.18 1 97.94 16 MET B O 1
ATOM 2884 N N . LYS B 1 17 ? 5.137 -9.742 -11.977 1 95.5 17 LYS B N 1
ATOM 2885 C CA . LYS B 1 17 ? 4.258 -9.055 -11.039 1 95.5 17 LYS B CA 1
ATOM 2886 C C . LYS B 1 17 ? 4.988 -7.918 -10.328 1 95.5 17 LYS B C 1
ATOM 2888 O O . LYS B 1 17 ? 4.355 -7.035 -9.742 1 95.5 17 LYS B O 1
ATOM 2893 N N . THR B 1 18 ? 6.352 -7.934 -10.289 1 96.44 18 THR B N 1
ATOM 2894 C CA . THR B 1 18 ? 7.125 -6.945 -9.539 1 96.44 18 THR B CA 1
ATOM 2895 C C . THR B 1 18 ? 7.156 -5.613 -10.281 1 96.44 18 THR B C 1
ATOM 2897 O O . THR B 1 18 ? 6.812 -4.574 -9.711 1 96.44 18 THR B O 1
ATOM 2900 N N . HIS B 1 19 ? 7.492 -5.629 -11.516 1 97.88 19 HIS B N 1
ATOM 2901 C CA . HIS B 1 19 ? 7.777 -4.41 -12.258 1 97.88 19 HIS B CA 1
ATOM 2902 C C . HIS B 1 19 ? 6.652 -4.086 -13.234 1 97.88 19 HIS B C 1
ATOM 2904 O O . HIS B 1 19 ? 6.34 -2.914 -13.461 1 97.88 19 HIS B O 1
ATOM 2910 N N . LYS B 1 20 ? 6.137 -5.066 -13.898 1 98.06 20 LYS B N 1
ATOM 2911 C CA . LYS B 1 20 ? 5.016 -4.992 -14.828 1 98.06 20 LYS B CA 1
ATOM 2912 C C . LYS B 1 20 ? 5.324 -4.047 -15.984 1 98.06 20 LYS B C 1
ATOM 2914 O O . LYS B 1 20 ? 4.473 -3.244 -16.375 1 98.06 20 LYS B O 1
ATOM 2919 N N . THR B 1 21 ? 6.504 -4.051 -16.5 1 98.25 21 THR B N 1
ATOM 2920 C CA . THR B 1 21 ? 6.898 -3.256 -17.656 1 98.25 21 THR B CA 1
ATOM 2921 C C . THR B 1 21 ? 7.434 -4.148 -18.766 1 98.25 21 THR B C 1
ATOM 2923 O O . THR B 1 21 ? 8 -5.211 -18.5 1 98.25 21 THR B O 1
ATOM 2926 N N . LEU B 1 22 ? 7.293 -3.682 -20.016 1 97.75 22 LEU B N 1
ATOM 2927 C CA . LEU B 1 22 ? 7.793 -4.453 -21.141 1 97.75 22 LEU B CA 1
ATOM 2928 C C . LEU B 1 22 ? 9.32 -4.457 -21.172 1 97.75 22 LEU B C 1
ATOM 2930 O O . LEU B 1 22 ? 9.938 -5.477 -21.484 1 97.75 22 LEU B O 1
ATOM 2934 N N . GLU B 1 23 ? 9.945 -3.311 -20.828 1 96.88 23 GLU B N 1
ATOM 2935 C CA . GLU B 1 23 ? 11.398 -3.162 -20.875 1 96.88 23 GLU B CA 1
ATOM 2936 C C . GLU B 1 23 ? 12.078 -4.152 -19.922 1 96.88 23 GLU B C 1
ATOM 2938 O O . GLU B 1 23 ? 12.984 -4.883 -20.328 1 96.88 23 GLU B O 1
ATOM 2943 N N . ILE B 1 24 ? 11.633 -4.242 -18.734 1 97.44 24 ILE B N 1
ATOM 2944 C CA . ILE B 1 24 ? 12.234 -5.137 -17.75 1 97.44 24 ILE B CA 1
ATOM 2945 C C . ILE B 1 24 ? 11.82 -6.578 -18.047 1 97.44 24 ILE B C 1
ATOM 2947 O O . ILE B 1 24 ? 12.617 -7.504 -17.859 1 97.44 24 ILE B O 1
ATOM 2951 N N . GLY B 1 25 ? 10.578 -6.73 -18.5 1 97.88 25 GLY B N 1
ATOM 2952 C CA . GLY B 1 25 ? 10.156 -8.055 -18.938 1 97.88 25 GLY B CA 1
ATOM 2953 C C . GLY B 1 25 ? 11.078 -8.672 -19.969 1 97.88 25 GLY B C 1
ATOM 2954 O O . GLY B 1 25 ? 11.422 -9.852 -19.875 1 97.88 25 GLY B O 1
ATOM 2955 N N . GLU B 1 26 ? 11.461 -7.879 -20.922 1 96.94 26 GLU B N 1
ATOM 2956 C CA . GLU B 1 26 ? 12.352 -8.359 -21.969 1 96.94 26 GLU B CA 1
ATOM 2957 C C . GLU B 1 26 ? 13.734 -8.688 -21.422 1 96.94 26 GLU B C 1
ATOM 2959 O O . GLU B 1 26 ? 14.398 -9.609 -21.906 1 96.94 26 GLU B O 1
ATOM 2964 N N . MET B 1 27 ? 14.148 -7.953 -20.453 1 95.56 27 MET B N 1
ATOM 2965 C CA . MET B 1 27 ? 15.422 -8.25 -19.797 1 95.56 27 MET B CA 1
ATOM 2966 C C . MET B 1 27 ? 15.367 -9.594 -19.078 1 95.56 27 MET B C 1
ATOM 2968 O O . MET B 1 27 ? 16.328 -10.367 -19.125 1 95.56 27 MET B O 1
ATOM 2972 N N . MET B 1 28 ? 14.266 -9.883 -18.453 1 97.19 28 MET B N 1
ATOM 2973 C CA . MET B 1 28 ? 14.102 -11.094 -17.656 1 97.19 28 MET B CA 1
ATOM 2974 C C . MET B 1 28 ? 13.852 -12.312 -18.547 1 97.19 28 MET B C 1
ATOM 2976 O O . MET B 1 28 ? 14.203 -13.438 -18.172 1 97.19 28 MET B O 1
ATOM 2980 N N . ALA B 1 29 ? 13.188 -12.07 -19.594 1 96.69 29 ALA B N 1
ATOM 2981 C CA . ALA B 1 29 ? 12.836 -13.109 -20.562 1 96.69 29 ALA B CA 1
ATOM 2982 C C . ALA B 1 29 ? 13.227 -12.695 -21.984 1 96.69 29 ALA B C 1
ATOM 2984 O O . ALA B 1 29 ? 12.352 -12.383 -22.797 1 96.69 29 ALA B O 1
ATOM 2985 N N . PRO B 1 30 ? 14.477 -12.875 -22.25 1 93.38 30 PRO B N 1
ATOM 2986 C CA . PRO B 1 30 ? 14.938 -12.469 -23.578 1 93.38 30 PRO B CA 1
ATOM 2987 C C . PRO B 1 30 ? 14.203 -13.195 -24.703 1 93.38 30 PRO B C 1
ATOM 2989 O O . PRO B 1 30 ? 13.852 -14.375 -24.562 1 93.38 30 PRO B O 1
ATOM 2992 N N . SER B 1 31 ? 14.031 -12.484 -25.812 1 88.88 31 SER B N 1
ATOM 2993 C CA . SER B 1 31 ? 13.32 -12.984 -26.984 1 88.88 31 SER B CA 1
ATOM 2994 C C . SER B 1 31 ? 11.852 -13.242 -26.672 1 88.88 31 SER B C 1
ATOM 2996 O O . SER B 1 31 ? 11.195 -14.039 -27.344 1 88.88 31 SER B O 1
ATOM 2998 N N . LYS B 1 32 ? 11.406 -12.633 -25.531 1 91.06 32 LYS B N 1
ATOM 2999 C CA . LYS B 1 32 ? 10.016 -12.688 -25.094 1 91.06 32 LYS B CA 1
ATOM 3000 C C . LYS B 1 32 ? 9.562 -14.133 -24.891 1 91.06 32 LYS B C 1
ATOM 3002 O O . LYS B 1 32 ? 8.508 -14.531 -25.391 1 91.06 32 LYS B O 1
ATOM 3007 N N . SER B 1 33 ? 10.461 -14.812 -24.188 1 89.56 33 SER B N 1
ATOM 3008 C CA . SER B 1 33 ? 10.242 -16.203 -23.812 1 89.56 33 SER B CA 1
ATOM 3009 C C . SER B 1 33 ? 9.109 -16.328 -22.797 1 89.56 33 SER B C 1
ATOM 3011 O O . SER B 1 33 ? 8.258 -15.438 -22.688 1 89.56 33 SER B O 1
ATOM 3013 N N . LYS B 1 34 ? 9.062 -17.453 -22.031 1 95.81 34 LYS B N 1
ATOM 3014 C CA . LYS B 1 34 ? 8.008 -17.812 -21.094 1 95.81 34 LYS B CA 1
ATOM 3015 C C . LYS B 1 34 ? 7.961 -16.844 -19.906 1 95.81 34 LYS B C 1
ATOM 3017 O O . LYS B 1 34 ? 9 -16.484 -19.359 1 95.81 34 LYS B O 1
ATOM 3022 N N . ILE B 1 35 ? 6.766 -16.375 -19.609 1 98.31 35 ILE B N 1
ATOM 3023 C CA . ILE B 1 35 ? 6.609 -15.516 -18.438 1 98.31 35 ILE B CA 1
ATOM 3024 C C . ILE B 1 35 ? 5.352 -15.914 -17.672 1 98.31 35 ILE B C 1
ATOM 3026 O O . ILE B 1 35 ? 4.531 -16.688 -18.156 1 98.31 35 ILE B O 1
ATOM 3030 N N . SER B 1 36 ? 5.285 -15.461 -16.484 1 97.88 36 SER B N 1
ATOM 3031 C CA . SER B 1 36 ? 4.074 -15.594 -15.688 1 97.88 36 SER B CA 1
ATOM 3032 C C . SER B 1 36 ? 3.545 -14.227 -15.258 1 97.88 36 SER B C 1
ATOM 3034 O O . SER B 1 36 ? 4.32 -13.289 -15.07 1 97.88 36 SER B O 1
ATOM 3036 N N . VAL B 1 37 ? 2.23 -14.117 -15.156 1 97.5 37 VAL B N 1
ATOM 3037 C CA . VAL B 1 37 ? 1.564 -12.906 -14.703 1 97.5 37 VAL B CA 1
ATOM 3038 C C . VAL B 1 37 ? 0.469 -13.258 -13.695 1 97.5 37 VAL B C 1
ATOM 3040 O O . VAL B 1 37 ? 0.121 -14.43 -13.539 1 97.5 37 VAL B O 1
ATOM 3043 N N . SER B 1 38 ? -0.089 -12.18 -13.047 1 95.38 38 SER B N 1
ATOM 3044 C CA . SER B 1 38 ? -1.024 -12.461 -11.969 1 95.38 38 SER B CA 1
ATOM 3045 C C . SER B 1 38 ? -2.412 -11.914 -12.273 1 95.38 38 SER B C 1
ATOM 3047 O O . SER B 1 38 ? -3.387 -12.25 -11.602 1 95.38 38 SER B O 1
ATOM 3049 N N . THR B 1 39 ? -2.549 -11 -13.227 1 96.19 39 THR B N 1
ATOM 3050 C CA . THR B 1 39 ? -3.842 -10.391 -13.523 1 96.19 39 THR B CA 1
ATOM 3051 C C . THR B 1 39 ? -4.129 -10.453 -15.023 1 96.19 39 THR B C 1
ATOM 3053 O O . THR B 1 39 ? -3.213 -10.609 -15.828 1 96.19 39 THR B O 1
ATOM 3056 N N . LEU B 1 40 ? -5.426 -10.297 -15.375 1 96.69 40 LEU B N 1
ATOM 3057 C CA . LEU B 1 40 ? -5.793 -10.25 -16.781 1 96.69 40 LEU B CA 1
ATOM 3058 C C . LEU B 1 40 ? -5.219 -9.008 -17.453 1 96.69 40 LEU B C 1
ATOM 3060 O O . LEU B 1 40 ? -4.855 -9.039 -18.641 1 96.69 40 LEU B O 1
ATOM 3064 N N . ALA B 1 41 ? -5.137 -7.914 -16.703 1 96.81 41 ALA B N 1
ATOM 3065 C CA . ALA B 1 41 ? -4.531 -6.703 -17.266 1 96.81 41 ALA B CA 1
ATOM 3066 C C . ALA B 1 41 ? -3.078 -6.949 -17.656 1 96.81 41 ALA B C 1
ATOM 3068 O O . ALA B 1 41 ? -2.643 -6.543 -18.734 1 96.81 41 ALA B O 1
ATOM 3069 N N . GLU B 1 42 ? -2.375 -7.633 -16.781 1 97.75 42 GLU B N 1
ATOM 3070 C CA . GLU B 1 42 ? -0.992 -7.988 -17.094 1 97.75 42 GLU B CA 1
ATOM 3071 C C . GLU B 1 42 ? -0.918 -8.938 -18.281 1 97.75 42 GLU B C 1
ATOM 3073 O O . GLU B 1 42 ? -0.059 -8.781 -19.156 1 97.75 42 GLU B O 1
ATOM 3078 N N . LEU B 1 43 ? -1.82 -9.898 -18.234 1 97.62 43 LEU B N 1
ATOM 3079 C CA . LEU B 1 43 ? -1.858 -10.867 -19.312 1 97.62 43 LEU B CA 1
ATOM 3080 C C . LEU B 1 43 ? -2.037 -10.18 -20.656 1 97.62 43 LEU B C 1
ATOM 3082 O O . LEU B 1 43 ? -1.27 -10.422 -21.594 1 97.62 43 LEU B O 1
ATOM 3086 N N . GLU B 1 44 ? -2.994 -9.305 -20.75 1 97.81 44 GLU B N 1
ATOM 3087 C CA . GLU B 1 44 ? -3.271 -8.562 -21.969 1 97.81 44 GLU B CA 1
ATOM 3088 C C . GLU B 1 44 ? -2.102 -7.656 -22.344 1 97.81 44 GLU B C 1
ATOM 3090 O O . GLU B 1 44 ? -1.706 -7.594 -23.516 1 97.81 44 GLU B O 1
ATOM 3095 N N . PHE B 1 45 ? -1.546 -6.996 -21.375 1 98.06 45 PHE B N 1
ATOM 3096 C CA . PHE B 1 45 ? -0.466 -6.035 -21.578 1 98.06 45 PHE B CA 1
ATOM 3097 C C . PHE B 1 45 ? 0.761 -6.711 -22.172 1 98.06 45 PHE B C 1
ATOM 3099 O O . PHE B 1 45 ? 1.304 -6.246 -23.172 1 98.06 45 PHE B O 1
ATOM 3106 N N . PHE B 1 46 ? 1.164 -7.844 -21.578 1 98.25 46 PHE B N 1
ATOM 3107 C CA . PHE B 1 46 ? 2.365 -8.523 -22.047 1 98.25 46 PHE B CA 1
ATOM 3108 C C . PHE B 1 46 ? 2.094 -9.273 -23.359 1 98.25 46 PHE B C 1
ATOM 3110 O O . PHE B 1 46 ? 2.969 -9.367 -24.219 1 98.25 46 PHE B O 1
ATOM 3117 N N . ALA B 1 47 ? 0.881 -9.828 -23.516 1 97.75 47 ALA B N 1
ATOM 3118 C CA . ALA B 1 47 ? 0.505 -10.43 -24.797 1 97.75 47 ALA B CA 1
ATOM 3119 C C . ALA B 1 47 ? 0.588 -9.414 -25.922 1 97.75 47 ALA B C 1
ATOM 3121 O O . ALA B 1 47 ? 1.189 -9.68 -26.969 1 97.75 47 ALA B O 1
ATOM 3122 N N . ASP B 1 48 ? 0.002 -8.242 -25.6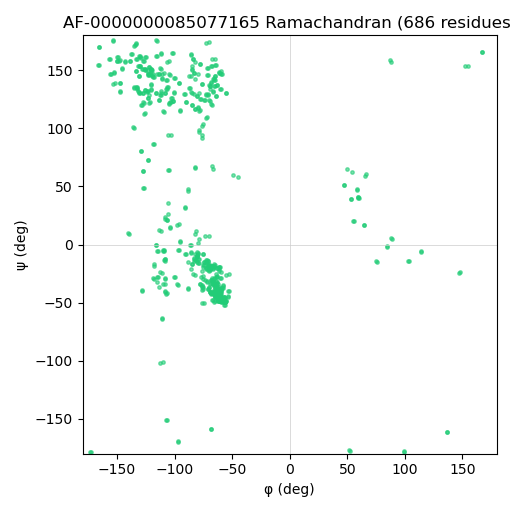88 1 97.56 48 ASP B N 1
ATOM 3123 C CA . ASP B 1 48 ? 0.043 -7.172 -26.688 1 97.56 48 ASP B CA 1
ATOM 3124 C C . ASP B 1 48 ? 1.477 -6.703 -26.922 1 97.56 48 ASP B C 1
ATOM 3126 O O . ASP B 1 48 ? 1.797 -6.203 -28.016 1 97.56 48 ASP B O 1
ATOM 3130 N N . GLY B 1 49 ? 2.301 -6.887 -25.922 1 97.38 49 GLY B N 1
ATOM 3131 C CA . GLY B 1 49 ? 3.701 -6.504 -26.016 1 97.38 49 GLY B CA 1
ATOM 3132 C C . GLY B 1 49 ? 4.547 -7.523 -26.766 1 97.38 49 GLY B C 1
ATOM 3133 O O . GLY B 1 49 ? 5.75 -7.332 -26.938 1 97.38 49 GLY B O 1
ATOM 3134 N N . GLY B 1 50 ? 3.982 -8.648 -27.094 1 97.06 50 GLY B N 1
ATOM 3135 C CA . GLY B 1 50 ? 4.68 -9.594 -27.953 1 97.06 50 GLY B CA 1
ATOM 3136 C C . GLY B 1 50 ? 5.039 -10.883 -27.25 1 97.06 50 GLY B C 1
ATOM 3137 O O . GLY B 1 50 ? 5.578 -11.805 -27.875 1 97.06 50 GLY B O 1
ATOM 3138 N N . PHE B 1 51 ? 4.805 -10.984 -25.969 1 97.69 51 PHE B N 1
ATOM 3139 C CA . PHE B 1 51 ? 5.051 -12.242 -25.281 1 97.69 51 PHE B CA 1
ATOM 3140 C C . PHE B 1 51 ? 4.035 -13.297 -25.688 1 97.69 51 PHE B C 1
ATOM 3142 O O . PHE B 1 51 ? 2.834 -13.023 -25.75 1 97.69 51 PHE B O 1
ATOM 3149 N N . ASP B 1 52 ? 4.426 -14.484 -25.922 1 94.62 52 ASP B N 1
ATOM 3150 C CA . ASP B 1 52 ? 3.531 -15.477 -26.5 1 94.62 52 ASP B CA 1
ATOM 3151 C C . ASP B 1 52 ? 3.275 -16.625 -25.531 1 94.62 52 ASP B C 1
ATOM 3153 O O . ASP B 1 52 ? 2.248 -17.297 -25.625 1 94.62 52 ASP B O 1
ATOM 3157 N N . ASP B 1 53 ? 4.148 -17.031 -24.688 1 97 53 ASP B N 1
ATOM 3158 C CA . ASP B 1 53 ? 3.967 -18.094 -23.703 1 97 53 ASP B CA 1
ATOM 3159 C C . ASP B 1 53 ? 3.805 -17.516 -22.297 1 97 53 ASP B C 1
ATOM 3161 O O . ASP B 1 53 ? 4.793 -17.281 -21.594 1 97 53 ASP B O 1
ATOM 3165 N N . ILE B 1 54 ? 2.533 -17.344 -21.922 1 98.06 54 ILE B N 1
ATOM 3166 C CA . ILE B 1 54 ? 2.238 -16.641 -20.672 1 98.06 54 ILE B CA 1
ATOM 3167 C C . ILE B 1 54 ? 1.402 -17.531 -19.766 1 98.06 54 ILE B C 1
ATOM 3169 O O . ILE B 1 54 ? 0.385 -18.078 -20.188 1 98.06 54 ILE B O 1
ATOM 3173 N N . LEU B 1 55 ? 1.865 -17.719 -18.578 1 97.75 55 LEU B N 1
ATOM 3174 C CA . LEU B 1 55 ? 1.105 -18.406 -17.531 1 97.75 55 LEU B CA 1
ATOM 3175 C C . LEU B 1 55 ? 0.367 -17.391 -16.656 1 97.75 55 LEU B C 1
ATOM 3177 O O . LEU B 1 55 ? 0.988 -16.516 -16.062 1 97.75 55 LEU B O 1
ATOM 3181 N N . LEU B 1 56 ? -0.934 -17.406 -16.672 1 96.62 56 LEU B N 1
ATOM 3182 C CA . LEU B 1 56 ? -1.707 -16.688 -15.656 1 96.62 56 LEU B CA 1
ATOM 3183 C C . LEU B 1 56 ? -1.696 -17.438 -14.328 1 96.62 56 LEU B C 1
ATOM 3185 O O . LEU B 1 56 ? -2.424 -18.422 -14.156 1 96.62 56 LEU B O 1
ATOM 3189 N N . ALA B 1 57 ? -0.888 -16.938 -13.398 1 95.19 57 ALA B N 1
ATOM 3190 C CA . ALA B 1 57 ? -0.521 -17.688 -12.195 1 95.19 57 ALA B CA 1
ATOM 3191 C C . ALA B 1 57 ? -1.525 -17.453 -11.07 1 95.19 57 ALA B C 1
ATOM 3193 O O . ALA B 1 57 ? -1.139 -17.172 -9.93 1 95.19 57 ALA B O 1
ATOM 3194 N N . ILE B 1 58 ? -2.752 -17.5 -11.312 1 91.5 58 ILE B N 1
ATOM 3195 C CA . ILE B 1 58 ? -3.859 -17.438 -10.367 1 91.5 58 ILE B CA 1
ATOM 3196 C C . ILE B 1 58 ? -5.062 -18.188 -10.93 1 91.5 58 ILE B C 1
ATOM 3198 O O . ILE B 1 58 ? -5.352 -18.109 -12.125 1 91.5 58 ILE B O 1
ATOM 3202 N N . PRO B 1 59 ? -5.742 -18.938 -10.055 1 91.69 59 PRO B N 1
ATOM 3203 C CA . PRO B 1 59 ? -6.938 -19.609 -10.578 1 91.69 59 PRO B CA 1
ATOM 3204 C C . PRO B 1 59 ? -7.984 -18.625 -11.086 1 91.69 59 PRO B C 1
ATOM 3206 O O . PRO B 1 59 ? -8.109 -17.516 -10.547 1 91.69 59 PRO B O 1
ATOM 3209 N N . ILE B 1 60 ? -8.719 -19.047 -12.102 1 87.81 60 ILE B N 1
ATOM 3210 C CA . ILE B 1 60 ? -9.641 -18.125 -12.734 1 87.81 60 ILE B CA 1
ATOM 3211 C C . ILE B 1 60 ? -11.07 -18.422 -12.297 1 87.81 60 ILE B C 1
ATOM 3213 O O . ILE B 1 60 ? -11.406 -19.578 -12.023 1 87.81 60 ILE B O 1
ATOM 3217 N N . THR B 1 61 ? -11.812 -17.406 -12.188 1 90.56 61 THR B N 1
ATOM 3218 C CA . THR B 1 61 ? -13.258 -17.5 -11.984 1 90.56 61 THR B CA 1
ATOM 3219 C C . THR B 1 61 ? -14.008 -17.25 -13.281 1 90.56 61 THR B C 1
ATOM 3221 O O . THR B 1 61 ? -13.438 -16.734 -14.25 1 90.56 61 THR B O 1
ATOM 3224 N N . LYS B 1 62 ? -15.25 -17.594 -13.297 1 90.31 62 LYS B N 1
ATOM 3225 C CA . LYS B 1 62 ? -16.078 -17.562 -14.5 1 90.31 62 LYS B CA 1
ATOM 3226 C C . LYS B 1 62 ? -16.109 -16.156 -15.109 1 90.31 62 LYS B C 1
ATOM 3228 O O . LYS B 1 62 ? -16.125 -16 -16.328 1 90.31 62 LYS B O 1
ATOM 3233 N N . ASP B 1 63 ? -16.094 -15.18 -14.312 1 89.69 63 ASP B N 1
ATOM 3234 C CA . ASP B 1 63 ? -16.219 -13.797 -14.758 1 89.69 63 ASP B CA 1
ATOM 3235 C C . ASP B 1 63 ? -15.023 -13.383 -15.609 1 89.69 63 ASP B C 1
ATOM 3237 O O . ASP B 1 63 ? -15.094 -12.406 -16.359 1 89.69 63 ASP B O 1
ATOM 3241 N N . LYS B 1 64 ? -13.945 -14.086 -15.555 1 91.19 64 LYS B N 1
ATOM 3242 C CA . LYS B 1 64 ? -12.711 -13.719 -16.25 1 91.19 64 LYS B CA 1
ATOM 3243 C C . LYS B 1 64 ? -12.594 -14.438 -17.578 1 91.19 64 LYS B C 1
ATOM 3245 O O . LYS B 1 64 ? -11.703 -14.133 -18.391 1 91.19 64 LYS B O 1
ATOM 3250 N N . LEU B 1 65 ? -13.5 -15.312 -17.875 1 90.5 65 LEU B N 1
ATOM 3251 C CA . LEU B 1 65 ? -13.352 -16.266 -18.969 1 90.5 65 LEU B CA 1
ATOM 3252 C C . LEU B 1 65 ? -13.398 -15.547 -20.312 1 90.5 65 LEU B C 1
ATOM 3254 O O . LEU B 1 65 ? -12.625 -15.852 -21.219 1 90.5 65 LEU B O 1
ATOM 3258 N N . THR B 1 66 ? -14.328 -14.594 -20.422 1 90.75 66 THR B N 1
ATOM 3259 C CA . THR B 1 66 ? -14.484 -13.914 -21.703 1 90.75 66 THR B CA 1
ATOM 3260 C C . THR B 1 66 ? -13.188 -13.211 -22.094 1 90.75 66 THR B C 1
ATOM 3262 O O . THR B 1 66 ? -12.695 -13.391 -23.203 1 90.75 66 THR B O 1
ATOM 3265 N N . ARG B 1 67 ? -12.648 -12.484 -21.188 1 92.25 67 ARG B N 1
ATOM 3266 C CA . ARG B 1 67 ? -11.398 -11.773 -21.453 1 92.25 67 ARG B CA 1
ATOM 3267 C C . ARG B 1 67 ? -10.25 -12.75 -21.703 1 92.25 67 ARG B C 1
ATOM 3269 O O . ARG B 1 67 ? -9.422 -12.523 -22.578 1 92.25 67 ARG B O 1
ATOM 3276 N N . LEU B 1 68 ? -10.258 -13.781 -20.938 1 92.88 68 LEU B N 1
ATOM 3277 C CA . LEU B 1 68 ? -9.219 -14.797 -21.078 1 92.88 68 LEU B CA 1
ATOM 3278 C C . LEU B 1 68 ? -9.266 -15.445 -22.453 1 92.88 68 LEU B C 1
ATOM 3280 O O . LEU B 1 68 ? -8.234 -15.633 -23.094 1 92.88 68 LEU B O 1
ATOM 3284 N N . LYS B 1 69 ? -10.445 -15.758 -22.922 1 91.56 69 LYS B N 1
ATOM 3285 C CA . LYS B 1 69 ? -10.633 -16.406 -24.219 1 91.56 69 LYS B CA 1
ATOM 3286 C C . LYS B 1 69 ? -10.109 -15.523 -25.359 1 91.56 69 LYS B C 1
ATOM 3288 O O . LYS B 1 69 ? -9.508 -16.031 -26.312 1 91.56 69 LYS B O 1
ATOM 3293 N N . PHE B 1 70 ? -10.328 -14.273 -25.219 1 91.94 70 PHE B N 1
ATOM 3294 C CA . PHE B 1 70 ? -9.891 -13.344 -26.25 1 91.94 70 PHE B CA 1
ATOM 3295 C C . PHE B 1 70 ? -8.375 -13.383 -26.422 1 91.94 70 PHE B C 1
ATOM 3297 O O . PHE B 1 70 ? -7.867 -13.383 -27.531 1 91.94 70 PHE B O 1
ATOM 3304 N N . VAL B 1 71 ? -7.621 -13.469 -25.344 1 93.56 71 VAL B N 1
ATOM 3305 C CA . VAL B 1 71 ? -6.16 -13.516 -25.406 1 93.56 71 VAL B CA 1
ATOM 3306 C C . VAL B 1 71 ? -5.703 -14.898 -25.844 1 93.56 71 VAL B C 1
ATOM 3308 O O . VAL B 1 71 ? -4.766 -15.031 -26.641 1 93.56 71 VAL B O 1
ATOM 3311 N N . HIS B 1 72 ? -6.438 -15.859 -25.312 1 91.88 72 HIS B N 1
ATOM 3312 C CA . HIS B 1 72 ? -6.086 -17.25 -25.562 1 91.88 72 HIS B CA 1
ATOM 3313 C C . HIS B 1 72 ? -6.191 -17.594 -27.047 1 91.88 72 HIS B C 1
ATOM 3315 O O . HIS B 1 72 ? -5.484 -18.469 -27.547 1 91.88 72 HIS B O 1
ATOM 3321 N N . GLU B 1 73 ? -6.992 -16.969 -27.781 1 90.06 73 GLU B N 1
ATOM 3322 C CA . GLU B 1 73 ? -7.172 -17.188 -29.219 1 90.06 73 GLU B CA 1
ATOM 3323 C C . GLU B 1 73 ? -5.969 -16.703 -30.016 1 90.06 73 GLU B C 1
ATOM 3325 O O . GLU B 1 73 ? -5.727 -17.156 -31.125 1 90.06 73 GLU B O 1
ATOM 3330 N N . ARG B 1 74 ? -5.238 -15.82 -29.375 1 89.69 74 ARG B N 1
ATOM 3331 C CA . ARG B 1 74 ? -4.16 -15.172 -30.109 1 89.69 74 ARG B CA 1
ATOM 3332 C C . ARG B 1 74 ? -2.795 -15.617 -29.594 1 89.69 74 ARG B C 1
ATOM 3334 O O . ARG B 1 74 ? -1.782 -15.461 -30.281 1 89.69 74 ARG B O 1
ATOM 3341 N N . LYS B 1 75 ? -2.703 -16.031 -28.422 1 92.56 75 LYS B N 1
ATOM 3342 C CA . LYS B 1 75 ? -1.442 -16.328 -27.75 1 92.56 75 LYS B CA 1
ATOM 3343 C C . LYS B 1 75 ? -1.504 -17.688 -27.047 1 92.56 75 LYS B C 1
ATOM 3345 O O . LYS B 1 75 ? -2.588 -18.234 -26.828 1 92.56 75 LYS B O 1
ATOM 3350 N N . ASN B 1 76 ? -0.318 -18.25 -26.781 1 93.94 76 ASN B N 1
ATOM 3351 C CA . ASN B 1 76 ? -0.221 -19.469 -25.969 1 93.94 76 ASN B CA 1
ATOM 3352 C C . ASN B 1 76 ? -0.342 -19.156 -24.484 1 93.94 76 ASN B C 1
ATOM 3354 O O . ASN B 1 76 ? 0.644 -18.797 -23.828 1 93.94 76 ASN B O 1
ATOM 3358 N N . ILE B 1 77 ? -1.545 -19.359 -23.984 1 94.69 77 ILE B N 1
ATOM 3359 C CA . ILE B 1 77 ? -1.832 -19 -22.594 1 94.69 77 ILE B CA 1
ATOM 3360 C C . ILE B 1 77 ? -2.074 -20.266 -21.766 1 94.69 77 ILE B C 1
ATOM 3362 O O . ILE B 1 77 ? -2.756 -21.188 -22.234 1 94.69 77 ILE B O 1
ATOM 3366 N N . SER B 1 78 ? -1.445 -20.328 -20.672 1 96.06 78 SER B N 1
ATOM 3367 C CA . SER B 1 78 ? -1.71 -21.391 -19.688 1 96.06 78 SER B CA 1
ATOM 3368 C C . SER B 1 78 ? -2.373 -20.828 -18.438 1 96.06 78 SER B C 1
ATOM 3370 O O . SER B 1 78 ? -2.115 -19.688 -18.047 1 96.06 78 SER B O 1
ATOM 3372 N N . ILE B 1 79 ? -3.225 -21.594 -17.828 1 95.25 79 ILE B N 1
ATOM 3373 C CA . ILE B 1 79 ? -3.91 -21.141 -16.625 1 95.25 79 ILE B CA 1
ATOM 3374 C C . ILE B 1 79 ? -3.787 -22.203 -15.531 1 95.25 79 ILE B C 1
ATOM 3376 O O . ILE B 1 79 ? -3.461 -23.359 -15.812 1 95.25 79 ILE B O 1
ATOM 3380 N N . LEU B 1 80 ? -4.031 -21.766 -14.328 1 95.81 80 LEU B N 1
ATOM 3381 C CA . LEU B 1 80 ? -4 -22.672 -13.18 1 95.81 80 LEU B CA 1
ATOM 3382 C C . LEU B 1 80 ? -5.41 -23.094 -12.781 1 95.81 80 LEU B C 1
ATOM 3384 O O . LEU B 1 80 ? -6.344 -22.281 -12.828 1 95.81 80 LEU B O 1
ATOM 3388 N N . ILE B 1 81 ? -5.52 -24.297 -12.375 1 94.25 81 ILE B N 1
ATOM 3389 C CA . ILE B 1 81 ? -6.762 -24.75 -11.758 1 94.25 81 ILE B CA 1
ATOM 3390 C C . ILE B 1 81 ? -6.453 -25.484 -10.461 1 94.25 81 ILE B C 1
ATOM 3392 O O . ILE B 1 81 ? -5.344 -26 -10.273 1 94.25 81 ILE B O 1
ATOM 3396 N N . ASN B 1 82 ? -7.426 -25.453 -9.562 1 94.75 82 ASN B N 1
ATOM 3397 C CA . ASN B 1 82 ? -7.238 -26.109 -8.281 1 94.75 82 ASN B CA 1
ATOM 3398 C C . ASN B 1 82 ? -8.508 -26.844 -7.832 1 94.75 82 ASN B C 1
ATOM 3400 O O . ASN B 1 82 ? -8.633 -27.219 -6.668 1 94.75 82 ASN B O 1
ATOM 3404 N N . THR B 1 83 ? -9.508 -26.938 -8.727 1 91.5 83 THR B N 1
ATOM 3405 C CA . THR B 1 83 ? -10.734 -27.688 -8.461 1 91.5 83 THR B CA 1
ATOM 3406 C C . THR B 1 83 ? -11.219 -28.391 -9.719 1 91.5 83 THR B C 1
ATOM 3408 O O . THR B 1 83 ? -10.883 -27.984 -10.836 1 91.5 83 THR B O 1
ATOM 3411 N N . VAL B 1 84 ? -12.016 -29.438 -9.43 1 90.94 84 VAL B N 1
ATOM 3412 C CA . VAL B 1 84 ? -12.609 -30.156 -10.547 1 90.94 84 VAL B CA 1
ATOM 3413 C C . VAL B 1 84 ? -13.633 -29.281 -11.258 1 90.94 84 VAL B C 1
ATOM 3415 O O . VAL B 1 84 ? -13.766 -29.328 -12.484 1 90.94 84 VAL B O 1
ATOM 3418 N N . GLU B 1 85 ? -14.297 -28.391 -10.547 1 86.75 85 GLU B N 1
ATOM 3419 C CA . GLU B 1 85 ? -15.352 -27.531 -11.07 1 86.75 85 GLU B CA 1
ATOM 3420 C C . GLU B 1 85 ? -14.797 -26.516 -12.07 1 86.75 85 GLU B C 1
ATOM 3422 O O . GLU B 1 85 ? -15.5 -26.094 -12.984 1 86.75 85 GLU B O 1
ATOM 3427 N N . ALA B 1 86 ? -13.57 -26.156 -11.844 1 87.88 86 ALA B N 1
ATOM 3428 C CA . ALA B 1 86 ? -12.945 -25.203 -12.742 1 87.88 86 ALA B CA 1
ATOM 3429 C C . ALA B 1 86 ? -12.898 -25.734 -14.172 1 87.88 86 ALA B C 1
ATOM 3431 O O . ALA B 1 86 ? -12.938 -24.969 -15.133 1 87.88 86 ALA B O 1
ATOM 3432 N N . ILE B 1 87 ? -12.836 -27.031 -14.344 1 89.44 87 ILE B N 1
ATOM 3433 C CA . ILE B 1 87 ? -12.766 -27.688 -15.641 1 89.44 87 ILE B CA 1
ATOM 3434 C C . ILE B 1 87 ? -14.055 -27.438 -16.422 1 89.44 87 ILE B C 1
ATOM 3436 O O . ILE B 1 87 ? -14.023 -27.203 -17.625 1 89.44 87 ILE B O 1
ATOM 3440 N N . ASP B 1 88 ? -15.117 -27.438 -15.711 1 84.25 88 ASP B N 1
ATOM 3441 C CA . ASP B 1 88 ? -16.422 -27.25 -16.344 1 84.25 88 ASP B CA 1
ATOM 3442 C C . ASP B 1 88 ? -16.562 -25.844 -16.891 1 84.25 88 ASP B C 1
ATOM 3444 O O . ASP B 1 88 ? -17.234 -25.625 -17.906 1 84.25 88 ASP B O 1
ATOM 3448 N N . ILE B 1 89 ? -15.938 -24.922 -16.328 1 81.94 89 ILE B N 1
ATOM 3449 C CA . ILE B 1 89 ? -16.031 -23.531 -16.719 1 81.94 89 ILE B CA 1
ATOM 3450 C C . ILE B 1 89 ? -15.195 -23.281 -17.984 1 81.94 89 ILE B C 1
ATOM 3452 O O . ILE B 1 89 ? -15.523 -22.406 -18.781 1 81.94 89 ILE B O 1
ATOM 3456 N N . LEU B 1 90 ? -14.164 -24 -18.266 1 83.56 90 LEU B N 1
ATOM 3457 C CA . LEU B 1 90 ? -13.203 -23.781 -19.344 1 83.56 90 LEU B CA 1
ATOM 3458 C C . LEU B 1 90 ? -13.664 -24.469 -20.625 1 83.56 90 LEU B C 1
ATOM 3460 O O . LEU B 1 90 ? -13.156 -24.188 -21.703 1 83.56 90 LEU B O 1
ATOM 3464 N N . ASP B 1 91 ? -14.5 -25.297 -20.75 1 70.81 91 ASP B N 1
ATOM 3465 C CA . ASP B 1 91 ? -14.891 -26.156 -21.859 1 70.81 91 ASP B CA 1
ATOM 3466 C C . ASP B 1 91 ? -15.625 -25.359 -22.938 1 70.81 91 ASP B C 1
ATOM 3468 O O . ASP B 1 91 ? -15.812 -25.844 -24.062 1 70.81 91 ASP B O 1
ATOM 3472 N N . SER B 1 92 ? -15.672 -24.125 -22.828 1 65.44 92 SER B N 1
ATOM 3473 C CA . SER B 1 92 ? -16.516 -23.438 -23.797 1 65.44 92 SER B CA 1
ATOM 3474 C C . SER B 1 92 ? -15.68 -22.672 -24.812 1 65.44 92 SER B C 1
ATOM 3476 O O . SER B 1 92 ? -16.203 -21.828 -25.547 1 65.44 92 SER B O 1
ATOM 3478 N N . SER B 1 93 ? -14.398 -23.031 -25.016 1 69.5 93 SER B N 1
ATOM 3479 C CA . SER B 1 93 ? -13.555 -22.297 -25.938 1 69.5 93 SER B CA 1
ATOM 3480 C C . SER B 1 93 ? -13.336 -23.062 -27.234 1 69.5 93 SER B C 1
ATOM 3482 O O . SER B 1 93 ? -13.555 -24.281 -27.281 1 69.5 93 SER B O 1
ATOM 3484 N N . ASP B 1 94 ? -12.984 -22.375 -28.312 1 73.25 94 ASP B N 1
ATOM 3485 C CA . ASP B 1 94 ? -12.719 -22.969 -29.625 1 73.25 94 ASP B CA 1
ATOM 3486 C C . ASP B 1 94 ? -11.375 -23.703 -29.625 1 73.25 94 ASP B C 1
ATOM 3488 O O . ASP B 1 94 ? -11.156 -24.609 -30.438 1 73.25 94 ASP B O 1
ATOM 3492 N N . ARG B 1 95 ? -10.469 -23.266 -28.875 1 84.06 95 ARG B N 1
ATOM 3493 C CA . ARG B 1 95 ? -9.164 -23.906 -28.734 1 84.06 95 ARG B CA 1
ATOM 3494 C C . ARG B 1 95 ? -8.961 -24.438 -27.312 1 84.06 95 ARG B C 1
ATOM 3496 O O . ARG B 1 95 ? -9.453 -23.844 -26.359 1 84.06 95 ARG B O 1
ATOM 3503 N N . PRO B 1 96 ? -8.234 -25.531 -27.297 1 89.56 96 PRO B N 1
ATOM 3504 C CA . PRO B 1 96 ? -8.039 -26.094 -25.953 1 89.56 96 PRO B CA 1
ATOM 3505 C C . PRO B 1 96 ? -7.211 -25.188 -25.047 1 89.56 96 PRO B C 1
ATOM 3507 O O . PRO B 1 96 ? -6.23 -24.578 -25.5 1 89.56 96 PRO B O 1
ATOM 3510 N N . PHE B 1 97 ? -7.641 -25.047 -23.844 1 90.56 97 PHE B N 1
ATOM 3511 C CA . PHE B 1 97 ? -6.883 -24.297 -22.844 1 90.56 97 PHE B CA 1
ATOM 3512 C C . PHE B 1 97 ? -5.75 -25.141 -22.281 1 90.56 97 PHE B C 1
ATOM 3514 O O . PHE B 1 97 ? -5.938 -26.328 -21.969 1 90.56 97 PHE B O 1
ATOM 3521 N N . ASN B 1 98 ? -4.527 -24.562 -22.266 1 93.62 98 ASN B N 1
ATOM 3522 C CA . ASN B 1 98 ? -3.457 -25.172 -21.484 1 93.62 98 ASN B CA 1
ATOM 3523 C C . ASN B 1 98 ? -3.689 -25 -19.984 1 93.62 98 ASN B C 1
ATOM 3525 O O . ASN B 1 98 ? -3.916 -23.875 -19.516 1 93.62 98 ASN B O 1
ATOM 3529 N N . VAL B 1 99 ? -3.619 -26.078 -19.234 1 95.12 99 VAL B N 1
ATOM 3530 C CA . VAL B 1 99 ? -3.971 -26 -17.828 1 95.12 99 VAL B CA 1
ATOM 3531 C C . VAL B 1 99 ? -2.896 -26.688 -16.984 1 95.12 99 VAL B C 1
ATOM 3533 O O . VAL B 1 99 ? -2.357 -27.719 -17.375 1 95.12 99 VAL B O 1
ATOM 3536 N N . LEU B 1 100 ? -2.492 -26.047 -15.922 1 97.06 100 LEU B N 1
ATOM 3537 C CA . LEU B 1 100 ? -1.672 -26.656 -14.883 1 97.06 100 LEU B CA 1
ATOM 3538 C C . LEU B 1 100 ? -2.469 -26.812 -13.586 1 97.06 100 LEU B C 1
ATOM 3540 O O . LEU B 1 100 ? -3.314 -25.969 -13.266 1 97.06 100 LEU B O 1
ATOM 3544 N N . ILE B 1 101 ? -2.24 -27.891 -12.883 1 97.25 101 ILE B N 1
ATOM 3545 C CA . ILE B 1 101 ? -2.83 -28.047 -11.555 1 97.25 101 ILE B CA 1
ATOM 3546 C C . ILE B 1 101 ? -1.947 -27.375 -10.508 1 97.25 101 ILE B C 1
ATOM 3548 O O . ILE B 1 101 ? -0.752 -27.656 -10.414 1 97.25 101 ILE B O 1
ATOM 3552 N N . GLU B 1 102 ? -2.52 -26.422 -9.828 1 97.25 102 GLU B N 1
ATOM 3553 C CA . GLU B 1 102 ? -1.77 -25.766 -8.773 1 97.25 102 GLU B CA 1
ATOM 3554 C C . GLU B 1 102 ? -1.773 -26.578 -7.488 1 97.25 102 GLU B C 1
ATOM 3556 O O . GLU B 1 102 ? -2.836 -26.953 -6.984 1 97.25 102 GLU B O 1
ATOM 3561 N N . VAL B 1 103 ? -0.606 -26.812 -6.965 1 96.62 103 VAL B N 1
ATOM 3562 C CA . VAL B 1 103 ? -0.464 -27.578 -5.738 1 96.62 103 VAL B CA 1
ATOM 3563 C C . VAL B 1 103 ? 0.323 -26.781 -4.703 1 96.62 103 VAL B C 1
ATOM 3565 O O . VAL B 1 1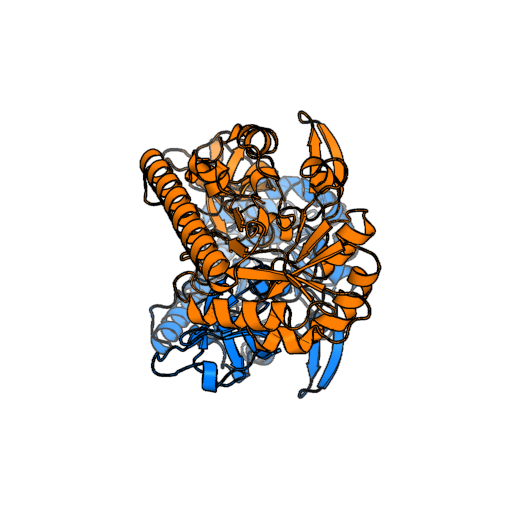03 ? 0.903 -25.75 -5.027 1 96.62 103 VAL B O 1
ATOM 3568 N N . SER B 1 104 ? 0.195 -27.188 -3.461 1 94.69 104 SER B N 1
ATOM 3569 C CA . SER B 1 104 ? 0.875 -26.484 -2.373 1 94.69 104 SER B CA 1
ATOM 3570 C C . SER B 1 104 ? 1.725 -27.453 -1.548 1 94.69 104 SER B C 1
ATOM 3572 O O . SER B 1 104 ? 1.254 -28.516 -1.149 1 94.69 104 SER B O 1
ATOM 3574 N N . THR B 1 105 ? 2.914 -27.047 -1.305 1 92.31 105 THR B N 1
ATOM 3575 C CA . THR B 1 105 ? 3.793 -27.828 -0.435 1 92.31 105 THR B CA 1
ATOM 3576 C C . THR B 1 105 ? 3.895 -27.172 0.944 1 92.31 105 THR B C 1
ATOM 3578 O O . THR B 1 105 ? 4.832 -27.453 1.695 1 92.31 105 THR B O 1
ATOM 3581 N N . GLY B 1 106 ? 2.91 -26.203 1.198 1 85.81 106 GLY B N 1
ATOM 3582 C CA . GLY B 1 106 ? 2.922 -25.641 2.543 1 85.81 106 GLY B CA 1
ATOM 3583 C C . GLY B 1 106 ? 2.486 -24.188 2.592 1 85.81 106 GLY B C 1
ATOM 3584 O O . GLY B 1 106 ? 2.133 -23.672 3.656 1 85.81 106 GLY B O 1
ATOM 3585 N N . TYR B 1 107 ? 2.525 -23.281 1.653 1 78.31 107 TYR B N 1
ATOM 3586 C CA . TYR B 1 107 ? 2.238 -21.859 1.647 1 78.31 107 TYR B CA 1
ATOM 3587 C C . TYR B 1 107 ? 0.745 -21.594 1.813 1 78.31 107 TYR B C 1
ATOM 3589 O O . TYR B 1 107 ? 0.343 -20.562 2.363 1 78.31 107 TYR B O 1
ATOM 3597 N N . GLU B 1 108 ? -0.197 -22.469 1.645 1 79.88 108 GLU B N 1
ATOM 3598 C CA . GLU B 1 108 ? -1.643 -22.406 1.839 1 79.88 108 GLU B CA 1
ATOM 3599 C C . GLU B 1 108 ? -2.242 -21.188 1.16 1 79.88 108 GLU B C 1
ATOM 3601 O O . GLU B 1 108 ? -2.781 -20.297 1.828 1 79.88 108 GLU B O 1
ATOM 3606 N N . ARG B 1 109 ? -2.273 -20.969 0.079 1 88.12 109 ARG B N 1
ATOM 3607 C CA . ARG B 1 109 ? -2.951 -19.969 -0.742 1 88.12 109 ARG B CA 1
ATOM 3608 C C . ARG B 1 109 ? -4.012 -20.625 -1.629 1 88.12 109 ARG B C 1
ATOM 3610 O O . ARG B 1 109 ? -5.102 -20.953 -1.159 1 88.12 109 ARG B O 1
ATOM 3617 N N . THR B 1 110 ? -3.703 -20.812 -2.863 1 91.5 110 THR B N 1
ATOM 3618 C CA . THR B 1 110 ? -4.746 -21.328 -3.74 1 91.5 110 THR B CA 1
ATOM 3619 C C . THR B 1 110 ? -4.441 -22.766 -4.152 1 91.5 110 THR B C 1
ATOM 3621 O O . THR B 1 110 ? -5.266 -23.422 -4.793 1 91.5 110 THR B O 1
ATOM 3624 N N . GLY B 1 111 ? -3.346 -23.281 -3.785 1 93.5 111 GLY B N 1
ATOM 3625 C CA . GLY B 1 111 ? -2.936 -24.609 -4.234 1 93.5 111 GLY B CA 1
ATOM 3626 C C . GLY B 1 111 ? -3.508 -25.734 -3.393 1 93.5 111 GLY B C 1
ATOM 3627 O O . GLY B 1 111 ? -3.637 -25.594 -2.174 1 93.5 111 GLY B O 1
ATOM 3628 N N . ILE B 1 112 ? -3.715 -26.906 -4.023 1 94.75 112 ILE B N 1
ATOM 3629 C CA . ILE B 1 112 ? -4.105 -28.109 -3.318 1 94.75 112 ILE B CA 1
ATOM 3630 C C . ILE B 1 112 ? -2.898 -28.703 -2.592 1 94.75 112 ILE B C 1
ATOM 3632 O O . ILE B 1 112 ? -1.801 -28.766 -3.152 1 94.75 112 ILE B O 1
ATOM 3636 N N . TYR B 1 113 ? -3.17 -29.125 -1.406 1 93.12 113 TYR B N 1
ATOM 3637 C CA . TYR B 1 113 ? -2.051 -29.75 -0.704 1 93.12 113 TYR B CA 1
ATOM 3638 C C . TYR B 1 113 ? -1.53 -30.953 -1.469 1 93.12 113 TYR B C 1
ATOM 3640 O O . TYR B 1 113 ? -2.311 -31.812 -1.902 1 93.12 113 TYR B O 1
ATOM 3648 N N . VAL B 1 114 ? -0.247 -31.016 -1.591 1 94.69 114 VAL B N 1
ATOM 3649 C CA . VAL B 1 114 ? 0.39 -32.031 -2.428 1 94.69 114 VAL B CA 1
ATOM 3650 C C . VAL B 1 114 ? 0.094 -33.406 -1.872 1 94.69 114 VAL B C 1
ATOM 3652 O O . VAL B 1 114 ? 0.151 -34.406 -2.604 1 94.69 114 VAL B O 1
ATOM 3655 N N . GLU B 1 115 ? -0.273 -33.5 -0.619 1 93.44 115 GLU B N 1
ATOM 3656 C CA . GLU B 1 115 ? -0.556 -34.781 0.022 1 93.44 115 GLU B CA 1
ATOM 3657 C C . GLU B 1 115 ? -1.963 -35.25 -0.313 1 93.44 115 GLU B C 1
ATOM 3659 O O . GLU B 1 115 ? -2.295 -36.438 -0.082 1 93.44 115 GLU B O 1
ATOM 3664 N N . GLU B 1 116 ? -2.725 -34.406 -0.833 1 95.12 116 GLU B N 1
ATOM 3665 C CA . GLU B 1 116 ? -4.074 -34.781 -1.22 1 95.12 116 GLU B CA 1
ATOM 3666 C C . GLU B 1 116 ? -4.086 -35.469 -2.592 1 95.12 116 GLU B C 1
ATOM 3668 O O . GLU B 1 116 ? -4.781 -35 -3.504 1 95.12 116 GLU B O 1
ATOM 3673 N N . TYR B 1 117 ? -3.494 -36.625 -2.691 1 96.69 117 TYR B N 1
ATOM 3674 C CA . TYR B 1 117 ? -3.234 -37.344 -3.93 1 96.69 117 TYR B CA 1
ATOM 3675 C C . TYR B 1 117 ? -4.531 -37.656 -4.672 1 96.69 117 TYR B C 1
ATOM 3677 O O . TYR B 1 117 ? -4.629 -37.406 -5.879 1 96.69 117 TYR B O 1
ATOM 3685 N N . GLN B 1 118 ? -5.477 -38.062 -3.938 1 95.81 118 GLN B N 1
ATOM 3686 C CA . GLN B 1 118 ? -6.723 -38.5 -4.562 1 95.81 118 GLN B CA 1
ATOM 3687 C C . GLN B 1 118 ? -7.457 -37.312 -5.188 1 95.81 118 GLN B C 1
ATOM 3689 O O . GLN B 1 118 ? -8.031 -37.438 -6.273 1 95.81 118 GLN B O 1
ATOM 3694 N N . LYS B 1 119 ? -7.453 -36.25 -4.461 1 95.5 119 LYS B N 1
ATOM 3695 C CA . LYS B 1 119 ? -8.094 -35.031 -4.969 1 95.5 119 LYS B CA 1
ATOM 3696 C C . LYS B 1 119 ? -7.43 -34.562 -6.254 1 95.5 119 LYS B C 1
ATOM 3698 O O . LYS B 1 119 ? -8.109 -34.219 -7.219 1 95.5 119 LYS B O 1
ATOM 3703 N N . ILE B 1 120 ? -6.168 -34.562 -6.242 1 97.44 120 ILE B N 1
ATOM 3704 C CA . ILE B 1 120 ? -5.402 -34.125 -7.398 1 97.44 120 ILE B CA 1
ATOM 3705 C C . ILE B 1 120 ? -5.594 -35.125 -8.555 1 97.44 120 ILE B C 1
ATOM 3707 O O . ILE B 1 120 ? -5.766 -34.688 -9.703 1 97.44 120 ILE B O 1
ATOM 3711 N N . ALA B 1 121 ? -5.594 -36.406 -8.234 1 97.44 121 ALA B N 1
ATOM 3712 C CA . ALA B 1 121 ? -5.816 -37.438 -9.242 1 97.44 121 ALA B CA 1
ATOM 3713 C C . ALA B 1 121 ? -7.18 -37.281 -9.914 1 97.44 121 ALA B C 1
ATOM 3715 O O . ALA B 1 121 ? -7.312 -37.5 -11.125 1 97.44 121 ALA B O 1
ATOM 3716 N N . LYS B 1 122 ? -8.141 -36.906 -9.148 1 96.75 122 LYS B N 1
ATOM 3717 C CA . LYS B 1 122 ? -9.484 -36.719 -9.688 1 96.75 122 LYS B CA 1
ATOM 3718 C C . LYS B 1 122 ? -9.5 -35.562 -10.695 1 96.75 122 LYS B C 1
ATOM 3720 O O . LYS B 1 122 ? -10.164 -35.656 -11.734 1 96.75 122 LYS B O 1
ATOM 3725 N N . ILE B 1 123 ? -8.859 -34.5 -10.383 1 95.81 123 ILE B N 1
ATOM 3726 C CA . ILE B 1 123 ? -8.75 -33.375 -11.305 1 95.81 123 ILE B CA 1
ATOM 3727 C C . ILE B 1 123 ? -8.062 -33.812 -12.594 1 95.81 123 ILE B C 1
ATOM 3729 O O . ILE B 1 123 ? -8.547 -33.562 -13.695 1 95.81 123 ILE B O 1
ATOM 3733 N N . LEU B 1 124 ? -6.922 -34.562 -12.414 1 96.5 124 LEU B N 1
ATOM 3734 C CA . LEU B 1 124 ? -6.172 -35.031 -13.578 1 96.5 124 LEU B CA 1
ATOM 3735 C C . LEU B 1 124 ? -7.016 -35.969 -14.43 1 96.5 124 LEU B C 1
ATOM 3737 O O . LEU B 1 124 ? -7.004 -35.875 -15.656 1 96.5 124 LEU B O 1
ATOM 3741 N N . GLU B 1 125 ? -7.719 -36.812 -13.797 1 95.81 125 GLU B N 1
ATOM 3742 C CA . GLU B 1 125 ? -8.594 -37.75 -14.5 1 95.81 125 GLU B CA 1
ATOM 3743 C C . GLU B 1 125 ? -9.586 -37 -15.391 1 95.81 125 GLU B C 1
ATOM 3745 O O . GLU B 1 125 ? -9.742 -37.344 -16.562 1 95.81 125 GLU B O 1
ATOM 3750 N N . LYS B 1 126 ? -10.219 -36.031 -14.82 1 93.88 126 LYS B N 1
ATOM 3751 C CA . LYS B 1 126 ? -11.203 -35.281 -15.578 1 93.88 126 LYS B CA 1
ATOM 3752 C C . LYS B 1 126 ? -10.539 -34.5 -16.719 1 93.88 126 LYS B C 1
ATOM 3754 O O . LYS B 1 126 ? -11.102 -34.406 -17.812 1 93.88 126 LYS B O 1
ATOM 3759 N N . LEU B 1 127 ? -9.406 -33.906 -16.438 1 92.81 127 LEU B N 1
ATOM 3760 C CA . LEU B 1 127 ? -8.656 -33.188 -17.469 1 92.81 127 LEU B CA 1
ATOM 3761 C C . LEU B 1 127 ? -8.344 -34.094 -18.656 1 92.81 127 LEU B C 1
ATOM 3763 O O . LEU B 1 127 ? -8.531 -33.688 -19.812 1 92.81 127 LEU B O 1
ATOM 3767 N N . LEU B 1 128 ? -7.867 -35.312 -18.344 1 92.25 128 LEU B N 1
ATOM 3768 C CA . LEU B 1 128 ? -7.449 -36.281 -19.375 1 92.25 128 LEU B CA 1
ATOM 3769 C C . LEU B 1 128 ? -8.648 -36.812 -20.156 1 92.25 128 LEU B C 1
ATOM 3771 O O . LEU B 1 128 ? -8.508 -37.25 -21.297 1 92.25 128 LEU B O 1
ATOM 3775 N N . ALA B 1 129 ? -9.75 -36.688 -19.547 1 90.19 129 ALA B N 1
ATOM 3776 C CA . ALA B 1 129 ? -10.969 -37.188 -20.188 1 90.19 129 ALA B CA 1
ATOM 3777 C C . ALA B 1 129 ? -11.5 -36.156 -21.188 1 90.19 129 ALA B C 1
ATOM 3779 O O . ALA B 1 129 ? -12.422 -36.469 -21.953 1 90.19 129 ALA B O 1
ATOM 3780 N N . SER B 1 130 ? -10.945 -34.969 -21.234 1 84.31 130 SER B N 1
ATOM 3781 C CA . SER B 1 130 ? -11.398 -33.906 -22.141 1 84.31 130 SER B CA 1
ATOM 3782 C C . SER B 1 130 ? -10.242 -33.344 -22.953 1 84.31 130 SER B C 1
ATOM 3784 O O . SER B 1 130 ? -10.039 -32.125 -23 1 84.31 130 SER B O 1
ATOM 3786 N N . PRO B 1 131 ? -9.648 -34.125 -23.75 1 78.5 131 PRO B N 1
ATOM 3787 C CA . PRO B 1 131 ? -8.414 -33.719 -24.406 1 78.5 131 PRO B CA 1
ATOM 3788 C C . PRO B 1 131 ? -8.664 -32.656 -25.5 1 78.5 131 PRO B C 1
ATOM 3790 O O . PRO B 1 131 ? -7.758 -31.891 -25.828 1 78.5 131 PRO B O 1
ATOM 3793 N N . ASN B 1 132 ? -9.805 -32.5 -26.016 1 82.31 132 ASN B N 1
ATOM 3794 C CA . ASN B 1 132 ? -10.109 -31.531 -27.062 1 82.31 132 ASN B CA 1
ATOM 3795 C C . ASN B 1 132 ? -10.383 -30.156 -26.484 1 82.31 132 ASN B C 1
ATOM 3797 O O . ASN B 1 132 ? -10.375 -29.156 -27.203 1 82.31 132 ASN B O 1
ATOM 3801 N N . ARG B 1 133 ? -10.594 -30.109 -25.219 1 85.19 133 ARG B N 1
ATOM 3802 C CA . ARG B 1 133 ? -10.969 -28.859 -24.578 1 85.19 133 ARG B CA 1
ATOM 3803 C C . ARG B 1 133 ? -9.82 -28.312 -23.719 1 85.19 133 ARG B C 1
ATOM 3805 O O . ARG B 1 133 ? -9.656 -27.109 -23.594 1 85.19 133 ARG B O 1
ATOM 3812 N N . LEU B 1 134 ? -9.156 -29.266 -23.188 1 90.88 134 LEU B N 1
ATOM 3813 C CA . LEU B 1 134 ? -8.125 -28.906 -22.234 1 90.88 134 LEU B CA 1
ATOM 3814 C C . LEU B 1 134 ? -6.84 -29.703 -22.484 1 90.88 134 LEU B C 1
ATOM 3816 O O . LEU B 1 134 ? -6.895 -30.891 -22.812 1 90.88 134 LEU B O 1
ATOM 3820 N N . THR B 1 135 ? -5.766 -29.047 -22.438 1 92.69 135 THR B N 1
ATOM 3821 C CA . THR B 1 135 ? -4.449 -29.672 -22.5 1 92.69 135 THR B CA 1
ATOM 3822 C C . THR B 1 135 ? -3.744 -29.578 -21.141 1 92.69 135 THR B C 1
ATOM 3824 O O . THR B 1 135 ? -3.443 -28.484 -20.672 1 92.69 135 THR B O 1
ATOM 3827 N N . PHE B 1 136 ? -3.543 -30.734 -20.562 1 94.94 136 PHE B N 1
ATOM 3828 C CA . PHE B 1 136 ? -2.824 -30.766 -19.297 1 94.94 136 PHE B CA 1
ATOM 3829 C C . PHE B 1 136 ? -1.337 -30.516 -19.516 1 94.94 136 PHE B C 1
ATOM 3831 O O . PHE B 1 136 ? -0.683 -31.219 -20.281 1 94.94 136 PHE B O 1
ATOM 3838 N N . LYS B 1 137 ? -0.787 -29.438 -18.766 1 95.19 137 LYS B N 1
ATOM 3839 C CA . LYS B 1 137 ? 0.601 -29.047 -18.984 1 95.19 137 LYS B CA 1
ATOM 3840 C C . LYS B 1 137 ? 1.477 -29.422 -17.797 1 95.19 137 LYS B C 1
ATOM 3842 O O . LYS B 1 137 ? 2.705 -29.422 -17.891 1 95.19 137 LYS B O 1
ATOM 3847 N N . GLY B 1 138 ? 0.898 -29.781 -16.672 1 97.38 138 GLY B N 1
ATOM 3848 C CA . GLY B 1 138 ? 1.703 -30.219 -15.531 1 97.38 138 GLY B CA 1
ATOM 3849 C C . GLY B 1 138 ? 1.235 -29.625 -14.219 1 97.38 138 GLY B C 1
ATOM 3850 O O . GLY B 1 138 ? 0.071 -29.234 -14.078 1 97.38 138 GLY B O 1
ATOM 3851 N N . LEU B 1 139 ? 2.188 -29.672 -13.164 1 97.69 139 LEU B N 1
ATOM 3852 C CA . LEU B 1 139 ? 1.924 -29.188 -11.812 1 97.69 139 LEU B CA 1
ATOM 3853 C C . LEU B 1 139 ? 2.66 -27.875 -11.555 1 97.69 139 LEU B C 1
ATOM 3855 O O . LEU B 1 139 ? 3.793 -27.688 -12.008 1 97.69 139 LEU B O 1
ATOM 3859 N N . TYR B 1 140 ? 1.983 -27.016 -10.844 1 96.56 140 TYR B N 1
ATOM 3860 C CA . TYR B 1 140 ? 2.557 -25.719 -10.461 1 96.56 140 TYR B CA 1
ATOM 3861 C C . TYR B 1 140 ? 2.516 -25.531 -8.945 1 96.56 140 TYR B C 1
ATOM 3863 O O . TYR B 1 140 ? 1.477 -25.75 -8.32 1 96.56 140 TYR B O 1
ATOM 3871 N N . ASN B 1 141 ? 3.637 -25.141 -8.422 1 94.69 141 ASN B N 1
ATOM 3872 C CA . ASN B 1 141 ? 3.738 -24.828 -6.996 1 94.69 141 ASN B CA 1
ATOM 3873 C C . ASN B 1 141 ? 4.398 -23.484 -6.754 1 94.69 141 ASN B C 1
ATOM 3875 O O . ASN B 1 141 ? 5.441 -23.172 -7.34 1 94.69 141 ASN B O 1
ATOM 3879 N N . HIS B 1 142 ? 3.756 -22.688 -5.949 1 87.56 142 HIS B N 1
ATOM 3880 C CA . HIS B 1 142 ? 4.383 -21.453 -5.48 1 87.56 142 HIS B CA 1
ATOM 3881 C C . HIS B 1 142 ? 4.934 -21.625 -4.07 1 87.56 142 HIS B C 1
ATOM 3883 O O . HIS B 1 142 ? 4.207 -22.031 -3.156 1 87.56 142 HIS B O 1
ATOM 3889 N N . CYS B 1 143 ? 6.199 -21.219 -3.891 1 85.88 143 CYS B N 1
ATOM 3890 C CA . CYS B 1 143 ? 6.855 -21.422 -2.604 1 85.88 143 CYS B CA 1
ATOM 3891 C C . CYS B 1 143 ? 6.945 -20.109 -1.828 1 85.88 143 CYS B C 1
ATOM 3893 O O . CYS B 1 143 ? 8.031 -19.703 -1.421 1 85.88 143 CYS B O 1
ATOM 3895 N N . GLY B 1 144 ? 5.816 -19.609 -1.502 1 79.88 144 GLY B N 1
ATOM 3896 C CA . GLY B 1 144 ? 5.797 -18.344 -0.765 1 79.88 144 GLY B CA 1
ATOM 3897 C C . GLY B 1 144 ? 6.355 -18.469 0.641 1 79.88 144 GLY B C 1
ATOM 3898 O O . GLY B 1 144 ? 6.77 -17.484 1.242 1 79.88 144 GLY B O 1
ATOM 3899 N N . HIS B 1 145 ? 6.469 -19.641 1.234 1 80.94 145 HIS B N 1
ATOM 3900 C CA . HIS B 1 145 ? 6.906 -19.875 2.607 1 80.94 145 HIS B CA 1
ATOM 3901 C C . HIS B 1 145 ? 8.414 -19.703 2.742 1 80.94 145 HIS B C 1
ATOM 3903 O O . HIS B 1 145 ? 8.945 -19.672 3.855 1 80.94 145 HIS B O 1
ATOM 3909 N N . THR B 1 146 ? 9.078 -19.547 1.618 1 80.44 146 THR B N 1
ATOM 3910 C CA . THR B 1 146 ? 10.516 -19.312 1.673 1 80.44 146 THR B CA 1
ATOM 3911 C C . THR B 1 146 ? 10.805 -17.891 2.166 1 80.44 146 THR B C 1
ATOM 3913 O O . THR B 1 146 ? 11.945 -17.562 2.5 1 80.44 146 THR B O 1
ATOM 3916 N N . TYR B 1 147 ? 9.812 -17.109 2.141 1 79.44 147 TYR B N 1
ATOM 3917 C CA . TYR B 1 147 ? 9.961 -15.797 2.748 1 79.44 147 TYR B CA 1
ATOM 3918 C C . TYR B 1 147 ? 9.906 -15.891 4.27 1 79.44 147 TYR B C 1
ATOM 3920 O O . TYR B 1 147 ? 8.82 -15.859 4.859 1 79.44 147 TYR B O 1
ATOM 3928 N N . LEU B 1 148 ? 10.992 -16.031 4.871 1 74.25 148 LEU B N 1
ATOM 3929 C CA . LEU B 1 148 ? 11.117 -16.234 6.309 1 74.25 148 LEU B CA 1
ATOM 3930 C C . LEU B 1 148 ? 11.055 -14.914 7.062 1 74.25 148 LEU B C 1
ATOM 3932 O O . LEU B 1 148 ? 11.25 -13.852 6.473 1 74.25 148 LEU B O 1
ATOM 3936 N N . GLY B 1 149 ? 10.695 -14.93 8.328 1 68.94 149 GLY B N 1
ATOM 3937 C CA . GLY B 1 149 ? 10.688 -13.75 9.18 1 68.94 149 GLY B CA 1
ATOM 3938 C C . GLY B 1 149 ? 12.078 -13.281 9.57 1 68.94 149 GLY B C 1
ATOM 3939 O O . GLY B 1 149 ? 13.07 -13.93 9.227 1 68.94 149 GLY B O 1
ATOM 3940 N N . GLU B 1 150 ? 12.25 -12.117 10.258 1 64.81 150 GLU B N 1
ATOM 3941 C CA . GLU B 1 150 ? 13.484 -11.391 10.523 1 64.81 150 GLU B CA 1
ATOM 3942 C C . GLU B 1 150 ? 14.289 -12.078 11.633 1 64.81 150 GLU B C 1
ATOM 3944 O O . GLU B 1 150 ? 15.516 -11.93 11.695 1 64.81 150 GLU B O 1
ATOM 3949 N N . LYS B 1 151 ? 13.852 -12.82 12.469 1 65 151 LYS B N 1
ATOM 3950 C CA . LYS B 1 151 ? 14.492 -13.141 13.742 1 65 151 LYS B CA 1
ATOM 3951 C C . LYS B 1 151 ? 15.602 -14.172 13.555 1 65 151 LYS B C 1
ATOM 3953 O O . LYS B 1 151 ? 16.391 -14.422 14.469 1 65 151 LYS B O 1
ATOM 3958 N N . GLU B 1 152 ? 15.898 -14.531 12.43 1 72.75 152 GLU B N 1
ATOM 3959 C CA . GLU B 1 152 ? 16.906 -15.578 12.281 1 72.75 152 GLU B CA 1
ATOM 3960 C C . GLU B 1 152 ? 18.172 -15.031 11.633 1 72.75 152 GLU B C 1
ATOM 3962 O O . GLU B 1 152 ? 18.125 -14.023 10.914 1 72.75 152 GLU B O 1
ATOM 3967 N N . ARG B 1 153 ? 19.359 -15.68 11.969 1 74.56 153 ARG B N 1
ATOM 3968 C CA . ARG B 1 153 ? 20.625 -15.32 11.336 1 74.56 153 ARG B CA 1
ATOM 3969 C C . ARG B 1 153 ? 20.625 -15.688 9.859 1 74.56 153 ARG B C 1
ATOM 3971 O O . ARG B 1 153 ? 19.953 -16.641 9.445 1 74.56 153 ARG B O 1
ATOM 3978 N N . ASP B 1 154 ? 21.453 -15.094 9.125 1 78.94 154 ASP B N 1
ATOM 3979 C CA . ASP B 1 154 ? 21.516 -15.281 7.68 1 78.94 154 ASP B CA 1
ATOM 3980 C C . ASP B 1 154 ? 21.859 -16.734 7.324 1 78.94 154 ASP B C 1
ATOM 3982 O O . ASP B 1 154 ? 21.219 -17.328 6.465 1 78.94 154 ASP B O 1
ATOM 3986 N N . GLU B 1 155 ? 22.797 -17.266 7.988 1 82.62 155 GLU B N 1
ATOM 3987 C CA . GLU B 1 155 ? 23.219 -18.625 7.703 1 82.62 155 GLU B CA 1
ATOM 3988 C C . GLU B 1 155 ? 22.109 -19.625 8.008 1 82.62 155 GLU B C 1
ATOM 3990 O O . GLU B 1 155 ? 21.938 -20.609 7.293 1 82.62 155 GLU B O 1
ATOM 3995 N N . THR B 1 156 ? 21.453 -19.281 9.055 1 88.62 156 THR B N 1
ATOM 3996 C CA . THR B 1 156 ? 20.328 -20.141 9.445 1 88.62 156 THR B CA 1
ATOM 3997 C C . THR B 1 156 ? 19.188 -20.016 8.438 1 88.62 156 THR B C 1
ATOM 3999 O O . THR B 1 156 ? 18.562 -21.016 8.086 1 88.62 156 THR B O 1
ATOM 4002 N N . LYS B 1 157 ? 19.109 -18.828 7.949 1 89.62 157 LYS B N 1
ATOM 4003 C CA . LYS B 1 157 ? 18.062 -18.625 6.949 1 89.62 157 LYS B CA 1
ATOM 4004 C C . LYS B 1 157 ? 18.375 -19.375 5.66 1 89.62 157 LYS B C 1
ATOM 4006 O O . LYS B 1 157 ? 17.516 -20.031 5.09 1 89.62 157 LYS B O 1
ATOM 4011 N N . ARG B 1 158 ? 19.641 -19.312 5.297 1 91.31 158 ARG B N 1
ATOM 4012 C CA . ARG B 1 158 ? 20.062 -20.031 4.102 1 91.31 158 ARG B CA 1
ATOM 4013 C C . ARG B 1 158 ? 19.781 -21.531 4.227 1 91.31 158 ARG B C 1
ATOM 4015 O O . ARG B 1 158 ? 19.172 -22.125 3.336 1 91.31 158 ARG B O 1
ATOM 4022 N N . THR B 1 159 ? 20.156 -22.047 5.32 1 94.19 159 THR B N 1
ATOM 4023 C CA . THR B 1 159 ? 19.984 -23.484 5.555 1 94.19 159 THR B CA 1
ATOM 4024 C C . THR B 1 159 ? 18.516 -23.859 5.539 1 94.19 159 THR B C 1
ATOM 4026 O O . THR B 1 159 ? 18.125 -24.875 4.969 1 94.19 159 THR B O 1
ATOM 4029 N N . LYS B 1 160 ? 17.781 -23.047 6.129 1 93.62 160 LYS B N 1
ATOM 4030 C CA . LYS B 1 160 ? 16.344 -23.312 6.188 1 93.62 160 LYS B CA 1
ATOM 4031 C C . LYS B 1 160 ? 15.719 -23.234 4.801 1 93.62 160 LYS B C 1
ATOM 4033 O O . LYS B 1 160 ? 14.891 -24.078 4.441 1 93.62 160 LYS B O 1
ATOM 4038 N N . ILE B 1 161 ? 16.109 -22.25 4.027 1 94.25 161 ILE B N 1
ATOM 4039 C CA . ILE B 1 161 ? 15.555 -22.078 2.689 1 94.25 161 ILE B CA 1
ATOM 4040 C C . ILE B 1 161 ? 15.969 -23.25 1.8 1 94.25 161 ILE B C 1
ATOM 4042 O O . ILE B 1 161 ? 15.148 -23.781 1.048 1 94.25 161 ILE B O 1
ATOM 4046 N N . GLU B 1 162 ? 17.203 -23.672 1.895 1 95.88 162 GLU B N 1
ATOM 4047 C CA . GLU B 1 162 ? 17.672 -24.828 1.137 1 95.88 162 GLU B CA 1
ATOM 4048 C C . GLU B 1 162 ? 16.891 -26.078 1.508 1 95.88 162 GLU B C 1
ATOM 4050 O O . GLU B 1 162 ? 16.531 -26.875 0.635 1 95.88 162 GLU B O 1
ATOM 4055 N N . ALA B 1 163 ? 16.656 -26.219 2.781 1 95.88 163 ALA B N 1
ATOM 4056 C CA . ALA B 1 163 ? 15.883 -27.375 3.24 1 95.88 163 ALA B CA 1
ATOM 4057 C C . ALA B 1 163 ? 14.461 -27.328 2.686 1 95.88 163 ALA B C 1
ATOM 4059 O O . ALA B 1 163 ? 13.922 -28.359 2.27 1 95.88 163 ALA B O 1
ATOM 4060 N N . MET B 1 164 ? 13.914 -26.203 2.684 1 94.81 164 MET B N 1
ATOM 4061 C CA . MET B 1 164 ? 12.57 -26.031 2.129 1 94.81 164 MET B CA 1
ATOM 4062 C C . MET B 1 164 ? 12.562 -26.344 0.636 1 94.81 164 MET B C 1
ATOM 4064 O O . MET B 1 164 ? 11.617 -26.953 0.133 1 94.81 164 MET B O 1
ATOM 4068 N N . ASN B 1 165 ? 13.578 -25.906 -0.033 1 96.12 165 ASN B N 1
ATOM 4069 C CA . ASN B 1 165 ? 13.703 -26.219 -1.455 1 96.12 165 ASN B CA 1
ATOM 4070 C C . ASN B 1 165 ? 13.742 -27.719 -1.708 1 96.12 165 ASN B C 1
ATOM 4072 O O . ASN B 1 165 ? 13.023 -28.219 -2.57 1 96.12 165 ASN B O 1
ATOM 4076 N N . ARG B 1 166 ? 14.562 -28.406 -0.954 1 97.25 166 ARG B N 1
ATOM 4077 C CA . ARG B 1 166 ? 14.68 -29.844 -1.105 1 97.25 166 ARG B CA 1
ATOM 4078 C C . ARG B 1 166 ? 13.352 -30.547 -0.823 1 97.25 166 ARG B C 1
ATOM 4080 O O . ARG B 1 166 ? 12.961 -31.453 -1.55 1 97.25 166 ARG B O 1
ATOM 4087 N N . GLU B 1 167 ? 12.734 -30.062 0.208 1 96.44 167 GLU B N 1
ATOM 4088 C CA . GLU B 1 167 ? 11.445 -30.641 0.569 1 96.44 167 GLU B CA 1
ATOM 4089 C C . GLU B 1 167 ? 10.414 -30.422 -0.528 1 96.44 167 GLU B C 1
ATOM 4091 O O . GLU B 1 167 ? 9.648 -31.328 -0.871 1 96.44 167 GLU B O 1
ATOM 4096 N N . THR B 1 168 ? 10.375 -29.219 -1.016 1 96.44 168 THR B N 1
ATOM 4097 C CA . THR B 1 168 ? 9.438 -28.875 -2.082 1 96.44 168 THR B CA 1
ATOM 4098 C C . THR B 1 168 ? 9.648 -29.781 -3.295 1 96.44 168 THR B C 1
ATOM 4100 O O . THR B 1 168 ? 8.688 -30.359 -3.82 1 96.44 168 THR B O 1
ATOM 4103 N N . VAL B 1 169 ? 10.883 -29.969 -3.723 1 97.25 169 VAL B N 1
ATOM 4104 C CA . VAL B 1 169 ? 11.188 -30.797 -4.887 1 97.25 169 VAL B CA 1
ATOM 4105 C C . VAL B 1 169 ? 10.789 -32.25 -4.609 1 97.25 169 VAL B C 1
ATOM 4107 O O . VAL B 1 169 ? 10.156 -32.906 -5.441 1 97.25 169 VAL B O 1
ATOM 4110 N N . SER B 1 170 ? 11.141 -32.688 -3.439 1 97.62 170 SER B N 1
ATOM 4111 C CA . SER B 1 170 ? 10.828 -34.062 -3.074 1 97.62 170 SER B CA 1
ATOM 4112 C C . SER B 1 170 ? 9.328 -34.344 -3.143 1 97.62 170 SER B C 1
ATOM 4114 O O . SER B 1 170 ? 8.891 -35.344 -3.713 1 97.62 170 SER B O 1
ATOM 4116 N N . LYS B 1 171 ? 8.578 -33.469 -2.592 1 97.38 171 LYS B N 1
ATOM 4117 C CA . LYS B 1 171 ? 7.125 -33.625 -2.559 1 97.38 171 LYS B CA 1
ATOM 4118 C C . LYS B 1 171 ? 6.535 -33.562 -3.965 1 97.38 171 LYS B C 1
ATOM 4120 O O . LYS B 1 171 ? 5.609 -34.312 -4.289 1 97.38 171 LYS B O 1
ATOM 4125 N N . LEU B 1 172 ? 7.016 -32.688 -4.777 1 97.38 172 LEU B N 1
ATOM 4126 C CA . LEU B 1 172 ? 6.531 -32.562 -6.148 1 97.38 172 LEU B CA 1
ATOM 4127 C C . LEU B 1 172 ? 6.855 -33.812 -6.957 1 97.38 172 LEU B C 1
ATOM 4129 O O . LEU B 1 172 ? 6.012 -34.312 -7.711 1 97.38 172 LEU B O 1
ATOM 4133 N N . VAL B 1 173 ? 8.078 -34.281 -6.82 1 97.5 173 VAL B N 1
ATOM 4134 C CA . VAL B 1 173 ? 8.508 -35.5 -7.531 1 97.5 173 VAL B CA 1
ATOM 4135 C C . VAL B 1 173 ? 7.668 -36.688 -7.086 1 97.5 173 VAL B C 1
ATOM 4137 O O . VAL B 1 173 ? 7.238 -37.5 -7.91 1 97.5 173 VAL B O 1
ATOM 4140 N N . GLU B 1 174 ? 7.438 -36.781 -5.785 1 97.56 174 GLU B N 1
ATOM 4141 C CA . GLU B 1 174 ? 6.609 -37.875 -5.262 1 97.56 174 GLU B CA 1
ATOM 4142 C C . GLU B 1 174 ? 5.207 -37.812 -5.859 1 97.56 174 GLU B C 1
ATOM 4144 O O . GLU B 1 174 ? 4.656 -38.844 -6.242 1 97.56 174 GLU B O 1
ATOM 4149 N N . LEU B 1 175 ? 4.66 -36.656 -5.859 1 97.69 175 LEU B N 1
ATOM 4150 C CA . LEU B 1 175 ? 3.334 -36.5 -6.445 1 97.69 175 LEU B CA 1
ATOM 4151 C C . LEU B 1 175 ? 3.352 -36.844 -7.926 1 97.69 175 LEU B C 1
ATOM 4153 O O . LEU B 1 175 ? 2.453 -37.562 -8.414 1 97.69 175 LEU B O 1
ATOM 4157 N N . ARG B 1 176 ? 4.355 -36.375 -8.688 1 97.31 176 ARG B N 1
ATOM 4158 C CA . ARG B 1 176 ? 4.508 -36.688 -10.102 1 97.31 176 ARG B CA 1
ATOM 4159 C C . ARG B 1 176 ? 4.551 -38.219 -10.312 1 97.31 176 ARG B C 1
ATOM 4161 O O . ARG B 1 176 ? 3.816 -38.75 -11.141 1 97.31 176 ARG B O 1
ATOM 4168 N N . ASP B 1 177 ? 5.383 -38.875 -9.523 1 96.88 177 ASP B N 1
ATOM 4169 C CA . ASP B 1 177 ? 5.527 -40.312 -9.648 1 96.88 177 ASP B CA 1
ATOM 4170 C C . ASP B 1 177 ? 4.199 -41.031 -9.398 1 96.88 177 ASP B C 1
ATOM 4172 O O . ASP B 1 177 ? 3.84 -41.969 -10.125 1 96.88 177 ASP B O 1
ATOM 4176 N N . TYR B 1 178 ? 3.551 -40.594 -8.383 1 97.25 178 TYR B N 1
ATOM 4177 C CA . TYR B 1 178 ? 2.248 -41.156 -8.062 1 97.25 178 TYR B CA 1
ATOM 4178 C C . TYR B 1 178 ? 1.287 -41.031 -9.234 1 97.25 178 TYR B C 1
ATOM 4180 O O . TYR B 1 178 ? 0.646 -42 -9.641 1 97.25 178 TYR B O 1
ATOM 4188 N N . LEU B 1 179 ? 1.173 -39.812 -9.742 1 97.62 179 LEU B N 1
ATOM 4189 C CA . LEU B 1 179 ? 0.24 -39.531 -10.828 1 97.62 179 LEU B CA 1
ATOM 4190 C C . LEU B 1 179 ? 0.63 -40.312 -12.086 1 97.62 179 LEU B C 1
ATOM 4192 O O . LEU B 1 179 ? -0.236 -40.812 -12.805 1 97.62 179 LEU B O 1
ATOM 4196 N N . GLU B 1 180 ? 1.923 -40.375 -12.398 1 97 180 GLU B N 1
ATOM 4197 C CA . GLU B 1 180 ? 2.396 -41.094 -13.586 1 97 180 GLU B CA 1
ATOM 4198 C C . GLU B 1 180 ? 2.09 -42.562 -13.5 1 97 180 GLU B C 1
ATOM 4200 O O . GLU B 1 180 ? 1.758 -43.188 -14.508 1 97 180 GLU B O 1
ATOM 4205 N N . ARG B 1 181 ? 2.213 -43.125 -12.352 1 96.25 181 ARG B N 1
ATOM 4206 C CA . ARG B 1 181 ? 1.858 -44.531 -12.148 1 96.25 181 ARG B CA 1
ATOM 4207 C C . ARG B 1 181 ? 0.358 -44.719 -12.32 1 96.25 181 ARG B C 1
ATOM 4209 O O . ARG B 1 181 ? -0.068 -45.688 -12.969 1 96.25 181 ARG B O 1
ATOM 4216 N N . GLN B 1 182 ? -0.39 -43.875 -11.695 1 95.5 182 GLN B N 1
ATOM 4217 C CA . GLN B 1 182 ? -1.844 -44 -11.688 1 95.5 182 GLN B CA 1
ATOM 4218 C C . GLN B 1 182 ? -2.412 -43.906 -13.102 1 95.5 182 GLN B C 1
ATOM 4220 O O . GLN B 1 182 ? -3.389 -44.562 -13.438 1 95.5 182 GLN B O 1
ATOM 4225 N N . PHE B 1 183 ? -1.813 -43.062 -13.922 1 95.44 183 PHE B N 1
ATOM 4226 C CA . PHE B 1 183 ? -2.402 -42.781 -15.227 1 95.44 183 PHE B CA 1
ATOM 4227 C C . PHE B 1 183 ? -1.532 -43.344 -16.344 1 95.44 183 PHE B C 1
ATOM 4229 O O . PHE B 1 183 ? -1.726 -43 -17.516 1 95.44 183 PHE B O 1
ATOM 4236 N N . GLU B 1 184 ? -0.606 -44.125 -16.094 1 90.06 184 GLU B N 1
ATOM 4237 C CA . GLU B 1 184 ? 0.284 -44.781 -17.047 1 90.06 184 GLU B CA 1
ATOM 4238 C C . GLU B 1 184 ? 0.813 -43.781 -18.078 1 90.06 184 GLU B C 1
ATOM 4240 O O . GLU B 1 184 ? 0.715 -44.031 -19.297 1 90.06 184 GLU B O 1
ATOM 4245 N N . SER B 1 185 ? 1.314 -42.75 -17.594 1 85 185 SER B N 1
ATOM 4246 C CA . SER B 1 185 ? 1.829 -41.688 -18.438 1 85 185 SER B CA 1
ATOM 4247 C C . SER B 1 185 ? 3.09 -42.125 -19.172 1 85 185 SER B C 1
ATOM 4249 O O . SER B 1 185 ? 3.947 -42.812 -18.609 1 85 185 SER B O 1
ATOM 4251 N N . SER B 1 186 ? 3.127 -41.844 -20.438 1 83.5 186 SER B N 1
ATOM 4252 C CA . SER B 1 186 ? 4.289 -42.188 -21.25 1 83.5 186 SER B CA 1
ATOM 4253 C C . SER B 1 186 ? 5.395 -41.156 -21.109 1 83.5 186 SER B C 1
ATOM 4255 O O . SER B 1 186 ? 6.562 -41.438 -21.391 1 83.5 186 SER B O 1
ATOM 4257 N N . ALA B 1 187 ? 5.051 -40 -20.797 1 85.75 187 ALA B N 1
ATOM 4258 C CA . ALA B 1 187 ? 6.012 -38.906 -20.594 1 85.75 187 ALA B CA 1
ATOM 4259 C C . ALA B 1 187 ? 5.91 -38.344 -19.188 1 85.75 187 ALA B C 1
ATOM 4261 O O . ALA B 1 187 ? 4.836 -38.375 -18.578 1 85.75 187 ALA B O 1
ATOM 4262 N N . PRO B 1 188 ? 7.02 -37.844 -18.75 1 91.69 188 PRO B N 1
ATOM 4263 C CA . PRO B 1 188 ? 6.996 -37.281 -17.406 1 91.69 188 PRO B CA 1
ATOM 4264 C C . PRO B 1 188 ? 6.098 -36.062 -17.297 1 91.69 188 PRO B C 1
ATOM 4266 O O . PRO B 1 188 ? 6.043 -35.25 -18.234 1 91.69 188 PRO B O 1
ATOM 4269 N N . ILE B 1 189 ? 5.449 -36.031 -16.188 1 96.44 189 ILE B N 1
ATOM 4270 C CA . ILE B 1 189 ? 4.605 -34.875 -15.898 1 96.44 189 ILE B CA 1
ATOM 4271 C C . ILE B 1 189 ? 5.48 -33.656 -15.555 1 96.44 189 ILE B C 1
ATOM 4273 O O . ILE B 1 189 ? 6.398 -33.781 -14.734 1 96.44 189 ILE B O 1
ATOM 4277 N N . PHE B 1 190 ? 5.219 -32.531 -16.219 1 97 190 PHE B N 1
ATOM 4278 C CA . PHE B 1 190 ? 5.918 -31.281 -16.016 1 97 190 PHE B CA 1
ATOM 4279 C C . PHE B 1 190 ? 5.691 -30.75 -14.609 1 97 190 PHE B C 1
ATOM 4281 O O . PHE B 1 190 ? 4.566 -30.766 -14.109 1 97 190 PHE B O 1
ATOM 4288 N N . ILE B 1 191 ? 6.773 -30.422 -13.867 1 97.75 191 ILE B N 1
ATOM 4289 C CA . ILE B 1 191 ? 6.652 -29.828 -12.539 1 97.75 191 ILE B CA 1
ATOM 4290 C C . ILE B 1 191 ? 7.473 -28.547 -12.469 1 97.75 191 ILE B C 1
ATOM 4292 O O . ILE B 1 191 ? 8.617 -28.5 -12.922 1 97.75 191 ILE B O 1
ATOM 4296 N N . GLY B 1 192 ? 6.844 -27.469 -11.977 1 96.12 192 GLY B N 1
ATOM 4297 C CA . GLY B 1 192 ? 7.492 -26.172 -11.805 1 96.12 192 GLY B CA 1
ATOM 4298 C C . GLY B 1 192 ? 7.223 -25.547 -10.453 1 96.12 192 GLY B C 1
ATOM 4299 O O . GLY B 1 192 ? 6.195 -25.812 -9.828 1 96.12 192 GLY B O 1
ATOM 4300 N N . THR B 1 193 ? 8.172 -24.781 -9.977 1 93.69 193 THR B N 1
ATOM 4301 C CA . THR B 1 193 ? 8.023 -24.062 -8.719 1 93.69 193 THR B CA 1
ATOM 4302 C C . THR B 1 193 ? 8.891 -22.812 -8.711 1 93.69 193 THR B C 1
ATOM 4304 O O . THR B 1 193 ? 9.586 -22.531 -9.688 1 93.69 193 THR B O 1
ATOM 4307 N N . GLY B 1 194 ? 8.68 -22.047 -7.551 1 88.62 194 GLY B N 1
ATOM 4308 C CA . GLY B 1 194 ? 9.719 -21.047 -7.398 1 88.62 194 GLY B CA 1
ATOM 4309 C C . GLY B 1 194 ? 9.273 -19.844 -6.59 1 88.62 194 GLY B C 1
ATOM 4310 O O . GLY B 1 194 ? 8.07 -19.578 -6.457 1 88.62 194 GLY B O 1
ATOM 4311 N N . SER B 1 195 ? 10.125 -19.25 -6.02 1 92 195 SER B N 1
ATOM 4312 C CA . SER B 1 195 ? 10.18 -17.938 -5.355 1 92 195 SER B CA 1
ATOM 4313 C C . SER B 1 195 ? 11.562 -17.328 -5.461 1 92 195 SER B C 1
ATOM 4315 O O . SER B 1 195 ? 12.547 -18.031 -5.695 1 92 195 SER B O 1
ATOM 4317 N N . THR B 1 196 ? 11.609 -16.031 -5.312 1 94.12 196 THR B N 1
ATOM 4318 C CA . THR B 1 196 ? 12.906 -15.375 -5.445 1 94.12 196 THR B CA 1
ATOM 4319 C C . THR B 1 196 ? 13.875 -15.867 -4.367 1 94.12 196 THR B C 1
ATOM 4321 O O . THR B 1 196 ? 14.992 -16.281 -4.672 1 94.12 196 THR B O 1
ATOM 4324 N N . PRO B 1 197 ? 13.445 -15.906 -3.086 1 93.06 197 PRO B N 1
ATOM 4325 C CA . PRO B 1 197 ? 14.406 -16.391 -2.096 1 93.06 197 PRO B CA 1
ATOM 4326 C C . PRO B 1 197 ? 14.805 -17.859 -2.328 1 93.06 197 PRO B C 1
ATOM 4328 O O . PRO B 1 197 ? 15.977 -18.203 -2.162 1 93.06 197 PRO B O 1
ATOM 4331 N N . GLY B 1 198 ? 13.867 -18.688 -2.691 1 93.31 198 GLY B N 1
ATOM 4332 C CA . GLY B 1 198 ? 14.172 -20.078 -2.977 1 93.31 198 GLY B CA 1
ATOM 4333 C C . GLY B 1 198 ? 15.141 -20.25 -4.133 1 93.31 198 GLY B C 1
ATOM 4334 O O . GLY B 1 198 ? 16.125 -20.984 -4.023 1 93.31 198 GLY B O 1
ATOM 4335 N N . CYS B 1 199 ? 14.883 -19.547 -5.18 1 94.75 199 CYS B N 1
ATOM 4336 C CA . CYS B 1 199 ? 15.711 -19.656 -6.375 1 94.75 199 CYS B CA 1
ATOM 4337 C C . CYS B 1 199 ? 17.062 -19 -6.168 1 94.75 199 CYS B C 1
ATOM 4339 O O . CYS B 1 199 ? 18 -19.234 -6.93 1 94.75 199 CYS B O 1
ATOM 4341 N N . GLY B 1 200 ? 17.062 -18.078 -5.141 1 92.56 200 GLY B N 1
ATOM 4342 C CA . GLY B 1 200 ? 18.328 -17.453 -4.777 1 92.56 200 GLY B CA 1
ATOM 4343 C C . GLY B 1 200 ? 19.297 -18.406 -4.105 1 92.56 200 GLY B C 1
ATOM 4344 O O . GLY B 1 200 ? 20.484 -18.125 -4.012 1 92.56 200 GLY B O 1
ATOM 4345 N N . TYR B 1 201 ? 18.766 -19.516 -3.602 1 93.12 201 TYR B N 1
ATOM 4346 C CA . TYR B 1 201 ? 19.562 -20.594 -3 1 93.12 201 TYR B CA 1
ATOM 4347 C C . TYR B 1 201 ? 19.297 -21.922 -3.689 1 93.12 201 TYR B C 1
ATOM 4349 O O . TYR B 1 201 ? 18.703 -22.828 -3.096 1 93.12 201 TYR B O 1
ATOM 4357 N N . PRO B 1 202 ? 19.797 -22.016 -4.84 1 94.38 202 PRO B N 1
ATOM 4358 C CA . PRO B 1 202 ? 19.516 -23.25 -5.594 1 94.38 202 PRO B CA 1
ATOM 4359 C C . PRO B 1 202 ? 20.141 -24.484 -4.965 1 94.38 202 PRO B C 1
ATOM 4361 O O . PRO B 1 202 ? 21.234 -24.406 -4.395 1 94.38 202 PRO B O 1
ATOM 4364 N N . VAL B 1 203 ? 19.453 -25.562 -5.023 1 95.88 203 VAL B N 1
ATOM 4365 C CA . VAL B 1 203 ? 19.922 -26.875 -4.582 1 95.88 203 VAL B CA 1
ATOM 4366 C C . VAL B 1 203 ? 20 -27.828 -5.777 1 95.88 203 VAL B C 1
ATOM 4368 O O . VAL B 1 203 ? 19.344 -27.609 -6.797 1 95.88 203 VAL B O 1
ATOM 4371 N N . ASP B 1 204 ? 20.719 -28.906 -5.625 1 96.25 204 ASP B N 1
ATOM 4372 C CA . ASP B 1 204 ? 20.922 -29.844 -6.723 1 96.25 204 ASP B CA 1
ATOM 4373 C C . ASP B 1 204 ? 19.594 -30.484 -7.137 1 96.25 204 ASP B C 1
ATOM 4375 O O . ASP B 1 204 ? 19.391 -30.797 -8.312 1 96.25 204 ASP B O 1
ATOM 4379 N N . GLU B 1 205 ? 18.781 -30.625 -6.227 1 96.94 205 GLU B N 1
ATOM 4380 C CA . GLU B 1 205 ? 17.484 -31.266 -6.457 1 96.94 205 GLU B CA 1
ATOM 4381 C C . GLU B 1 205 ? 16.656 -30.5 -7.473 1 96.94 205 GLU B C 1
ATOM 4383 O O . GLU B 1 205 ? 15.734 -31.047 -8.086 1 96.94 205 GLU B O 1
ATOM 4388 N N . PHE B 1 206 ? 16.984 -29.219 -7.652 1 97.31 206 PHE B N 1
ATOM 4389 C CA . PHE B 1 206 ? 16.266 -28.406 -8.625 1 97.31 206 PHE B CA 1
ATOM 4390 C C . PHE B 1 206 ? 16.406 -29 -10.023 1 97.31 206 PHE B C 1
ATOM 4392 O O . PHE B 1 206 ? 15.578 -28.734 -10.898 1 97.31 206 PHE B O 1
ATOM 4399 N N . LYS B 1 207 ? 17.406 -29.75 -10.281 1 97.19 207 LYS B N 1
ATOM 4400 C CA . LYS B 1 207 ? 17.625 -30.391 -11.578 1 97.19 207 LYS B CA 1
ATOM 4401 C C . LYS B 1 207 ? 16.484 -31.328 -11.93 1 97.19 207 LYS B C 1
ATOM 4403 O O . LYS B 1 207 ? 16.328 -31.703 -13.094 1 97.19 207 LYS B O 1
ATOM 4408 N N . GLN B 1 208 ? 15.734 -31.719 -10.922 1 97.12 208 GLN B N 1
ATOM 4409 C CA . GLN B 1 208 ? 14.602 -32.625 -11.141 1 97.12 208 GLN B CA 1
ATOM 4410 C C . GLN B 1 208 ? 13.367 -31.844 -11.586 1 97.12 208 GLN B C 1
ATOM 4412 O O . GLN B 1 208 ? 12.367 -32.438 -11.992 1 97.12 208 GLN B O 1
ATOM 4417 N N . LEU B 1 209 ? 13.406 -30.562 -11.484 1 97.62 209 LEU B N 1
ATOM 4418 C CA . LEU B 1 209 ? 12.289 -29.703 -11.898 1 97.62 209 LEU B CA 1
ATOM 4419 C C . LEU B 1 209 ? 12.375 -29.391 -13.391 1 97.62 209 LEU B C 1
ATOM 4421 O O . LEU B 1 209 ? 13.414 -29.609 -14.016 1 97.62 209 LEU B O 1
ATOM 4425 N N . ASP B 1 210 ? 11.297 -28.938 -13.922 1 97.69 210 ASP B N 1
ATOM 4426 C CA . ASP B 1 210 ? 11.266 -28.531 -15.32 1 97.69 210 ASP B CA 1
ATOM 4427 C C . ASP B 1 210 ? 11.375 -27.016 -15.453 1 97.69 210 ASP B C 1
ATOM 4429 O O . ASP B 1 210 ? 11.844 -26.5 -16.469 1 97.69 210 ASP B O 1
ATOM 4433 N N . GLU B 1 211 ? 10.906 -26.312 -14.43 1 97.19 211 GLU B N 1
ATOM 4434 C CA . GLU B 1 211 ? 10.797 -24.859 -14.586 1 97.19 211 GLU B CA 1
ATOM 4435 C C . GLU B 1 211 ? 10.844 -24.156 -13.234 1 97.19 211 GLU B C 1
ATOM 4437 O O . GLU B 1 211 ? 10.312 -24.672 -12.242 1 97.19 211 GLU B O 1
ATOM 4442 N N . LEU B 1 212 ? 11.445 -22.906 -13.188 1 96.69 212 LEU B N 1
ATOM 4443 C CA . LEU B 1 212 ? 11.5 -22.047 -12.016 1 96.69 212 LEU B CA 1
ATOM 4444 C C . LEU B 1 212 ? 10.781 -20.734 -12.273 1 96.69 212 LEU B C 1
ATOM 4446 O O . LEU B 1 212 ? 10.891 -20.156 -13.359 1 96.69 212 LEU B O 1
ATOM 4450 N N . HIS B 1 213 ? 10.094 -20.188 -11.188 1 95.69 213 HIS B N 1
ATOM 4451 C CA . HIS B 1 213 ? 9.203 -19.047 -11.414 1 95.69 213 HIS B CA 1
ATOM 4452 C C . HIS B 1 213 ? 9.523 -17.891 -10.477 1 95.69 213 HIS B C 1
ATOM 4454 O O . HIS B 1 213 ? 8.625 -17.328 -9.844 1 95.69 213 HIS B O 1
ATOM 4460 N N . PRO B 1 214 ? 10.766 -17.438 -10.297 1 96.25 214 PRO B N 1
ATOM 4461 C CA . PRO B 1 214 ? 11.07 -16.266 -9.469 1 96.25 214 PRO B CA 1
ATOM 4462 C C . PRO B 1 214 ? 10.625 -14.953 -10.109 1 96.25 214 PRO B C 1
ATOM 4464 O O . PRO B 1 214 ? 10.492 -14.875 -11.336 1 96.25 214 PRO B O 1
ATOM 4467 N N . GLY B 1 215 ? 10.32 -13.969 -9.289 1 95.06 215 GLY B N 1
ATOM 4468 C CA . GLY B 1 215 ? 9.828 -12.719 -9.852 1 95.06 215 GLY B CA 1
ATOM 4469 C C . GLY B 1 215 ? 10.586 -11.5 -9.359 1 95.06 215 GLY B C 1
ATOM 4470 O O . GLY B 1 215 ? 10.969 -10.641 -10.148 1 95.06 215 GLY B O 1
ATOM 4471 N N . ASN B 1 216 ? 10.945 -11.422 -8.156 1 96.81 216 ASN B N 1
ATOM 4472 C CA . ASN B 1 216 ? 11.422 -10.203 -7.508 1 96.81 216 ASN B CA 1
ATOM 4473 C C . ASN B 1 216 ? 12.922 -10.008 -7.723 1 96.81 216 ASN B C 1
ATOM 4475 O O . ASN B 1 216 ? 13.484 -8.984 -7.328 1 96.81 216 ASN B O 1
ATOM 4479 N N . TYR B 1 217 ? 13.625 -10.93 -8.438 1 96.81 217 TYR B N 1
ATOM 4480 C CA . TYR B 1 217 ? 15.078 -10.891 -8.555 1 96.81 217 TYR B CA 1
ATOM 4481 C C . TYR B 1 217 ? 15.523 -9.75 -9.461 1 96.81 217 TYR B C 1
ATOM 4483 O O . TYR B 1 217 ? 16.703 -9.414 -9.516 1 96.81 217 TYR B O 1
ATOM 4491 N N . CYS B 1 218 ? 14.578 -9.133 -10.227 1 96.62 218 CYS B N 1
ATOM 4492 C CA . CYS B 1 218 ? 14.914 -7.992 -11.07 1 96.62 218 CYS B CA 1
ATOM 4493 C C . CYS B 1 218 ? 15.18 -6.75 -10.227 1 96.62 218 CYS B C 1
ATOM 4495 O O . CYS B 1 218 ? 15.961 -5.883 -10.625 1 96.62 218 CYS B O 1
ATOM 4497 N N . PHE B 1 219 ? 14.508 -6.629 -9.102 1 98.06 219 PHE B N 1
ATOM 4498 C CA . PHE B 1 219 ? 14.625 -5.453 -8.242 1 98.06 219 PHE B CA 1
ATOM 4499 C C . PHE B 1 219 ? 15.383 -5.789 -6.965 1 98.06 219 PHE B C 1
ATOM 4501 O O . PHE B 1 219 ? 16.266 -5.043 -6.547 1 98.06 219 PHE B O 1
ATOM 4508 N N . TYR B 1 220 ? 15.055 -7.02 -6.441 1 97.31 220 TYR B N 1
ATOM 4509 C CA . TYR B 1 220 ? 15.406 -7.324 -5.059 1 97.31 220 TYR B CA 1
ATOM 4510 C C . TYR B 1 220 ? 14.906 -6.234 -4.117 1 97.31 220 TYR B C 1
ATOM 4512 O O . TYR B 1 220 ? 14.047 -5.43 -4.488 1 97.31 220 TYR B O 1
ATOM 4520 N N . ASP B 1 221 ? 15.18 -6.324 -2.867 1 96.81 221 ASP B N 1
ATOM 4521 C CA . ASP B 1 221 ? 14.766 -5.359 -1.854 1 96.81 221 ASP B CA 1
ATOM 4522 C C . ASP B 1 221 ? 15.406 -5.672 -0.502 1 96.81 221 ASP B C 1
ATOM 4524 O O . ASP B 1 221 ? 16.25 -6.57 -0.4 1 96.81 221 ASP B O 1
ATOM 4528 N N . TYR B 1 222 ? 15.055 -4.863 0.458 1 95.5 222 TYR B N 1
ATOM 4529 C CA . TYR B 1 222 ? 15.672 -5.035 1.766 1 95.5 222 TYR B CA 1
ATOM 4530 C C . TYR B 1 222 ? 15.305 -6.383 2.371 1 95.5 222 TYR B C 1
ATOM 4532 O O . TYR B 1 222 ? 16.125 -7.012 3.049 1 95.5 222 TYR B O 1
ATOM 4540 N N . CYS B 1 223 ? 14.102 -6.867 2.16 1 94.75 223 CYS B N 1
ATOM 4541 C CA . CYS B 1 223 ? 13.719 -8.203 2.617 1 94.75 223 CYS B CA 1
ATOM 4542 C C . CYS B 1 223 ? 14.648 -9.258 2.037 1 94.75 223 CYS B C 1
ATOM 4544 O O . CYS B 1 223 ? 15.156 -10.109 2.77 1 94.75 223 CYS B O 1
ATOM 4546 N N . GLN B 1 224 ? 14.875 -9.234 0.761 1 94.56 224 GLN B N 1
ATOM 4547 C CA . GLN B 1 224 ? 15.758 -10.188 0.098 1 94.56 224 GLN B CA 1
ATOM 4548 C C . GLN B 1 224 ? 17.172 -10.109 0.665 1 94.56 224 GLN B C 1
ATOM 4550 O O . GLN B 1 224 ? 17.844 -11.133 0.813 1 94.56 224 GLN B O 1
ATOM 4555 N N . GLU B 1 225 ? 17.594 -8.891 0.926 1 93.5 225 GLU B N 1
ATOM 4556 C CA . GLU B 1 225 ? 18.906 -8.727 1.554 1 93.5 225 GLU B CA 1
ATOM 4557 C C . GLU B 1 225 ? 18.969 -9.43 2.906 1 93.5 225 GLU B C 1
ATOM 4559 O O . GLU B 1 225 ? 19.938 -10.133 3.203 1 93.5 225 GLU B O 1
ATOM 4564 N N . THR B 1 226 ? 17.906 -9.234 3.697 1 91.62 226 THR B N 1
ATOM 4565 C CA . THR B 1 226 ? 17.875 -9.82 5.035 1 91.62 226 THR B CA 1
ATOM 4566 C C . THR B 1 226 ? 17.828 -11.344 4.953 1 91.62 226 THR B C 1
ATOM 4568 O O . THR B 1 226 ? 18.328 -12.031 5.844 1 91.62 226 THR B O 1
ATOM 4571 N N . LEU B 1 227 ? 17.266 -11.867 3.908 1 92.19 227 LEU B N 1
ATOM 4572 C CA . LEU B 1 227 ? 17.172 -13.312 3.701 1 92.19 227 LEU B CA 1
ATOM 4573 C C . LEU B 1 227 ? 18.484 -13.867 3.17 1 92.19 227 LEU B C 1
ATOM 4575 O O . LEU B 1 227 ? 18.688 -15.086 3.178 1 92.19 227 LEU B O 1
ATOM 4579 N N . GLY B 1 228 ? 19.328 -12.93 2.686 1 90.19 228 GLY B N 1
ATOM 4580 C CA . GLY B 1 228 ? 20.609 -13.344 2.145 1 90.19 228 GLY B CA 1
ATOM 4581 C C . GLY B 1 228 ? 20.547 -13.703 0.67 1 90.19 228 GLY B C 1
ATOM 4582 O O . GLY B 1 228 ? 21.547 -14.148 0.094 1 90.19 228 GLY B O 1
ATOM 4583 N N . SER B 1 229 ? 19.453 -13.492 0.074 1 91.25 229 SER B N 1
ATOM 4584 C CA . SER B 1 229 ? 19.281 -13.859 -1.329 1 91.25 229 SER B CA 1
ATOM 4585 C C . SER B 1 229 ? 19.906 -12.82 -2.25 1 91.25 229 SER B C 1
ATOM 4587 O O . SER B 1 229 ? 20.047 -13.055 -3.453 1 91.25 229 SER B O 1
ATOM 4589 N N . CYS B 1 230 ? 20.25 -11.695 -1.728 1 92.81 230 CYS B N 1
ATOM 4590 C CA . CYS B 1 230 ? 20.953 -10.68 -2.506 1 92.81 230 CYS B CA 1
ATOM 4591 C C . CYS B 1 230 ? 21.859 -9.844 -1.613 1 92.81 230 CYS B C 1
ATOM 4593 O O . CYS B 1 230 ? 21.75 -9.891 -0.387 1 92.81 230 CYS B O 1
ATOM 4595 N N . ARG B 1 231 ? 22.891 -9.188 -2.133 1 94.56 231 ARG B N 1
ATOM 4596 C CA . ARG B 1 231 ? 23.672 -8.156 -1.469 1 94.56 231 ARG B CA 1
ATOM 4597 C C . ARG B 1 231 ? 23 -6.793 -1.59 1 94.56 231 ARG B C 1
ATOM 4599 O O . ARG B 1 231 ? 22.141 -6.594 -2.453 1 94.56 231 ARG B O 1
ATOM 4606 N N . THR B 1 232 ? 23.312 -5.867 -0.757 1 94.25 232 THR B N 1
ATOM 4607 C CA . THR B 1 232 ? 22.797 -4.508 -0.827 1 94.25 232 THR B CA 1
ATOM 4608 C C . THR B 1 232 ? 23.016 -3.912 -2.215 1 94.25 232 THR B C 1
ATOM 4610 O O . THR B 1 232 ? 22.141 -3.238 -2.756 1 94.25 232 THR B O 1
ATOM 4613 N N . THR B 1 233 ? 24.188 -4.176 -2.816 1 94.19 233 THR B N 1
ATOM 4614 C CA . THR B 1 233 ? 24.578 -3.592 -4.098 1 94.19 233 THR B CA 1
ATOM 4615 C C . THR B 1 233 ? 23.75 -4.188 -5.234 1 94.19 233 THR B C 1
ATOM 4617 O O . THR B 1 233 ? 23.734 -3.656 -6.344 1 94.19 233 THR B O 1
ATOM 4620 N N . ASP B 1 234 ? 23.031 -5.316 -4.961 1 95.5 234 ASP B N 1
ATOM 4621 C CA . ASP B 1 234 ? 22.203 -5.965 -5.977 1 95.5 234 ASP B CA 1
ATOM 4622 C C . ASP B 1 234 ? 20.828 -5.32 -6.055 1 95.5 234 ASP B C 1
ATOM 4624 O O . ASP B 1 234 ? 20.078 -5.562 -7.004 1 95.5 234 ASP B O 1
ATOM 4628 N N . ILE B 1 235 ? 20.453 -4.551 -5.023 1 96.56 235 ILE B N 1
ATOM 4629 C CA . ILE B 1 235 ? 19.141 -3.92 -5 1 96.56 235 ILE B CA 1
ATOM 4630 C C . ILE B 1 235 ? 19.062 -2.848 -6.082 1 96.56 235 ILE B C 1
ATOM 4632 O O . ILE B 1 235 ? 19.812 -1.871 -6.055 1 96.56 235 ILE B O 1
ATOM 4636 N N . ALA B 1 236 ? 18.078 -3.057 -7 1 97.06 236 ALA B N 1
ATOM 4637 C CA . ALA B 1 236 ? 18.062 -2.24 -8.211 1 97.06 236 ALA B CA 1
ATOM 4638 C C . ALA B 1 236 ? 16.906 -1.256 -8.195 1 97.06 236 ALA B C 1
ATOM 4640 O O . ALA B 1 236 ? 16.75 -0.447 -9.109 1 97.06 236 ALA B O 1
ATOM 4641 N N . ALA B 1 237 ? 16.062 -1.339 -7.215 1 97.19 237 ALA B N 1
ATOM 4642 C CA . ALA B 1 237 ? 14.938 -0.425 -7.094 1 97.19 237 ALA B CA 1
ATOM 4643 C C . ALA B 1 237 ? 14.992 0.348 -5.781 1 97.19 237 ALA B C 1
ATOM 4645 O O . ALA B 1 237 ? 15.258 -0.231 -4.723 1 97.19 237 ALA B O 1
ATOM 4646 N N . PHE B 1 238 ? 14.789 1.622 -5.859 1 96.94 238 PHE B N 1
ATOM 4647 C CA . PHE B 1 238 ? 14.781 2.445 -4.652 1 96.94 238 PHE B CA 1
ATOM 4648 C C . PHE B 1 238 ? 13.852 3.641 -4.82 1 96.94 238 PHE B C 1
ATOM 4650 O O . PHE B 1 238 ? 13.445 3.965 -5.938 1 96.94 238 PHE B O 1
ATOM 4657 N N . VAL B 1 239 ? 13.445 4.258 -3.748 1 97.56 239 VAL B N 1
ATOM 4658 C CA . VAL B 1 239 ? 12.695 5.508 -3.725 1 97.56 239 VAL B CA 1
ATOM 4659 C C . VAL B 1 239 ? 13.633 6.668 -3.389 1 97.56 239 VAL B C 1
ATOM 4661 O O . VAL B 1 239 ? 14.375 6.609 -2.406 1 97.56 239 VAL B O 1
ATOM 4664 N N . LEU B 1 240 ? 13.656 7.648 -4.273 1 96.62 240 LEU B N 1
ATOM 4665 C CA . LEU B 1 240 ? 14.375 8.891 -4.004 1 96.62 240 LEU B CA 1
ATOM 4666 C C . LEU B 1 240 ? 13.461 9.906 -3.326 1 96.62 240 LEU B C 1
ATOM 4668 O O . LEU B 1 240 ? 12.383 10.219 -3.834 1 96.62 240 LEU B O 1
ATOM 4672 N N . SER B 1 241 ? 13.883 10.367 -2.139 1 95.94 241 SER B N 1
ATOM 4673 C CA . SER B 1 241 ? 13.078 11.297 -1.355 1 95.94 241 SER B CA 1
ATOM 4674 C C . SER B 1 241 ? 13.93 12.453 -0.832 1 95.94 241 SER B C 1
ATOM 4676 O O . SER B 1 241 ? 15.141 12.484 -1.043 1 95.94 241 SER B O 1
ATOM 4678 N N . ARG B 1 242 ? 13.258 13.438 -0.233 1 95.75 242 ARG B N 1
ATOM 4679 C CA . ARG B 1 242 ? 13.945 14.594 0.328 1 95.75 242 ARG B CA 1
ATOM 4680 C C . ARG B 1 242 ? 13.625 14.758 1.809 1 95.75 242 ARG B C 1
ATOM 4682 O O . ARG B 1 242 ? 12.5 14.492 2.238 1 95.75 242 ARG B O 1
ATOM 4689 N N . VAL B 1 243 ? 14.617 15.25 2.516 1 95.88 243 VAL B N 1
ATOM 4690 C CA . VAL B 1 243 ? 14.438 15.586 3.924 1 95.88 243 VAL B CA 1
ATOM 4691 C C . VAL B 1 243 ? 13.516 16.797 4.051 1 95.88 243 VAL B C 1
ATOM 4693 O O . VAL B 1 243 ? 13.766 17.844 3.434 1 95.88 243 VAL B O 1
ATOM 4696 N N . ASN B 1 244 ? 12.484 16.594 4.785 1 94.62 244 ASN B N 1
ATOM 4697 C CA . ASN B 1 244 ? 11.5 17.641 5.008 1 94.62 244 ASN B CA 1
ATOM 4698 C C . ASN B 1 244 ? 11.742 18.359 6.332 1 94.62 244 ASN B C 1
ATOM 4700 O O . ASN B 1 244 ? 11.445 19.547 6.461 1 94.62 244 ASN B O 1
ATOM 4704 N N . SER B 1 245 ? 12.195 17.703 7.305 1 94.94 245 SER B N 1
ATOM 4705 C CA . SER B 1 245 ? 12.438 18.219 8.648 1 94.94 245 SER B CA 1
ATOM 4706 C C . SER B 1 245 ? 13.539 17.438 9.352 1 94.94 245 SER B C 1
ATOM 4708 O O . SER B 1 245 ? 13.688 16.234 9.133 1 94.94 245 SER B O 1
ATOM 4710 N N . VAL B 1 246 ? 14.273 18.141 10.203 1 94.56 246 VAL B N 1
ATOM 4711 C CA . VAL B 1 246 ? 15.375 17.516 10.922 1 94.56 246 VAL B CA 1
ATOM 4712 C C . VAL B 1 246 ? 15.234 17.766 12.422 1 94.56 246 VAL B C 1
ATOM 4714 O O . VAL B 1 246 ? 15.102 18.906 12.852 1 94.56 246 VAL B O 1
ATOM 4717 N N . PHE B 1 247 ? 15.18 16.734 13.141 1 92.69 247 PHE B N 1
ATOM 4718 C CA . PHE B 1 247 ? 15.195 16.766 14.594 1 92.69 247 PHE B CA 1
ATOM 4719 C C . PHE B 1 247 ? 16.453 16.078 15.141 1 92.69 247 PHE B C 1
ATOM 4721 O O . PHE B 1 247 ? 17.281 15.602 14.367 1 92.69 247 PHE B O 1
ATOM 4728 N N . GLU B 1 248 ? 16.594 16.141 16.453 1 91.62 248 GLU B N 1
ATOM 4729 C CA . GLU B 1 248 ? 17.812 15.609 17.062 1 91.62 248 GLU B CA 1
ATOM 4730 C C . GLU B 1 248 ? 17.938 14.109 16.812 1 91.62 248 GLU B C 1
ATOM 4732 O O . GLU B 1 248 ? 18.984 13.625 16.391 1 91.62 248 GLU B O 1
ATOM 4737 N N . ASP B 1 249 ? 16.844 13.375 16.922 1 91.88 249 ASP B N 1
ATOM 4738 C CA . ASP B 1 249 ? 16.938 11.914 16.969 1 91.88 249 ASP B CA 1
ATOM 4739 C C . ASP B 1 249 ? 16.297 11.281 15.734 1 91.88 249 ASP B C 1
ATOM 4741 O O . ASP B 1 249 ? 16.375 10.07 15.547 1 91.88 249 ASP B O 1
ATOM 4745 N N . TYR B 1 250 ? 15.672 12.102 14.898 1 93.25 250 TYR B N 1
ATOM 4746 C CA . TYR B 1 250 ? 15.062 11.562 13.688 1 93.25 250 TYR B CA 1
ATOM 4747 C C . TYR B 1 250 ? 14.922 12.641 12.617 1 93.25 250 TYR B C 1
ATOM 4749 O O . TYR B 1 250 ? 15.016 13.836 12.922 1 93.25 250 TYR B O 1
ATOM 4757 N N . ILE B 1 251 ? 14.789 12.219 11.438 1 94.44 251 ILE B N 1
ATOM 4758 C CA . ILE B 1 251 ? 14.477 13.117 10.336 1 94.44 251 ILE B CA 1
ATOM 4759 C C . ILE B 1 251 ? 13.164 12.688 9.68 1 94.44 251 ILE B C 1
ATOM 4761 O O . ILE B 1 251 ? 12.773 11.523 9.766 1 94.44 251 ILE B O 1
ATOM 4765 N N . VAL B 1 252 ? 12.469 13.625 9.141 1 96.19 252 VAL B N 1
ATOM 4766 C CA . VAL B 1 252 ? 11.25 13.352 8.398 1 96.19 252 VAL B CA 1
ATOM 4767 C C . VAL B 1 252 ? 11.492 13.586 6.906 1 96.19 252 VAL B C 1
ATOM 4769 O O . VAL B 1 252 ? 12.07 14.594 6.516 1 96.19 252 VAL B O 1
ATOM 4772 N N . ILE B 1 253 ? 11.094 12.609 6.109 1 96.38 253 ILE B N 1
ATOM 4773 C CA . ILE B 1 253 ? 11.234 12.727 4.66 1 96.38 253 ILE B CA 1
ATOM 4774 C C . ILE B 1 253 ? 9.859 12.844 4.016 1 96.38 253 ILE B C 1
ATOM 4776 O O . ILE B 1 253 ? 8.844 12.539 4.648 1 96.38 253 ILE B O 1
ATOM 4780 N N . ASP B 1 254 ? 9.852 13.281 2.746 1 96.06 254 ASP B N 1
ATOM 4781 C CA . ASP B 1 254 ? 8.578 13.531 2.074 1 96.06 254 ASP B CA 1
ATOM 4782 C C . ASP B 1 254 ? 8.094 12.281 1.335 1 96.06 254 ASP B C 1
ATOM 4784 O O . ASP B 1 254 ? 7.539 12.383 0.24 1 96.06 254 ASP B O 1
ATOM 4788 N N . ALA B 1 255 ? 8.391 11.148 1.799 1 96.38 255 ALA B N 1
ATOM 4789 C CA . ALA B 1 255 ? 7.891 9.859 1.333 1 96.38 255 ALA B CA 1
ATOM 4790 C C . ALA B 1 255 ? 7.281 9.055 2.48 1 96.38 255 ALA B C 1
ATOM 4792 O O . ALA B 1 255 ? 7.973 8.719 3.445 1 96.38 255 ALA B O 1
ATOM 4793 N N . GLY B 1 256 ? 6.035 8.875 2.391 1 96.19 256 GLY B N 1
ATOM 4794 C CA . GLY B 1 256 ? 5.328 8.062 3.365 1 96.19 256 GLY B CA 1
ATOM 4795 C C . GLY B 1 256 ? 4.887 6.719 2.816 1 96.19 256 GLY B C 1
ATOM 4796 O O . GLY B 1 256 ? 5.555 6.148 1.95 1 96.19 256 GLY B O 1
ATOM 4797 N N . PHE B 1 257 ? 3.768 6.18 3.377 1 96.19 257 PHE B N 1
ATOM 4798 C CA . PHE B 1 257 ? 3.408 4.816 3.016 1 96.19 257 PHE B CA 1
ATOM 4799 C C . PHE B 1 257 ? 2.82 4.766 1.61 1 96.19 257 PHE B C 1
ATOM 4801 O O . PHE B 1 257 ? 2.766 3.699 0.992 1 96.19 257 PHE B O 1
ATOM 4808 N N . LEU B 1 258 ? 2.434 5.879 1.026 1 96.69 258 LEU B N 1
ATOM 4809 C CA . LEU B 1 258 ? 1.953 5.879 -0.352 1 96.69 258 LEU B CA 1
ATOM 4810 C C . LEU B 1 258 ? 3.121 5.859 -1.333 1 96.69 258 LEU B C 1
ATOM 4812 O O . LEU B 1 258 ? 2.924 5.664 -2.535 1 96.69 258 LEU B O 1
ATOM 4816 N N . ALA B 1 259 ? 4.324 6.039 -0.813 1 96.88 259 ALA B N 1
ATOM 4817 C CA . ALA B 1 259 ? 5.508 5.98 -1.669 1 96.88 259 ALA B CA 1
ATOM 4818 C C . ALA B 1 259 ? 6.316 4.715 -1.396 1 96.88 259 ALA B C 1
ATOM 4820 O O . ALA B 1 259 ? 6.965 4.18 -2.297 1 96.88 259 ALA B O 1
ATOM 4821 N N . ILE B 1 260 ? 6.281 4.211 -0.217 1 96.38 260 ILE B N 1
ATOM 4822 C CA . ILE B 1 260 ? 7.203 3.156 0.193 1 96.38 260 ILE B CA 1
ATOM 4823 C C . ILE B 1 260 ? 6.418 1.897 0.558 1 96.38 260 ILE B C 1
ATOM 4825 O O . ILE B 1 260 ? 6.906 0.78 0.376 1 96.38 260 ILE B O 1
ATOM 4829 N N . SER B 1 261 ? 5.199 1.956 1.034 1 94.44 261 SER B N 1
ATOM 4830 C CA . SER B 1 261 ? 4.309 0.913 1.532 1 94.44 261 SER B CA 1
ATOM 4831 C C . SER B 1 261 ? 4.523 0.668 3.021 1 94.44 261 SER B C 1
ATOM 4833 O O . SER B 1 261 ? 5.539 1.079 3.584 1 94.44 261 SER B O 1
ATOM 4835 N N . LYS B 1 262 ? 3.574 0.146 3.678 1 92.25 262 LYS B N 1
ATOM 4836 C CA . LYS B 1 262 ? 3.664 -0.221 5.09 1 92.25 262 LYS B CA 1
ATOM 4837 C C . LYS B 1 262 ? 3.777 -1.733 5.258 1 92.25 262 LYS B C 1
ATOM 4839 O O . LYS B 1 262 ? 3.217 -2.303 6.195 1 92.25 262 LYS B O 1
ATOM 4844 N N . ASP B 1 263 ? 4.492 -2.172 4.25 1 87.06 263 ASP B N 1
ATOM 4845 C CA . ASP B 1 263 ? 4.695 -3.617 4.297 1 87.06 263 ASP B CA 1
ATOM 4846 C C . ASP B 1 263 ? 5.848 -3.977 5.234 1 87.06 263 ASP B C 1
ATOM 4848 O O . ASP B 1 263 ? 6.812 -3.219 5.359 1 87.06 263 ASP B O 1
ATOM 4852 N N . SER B 1 264 ? 5.789 -5.02 5.98 1 83.75 264 SER B N 1
ATOM 4853 C CA . SER B 1 264 ? 6.867 -5.656 6.723 1 83.75 264 SER B CA 1
ATOM 4854 C C . SER B 1 264 ? 7.375 -4.758 7.844 1 83.75 264 SER B C 1
ATOM 4856 O O . SER B 1 264 ? 8.539 -4.363 7.855 1 83.75 264 SER B O 1
ATOM 4858 N N . PRO B 1 265 ? 6.555 -4.391 8.781 1 82 265 PRO B N 1
ATOM 4859 C CA . PRO B 1 265 ? 7.004 -3.568 9.906 1 82 265 PRO B CA 1
ATOM 4860 C C . PRO B 1 265 ? 8.227 -4.156 10.609 1 82 265 PRO B C 1
ATOM 4862 O O . PRO B 1 265 ? 9.047 -3.414 11.156 1 82 265 PRO B O 1
ATOM 4865 N N . GLU B 1 266 ? 8.383 -5.395 10.5 1 83.56 266 GLU B N 1
ATOM 4866 C CA . GLU B 1 266 ? 9.508 -6.066 11.156 1 83.56 266 GLU B CA 1
ATOM 4867 C C . GLU B 1 266 ? 10.828 -5.688 10.508 1 83.56 266 GLU B C 1
ATOM 4869 O O . GLU B 1 266 ? 11.891 -5.852 11.109 1 83.56 266 GLU B O 1
ATOM 4874 N N . LEU B 1 267 ? 10.828 -5.211 9.32 1 86.88 267 LEU B N 1
ATOM 4875 C CA . LEU B 1 267 ? 12.016 -4.781 8.602 1 86.88 267 LEU B CA 1
ATOM 4876 C C . LEU B 1 267 ? 12.086 -3.26 8.523 1 86.88 267 LEU B C 1
ATOM 4878 O O . LEU B 1 267 ? 12.695 -2.709 7.598 1 86.88 267 LEU B O 1
ATOM 4882 N N . ASN B 1 268 ? 11.383 -2.555 9.43 1 87.88 268 ASN B N 1
ATOM 4883 C CA . ASN B 1 268 ? 11.352 -1.099 9.508 1 87.88 268 ASN B CA 1
ATOM 4884 C C . ASN B 1 268 ? 10.93 -0.474 8.18 1 87.88 268 ASN B C 1
ATOM 4886 O O . ASN B 1 268 ? 11.406 0.602 7.816 1 87.88 268 ASN B O 1
ATOM 4890 N N . PHE B 1 269 ? 10.32 -1.141 7.34 1 92.44 269 PHE B N 1
ATOM 4891 C CA . PHE B 1 269 ? 9.664 -0.718 6.109 1 92.44 269 PHE B CA 1
ATOM 4892 C C . PHE B 1 269 ? 10.688 -0.404 5.027 1 92.44 269 PHE B C 1
ATOM 4894 O O . PHE B 1 269 ? 10.328 -0.219 3.861 1 92.44 269 PHE B O 1
ATOM 4901 N N . GLY B 1 270 ? 11.969 -0.257 5.359 1 93.75 270 GLY B N 1
ATOM 4902 C CA . GLY B 1 270 ? 13 0.016 4.367 1 93.75 270 GLY B CA 1
ATOM 4903 C C . GLY B 1 270 ? 14.312 0.454 4.984 1 93.75 270 GLY B C 1
ATOM 4904 O O . GLY B 1 270 ? 14.367 0.805 6.164 1 93.75 270 GLY B O 1
ATOM 4905 N N . LYS B 1 271 ? 15.32 0.421 4.184 1 94.56 271 LYS B N 1
ATOM 4906 C CA . LYS B 1 271 ? 16.688 0.785 4.562 1 94.56 271 LYS B CA 1
ATOM 4907 C C . LYS B 1 271 ? 17.203 1.937 3.703 1 94.56 271 LYS B C 1
ATOM 4909 O O . LYS B 1 271 ? 16.969 1.97 2.494 1 94.56 271 LYS B O 1
ATOM 4914 N N . VAL B 1 272 ? 17.875 2.865 4.395 1 95.06 272 VAL B N 1
ATOM 4915 C CA . VAL B 1 272 ? 18.469 3.965 3.648 1 95.06 272 VAL B CA 1
ATOM 4916 C C . VAL B 1 272 ? 19.75 3.484 2.963 1 95.06 272 VAL B C 1
ATOM 4918 O O . VAL B 1 272 ? 20.625 2.91 3.607 1 95.06 272 VAL B O 1
ATOM 4921 N N . LEU B 1 273 ? 19.844 3.654 1.666 1 94.5 273 LEU B N 1
ATOM 4922 C CA . LEU B 1 273 ? 21.016 3.268 0.886 1 94.5 273 LEU B CA 1
ATOM 4923 C C . LEU B 1 273 ? 22.031 4.402 0.832 1 94.5 273 LEU B C 1
ATOM 4925 O O . LEU B 1 273 ? 23.234 4.16 0.797 1 94.5 273 LEU B O 1
ATOM 4929 N N . ALA B 1 274 ? 21.531 5.613 0.731 1 90.25 274 ALA B N 1
ATOM 4930 C CA . ALA B 1 274 ? 22.359 6.816 0.676 1 90.25 274 ALA B CA 1
ATOM 4931 C C . ALA B 1 274 ? 21.656 7.992 1.346 1 90.25 274 ALA B C 1
ATOM 4933 O O . ALA B 1 274 ? 20.469 8.242 1.097 1 90.25 274 ALA B O 1
ATOM 4934 N N . PRO B 1 275 ? 22.312 8.703 2.195 1 81.38 275 PRO B N 1
ATOM 4935 C CA . PRO B 1 275 ? 23.703 8.445 2.607 1 81.38 275 PRO B CA 1
ATOM 4936 C C . PRO B 1 275 ? 23.859 7.125 3.352 1 81.38 275 PRO B C 1
ATOM 4938 O O . PRO B 1 275 ? 22.859 6.535 3.787 1 81.38 275 PRO B O 1
ATOM 4941 N N . ASN B 1 276 ? 25.094 6.621 3.26 1 63.25 276 ASN B N 1
ATOM 4942 C CA . ASN B 1 276 ? 25.438 5.312 3.809 1 63.25 276 ASN B CA 1
ATOM 4943 C C . ASN B 1 276 ? 25.359 5.309 5.332 1 63.25 276 ASN B C 1
ATOM 4945 O O . ASN B 1 276 ? 26.391 5.305 6.012 1 63.25 276 ASN B O 1
ATOM 4949 N N . ASP B 1 277 ? 24.125 5.5 5.773 1 65.19 277 ASP B N 1
ATOM 4950 C CA . ASP B 1 277 ? 24.031 5.473 7.23 1 65.19 277 ASP B CA 1
ATOM 4951 C C . ASP B 1 277 ? 23.047 4.398 7.699 1 65.19 277 ASP B C 1
ATOM 4953 O O . ASP B 1 277 ? 22.203 3.939 6.922 1 65.19 277 ASP B O 1
ATOM 4957 N N . ASP B 1 278 ? 23.453 3.527 8.633 1 84.75 278 ASP B N 1
ATOM 4958 C CA . ASP B 1 278 ? 22.609 2.555 9.32 1 84.75 278 ASP B CA 1
ATOM 4959 C C . ASP B 1 278 ? 21.297 3.193 9.773 1 84.75 278 ASP B C 1
ATOM 4961 O O . ASP B 1 278 ? 21.031 3.279 10.977 1 84.75 278 ASP B O 1
ATOM 4965 N N . MET B 1 279 ? 20.547 3.746 8.711 1 92.44 279 MET B N 1
ATOM 4966 C CA . MET B 1 279 ? 19.281 4.418 8.961 1 92.44 279 MET B CA 1
ATOM 4967 C C . MET B 1 279 ? 18.125 3.631 8.359 1 92.44 279 MET B C 1
ATOM 4969 O O . MET B 1 279 ? 18.25 3.033 7.293 1 92.44 279 MET B O 1
ATOM 4973 N N . PHE B 1 280 ? 17.016 3.686 9.016 1 94.56 280 PHE B N 1
ATOM 4974 C CA . PHE B 1 280 ? 15.828 2.928 8.625 1 94.56 280 PHE B CA 1
ATOM 4975 C C . PHE B 1 280 ? 14.57 3.775 8.773 1 94.56 280 PHE B C 1
ATOM 4977 O O . PHE B 1 280 ? 14.57 4.785 9.477 1 94.56 280 PHE B O 1
ATOM 4984 N N . ILE B 1 281 ? 13.594 3.391 8.078 1 94.69 281 ILE B N 1
ATOM 4985 C CA . ILE B 1 281 ? 12.281 3.99 8.258 1 94.69 281 ILE B CA 1
ATOM 4986 C C . ILE B 1 281 ? 11.602 3.381 9.484 1 94.69 281 ILE B C 1
ATOM 4988 O O . ILE B 1 281 ? 11.281 2.189 9.492 1 94.69 281 ILE B O 1
ATOM 4992 N N . THR B 1 282 ? 11.312 4.125 10.438 1 91.69 282 THR B N 1
ATOM 4993 C CA . THR B 1 282 ? 10.789 3.588 11.688 1 91.69 282 THR B CA 1
ATOM 4994 C C . THR B 1 282 ? 9.305 3.924 11.844 1 91.69 282 THR B C 1
ATOM 4996 O O . THR B 1 282 ? 8.617 3.354 12.695 1 91.69 282 THR B O 1
ATOM 4999 N N . GLY B 1 283 ? 8.82 4.801 11.031 1 92.44 283 GLY B N 1
ATOM 5000 C CA . GLY B 1 283 ? 7.426 5.199 11.031 1 92.44 283 GLY B CA 1
ATOM 5001 C C . GLY B 1 283 ? 7.027 5.988 9.797 1 92.44 283 GLY B C 1
ATOM 5002 O O . GLY B 1 283 ? 7.879 6.598 9.141 1 92.44 283 GLY B O 1
ATOM 5003 N N . MET B 1 284 ? 5.738 5.859 9.57 1 93.44 284 MET B N 1
ATOM 5004 C CA . MET B 1 284 ? 5.27 6.582 8.391 1 93.44 284 MET B CA 1
ATOM 5005 C C . MET B 1 284 ? 3.842 7.078 8.586 1 93.44 284 MET B C 1
ATOM 5007 O O . MET B 1 284 ? 3.023 6.395 9.203 1 93.44 284 MET B O 1
ATOM 5011 N N . SER B 1 285 ? 3.613 8.266 8.141 1 93.25 285 SER B N 1
ATOM 5012 C CA . SER B 1 285 ? 2.268 8.695 7.773 1 93.25 285 SER B CA 1
ATOM 5013 C C . SER B 1 285 ? 2.037 8.57 6.27 1 93.25 285 SER B C 1
ATOM 5015 O O . SER B 1 285 ? 2.812 7.91 5.57 1 93.25 285 SER B O 1
ATOM 5017 N N . GLN B 1 286 ? 0.98 9.102 5.812 1 94.56 286 GLN B N 1
ATOM 5018 C CA . GLN B 1 286 ? 0.579 8.891 4.426 1 94.56 286 GLN B CA 1
ATOM 5019 C C . GLN B 1 286 ? 1.62 9.453 3.461 1 94.56 286 GLN B C 1
ATOM 5021 O O . GLN B 1 286 ? 2.023 8.773 2.514 1 94.56 286 GLN B O 1
ATOM 5026 N N . GLU B 1 287 ? 2.127 10.703 3.729 1 95.25 287 GLU B N 1
ATOM 5027 C CA . GLU B 1 287 ? 3.027 11.344 2.777 1 95.25 287 GLU B CA 1
ATOM 5028 C C . GLU B 1 287 ? 4.41 11.562 3.385 1 95.25 287 GLU B C 1
ATOM 5030 O O . GLU B 1 287 ? 5.312 12.078 2.721 1 95.25 287 GLU B O 1
ATOM 5035 N N . ALA B 1 288 ? 4.578 11.164 4.629 1 95.06 288 ALA B N 1
ATOM 5036 C CA . ALA B 1 288 ? 5.848 11.422 5.305 1 95.06 288 ALA B CA 1
ATOM 5037 C C . ALA B 1 288 ? 6.379 10.164 5.977 1 95.06 288 ALA B C 1
ATOM 5039 O O . ALA B 1 288 ? 5.602 9.328 6.453 1 95.06 288 ALA B O 1
ATOM 5040 N N . GLY B 1 289 ? 7.656 10.07 5.953 1 95.81 289 GLY B N 1
ATOM 5041 C CA . GLY B 1 289 ? 8.344 8.984 6.629 1 95.81 289 GLY B CA 1
ATOM 5042 C C . GLY B 1 289 ? 9.352 9.461 7.656 1 95.81 289 GLY B C 1
ATOM 5043 O O . GLY B 1 289 ? 9.977 10.508 7.477 1 95.81 289 GLY B O 1
ATOM 5044 N N . LYS B 1 290 ? 9.492 8.727 8.703 1 95.5 290 LYS B N 1
ATOM 5045 C CA . LYS B 1 290 ? 10.438 9.023 9.773 1 95.5 290 LYS B CA 1
ATOM 5046 C C . LYS B 1 290 ? 11.664 8.117 9.688 1 95.5 290 LYS B C 1
ATOM 5048 O O . LYS B 1 290 ? 11.539 6.891 9.672 1 95.5 290 LYS B O 1
ATOM 5053 N N . LEU B 1 291 ? 12.812 8.672 9.586 1 95.12 291 LEU B N 1
ATOM 5054 C CA . LEU B 1 291 ? 14.062 7.934 9.555 1 95.12 291 LEU B CA 1
ATOM 5055 C C . LEU B 1 291 ? 14.82 8.078 10.867 1 95.12 291 LEU B C 1
ATOM 5057 O O . LEU B 1 291 ? 14.867 9.172 11.445 1 95.12 291 LEU B O 1
ATOM 5061 N N . LYS B 1 292 ? 15.297 7.055 11.328 1 93.31 292 LYS B N 1
ATOM 5062 C CA . LYS B 1 292 ? 16.156 7.031 12.5 1 93.31 292 LYS B CA 1
ATOM 5063 C C . LYS B 1 292 ? 17.438 6.227 12.242 1 93.31 292 LYS B C 1
ATOM 5065 O O . LYS B 1 292 ? 17.438 5.34 11.383 1 93.31 292 LYS B O 1
ATOM 5070 N N . MET B 1 293 ? 18.375 6.582 12.938 1 90.5 293 MET B N 1
ATOM 5071 C CA . MET B 1 293 ? 19.609 5.785 12.93 1 90.5 293 MET B CA 1
ATOM 5072 C C . MET B 1 293 ? 19.5 4.605 13.883 1 90.5 293 MET B C 1
ATOM 5074 O O . MET B 1 293 ? 18.812 4.688 14.898 1 90.5 293 MET B O 1
ATOM 5078 N N . LYS B 1 294 ? 20.172 3.584 13.461 1 81.81 294 LYS B N 1
ATOM 5079 C CA . LYS B 1 294 ? 20.219 2.441 14.367 1 81.81 294 LYS B CA 1
ATOM 5080 C C . LYS B 1 294 ? 20.906 2.809 15.68 1 81.81 294 LYS B C 1
ATOM 5082 O O . LYS B 1 294 ? 20.422 2.453 16.766 1 81.81 294 LYS B O 1
ATOM 5087 N N . SER B 1 295 ? 22.078 3.455 15.5 1 77.5 295 SER B N 1
ATOM 5088 C CA . SER B 1 295 ? 22.766 3.91 16.703 1 77.5 295 SER B CA 1
ATOM 5089 C C . SER B 1 295 ? 22.25 5.266 17.156 1 77.5 295 SER B C 1
ATOM 5091 O O . SER B 1 295 ? 21.906 6.117 16.344 1 77.5 295 SER B O 1
ATOM 5093 N N . GLU B 1 296 ? 21.891 5.496 18.422 1 68.62 296 GLU B N 1
ATOM 5094 C CA . GLU B 1 296 ? 21.297 6.719 18.953 1 68.62 296 GLU B CA 1
ATOM 5095 C C . GLU B 1 296 ? 22.359 7.773 19.234 1 68.62 296 GLU B C 1
ATOM 5097 O O . GLU B 1 296 ? 22.047 8.93 19.531 1 68.62 296 GLU B O 1
ATOM 5102 N N . GLU B 1 297 ? 23.406 7.645 18.859 1 67.5 297 GLU B N 1
ATOM 5103 C CA . GLU B 1 297 ? 24.438 8.477 19.469 1 67.5 297 GLU B CA 1
ATOM 5104 C C . GLU B 1 297 ? 24.734 9.703 18.625 1 67.5 297 GLU B C 1
ATOM 5106 O O . GLU B 1 297 ? 25.609 10.5 18.953 1 67.5 297 GLU B O 1
ATOM 5111 N N . THR B 1 298 ? 23.812 9.984 17.734 1 79.5 298 THR B N 1
ATOM 5112 C CA . THR B 1 298 ? 24.219 11.078 16.859 1 79.5 298 THR B CA 1
ATOM 5113 C C . THR B 1 298 ? 23.094 12.117 16.75 1 79.5 298 THR B C 1
ATOM 5115 O O . THR B 1 298 ? 21.922 11.758 16.641 1 79.5 298 THR B O 1
ATOM 5118 N N . ASP B 1 299 ? 23.516 13.406 16.922 1 90.56 299 ASP B N 1
ATOM 5119 C CA . ASP B 1 299 ? 22.625 14.508 16.625 1 90.56 299 ASP B CA 1
ATOM 5120 C C . ASP B 1 299 ? 22.438 14.672 15.117 1 90.56 299 ASP B C 1
ATOM 5122 O O . ASP B 1 299 ? 23.344 15.148 14.43 1 90.56 299 ASP B O 1
ATOM 5126 N N . LEU B 1 300 ? 21.328 14.359 14.641 1 92.38 300 LEU B N 1
ATOM 5127 C CA . LEU B 1 300 ? 21.078 14.289 13.203 1 92.38 300 LEU B CA 1
ATOM 5128 C C . LEU B 1 300 ? 21.062 15.688 12.594 1 92.38 300 LEU B C 1
ATOM 5130 O O . LEU B 1 300 ? 21.188 15.836 11.375 1 92.38 300 LEU B O 1
ATOM 5134 N N . ARG B 1 301 ? 20.906 16.75 13.398 1 92.62 301 ARG B N 1
ATOM 5135 C CA . ARG B 1 301 ? 20.906 18.125 12.922 1 92.62 301 ARG B CA 1
ATOM 5136 C C . ARG B 1 301 ? 22.266 18.516 12.375 1 92.62 301 ARG B C 1
ATOM 5138 O O . ARG B 1 301 ? 22.391 19.484 11.617 1 92.62 301 ARG B O 1
ATOM 5145 N N . THR B 1 302 ? 23.219 17.812 12.742 1 92.75 302 THR B N 1
ATOM 5146 C CA . THR B 1 302 ? 24.578 18.094 12.273 1 92.75 302 THR B CA 1
ATOM 5147 C C . THR B 1 302 ? 24.875 17.328 10.984 1 92.75 302 THR B C 1
ATOM 5149 O O . THR B 1 302 ? 25.875 17.594 10.312 1 92.75 302 THR B O 1
ATOM 5152 N N . ARG B 1 303 ? 24.031 16.484 10.617 1 90.81 303 ARG B N 1
ATOM 5153 C CA . ARG B 1 303 ? 24.328 15.586 9.508 1 90.81 303 ARG B CA 1
ATOM 5154 C C . ARG B 1 303 ? 23.406 15.852 8.32 1 90.81 303 ARG B C 1
ATOM 5156 O O . ARG B 1 303 ? 23.75 15.539 7.18 1 90.81 303 ARG B O 1
ATOM 5163 N N . PHE B 1 304 ? 22.234 16.344 8.656 1 93.44 304 PHE B N 1
ATOM 5164 C CA . PHE B 1 304 ? 21.234 16.5 7.609 1 93.44 304 PHE B CA 1
ATOM 5165 C C . PHE B 1 304 ? 20.719 17.938 7.57 1 93.44 304 PHE B C 1
ATOM 5167 O O . PHE B 1 304 ? 20.734 18.641 8.586 1 93.44 304 PHE B O 1
ATOM 5174 N N . LYS B 1 305 ? 20.344 18.312 6.445 1 93.25 305 LYS B N 1
ATOM 5175 C CA . LYS B 1 305 ? 19.641 19.578 6.234 1 93.25 305 LYS B CA 1
ATOM 5176 C C . LYS B 1 305 ? 18.344 19.359 5.449 1 93.25 305 LYS B C 1
ATOM 5178 O O . LYS B 1 305 ? 18.234 18.406 4.676 1 93.25 305 LYS B O 1
ATOM 5183 N N . VAL B 1 306 ? 17.391 20.234 5.719 1 93.94 306 VAL B N 1
ATOM 5184 C CA . VAL B 1 306 ? 16.156 20.203 4.941 1 93.94 306 VAL B CA 1
ATOM 5185 C C . VAL B 1 306 ? 16.484 20.328 3.455 1 93.94 306 VAL B C 1
ATOM 5187 O O . VAL B 1 306 ? 17.266 21.188 3.053 1 93.94 306 VAL B O 1
ATOM 5190 N N . GLY B 1 307 ? 15.922 19.422 2.658 1 93.5 307 GLY B N 1
ATOM 5191 C CA . GLY B 1 307 ? 16.156 19.438 1.222 1 93.5 307 GLY B CA 1
ATOM 5192 C C . GLY B 1 307 ? 17.125 18.375 0.758 1 93.5 307 GLY B C 1
ATOM 5193 O O . GLY B 1 307 ? 17.203 18.078 -0.436 1 93.5 307 GLY B O 1
ATOM 5194 N N . ASP B 1 308 ? 17.859 17.766 1.706 1 95.19 308 ASP B N 1
ATOM 5195 C CA . ASP B 1 308 ? 18.797 16.703 1.35 1 95.19 308 ASP B CA 1
ATOM 5196 C C . ASP B 1 308 ? 18.062 15.523 0.712 1 95.19 308 ASP B C 1
ATOM 5198 O O . ASP B 1 308 ? 16.906 15.242 1.06 1 95.19 308 ASP B O 1
ATOM 5202 N N . TYR B 1 309 ? 18.75 14.844 -0.188 1 95.38 309 TYR B N 1
ATOM 5203 C CA . TYR B 1 309 ? 18.219 13.625 -0.79 1 95.38 309 TYR B CA 1
ATOM 5204 C C . TYR B 1 309 ? 18.531 12.406 0.065 1 95.38 309 TYR B C 1
ATOM 5206 O O . TYR B 1 309 ? 19.594 12.344 0.697 1 95.38 309 TYR B O 1
ATOM 5214 N N . VAL B 1 310 ? 17.625 11.539 0.051 1 96.06 310 VAL B N 1
ATOM 5215 C CA . VAL B 1 310 ? 17.828 10.227 0.654 1 96.06 310 VAL B CA 1
ATOM 5216 C C . VAL B 1 310 ? 17.344 9.141 -0.302 1 96.06 310 VAL B C 1
ATOM 5218 O O . VAL B 1 310 ? 16.297 9.289 -0.955 1 96.06 310 VAL B O 1
ATOM 5221 N N . LYS B 1 311 ? 18.141 8.094 -0.445 1 96.38 311 LYS B N 1
ATOM 5222 C CA . LYS B 1 311 ? 17.797 6.914 -1.23 1 96.38 311 LYS B CA 1
ATOM 5223 C C . LYS B 1 311 ? 17.359 5.758 -0.329 1 96.38 311 LYS B C 1
ATOM 5225 O O . LYS B 1 311 ? 18.109 5.352 0.562 1 96.38 311 LYS B O 1
ATOM 5230 N N . ILE B 1 312 ? 16.203 5.227 -0.604 1 96.75 312 ILE B N 1
ATOM 5231 C CA . ILE B 1 312 ? 15.648 4.219 0.299 1 96.75 312 ILE B CA 1
ATOM 5232 C C . ILE B 1 312 ? 15.398 2.924 -0.466 1 96.75 312 ILE B C 1
ATOM 5234 O O . ILE B 1 312 ? 14.688 2.918 -1.477 1 96.75 312 ILE B O 1
ATOM 5238 N N . ALA B 1 313 ? 16.016 1.822 -0.022 1 96.94 313 ALA B N 1
ATOM 5239 C CA . ALA B 1 313 ? 15.594 0.485 -0.438 1 96.94 313 ALA B CA 1
ATOM 5240 C C . ALA B 1 313 ? 14.344 0.037 0.324 1 96.94 313 ALA B C 1
ATOM 5242 O O . ALA B 1 313 ? 14.391 -0.139 1.544 1 96.94 313 ALA B O 1
ATOM 5243 N N . PRO B 1 314 ? 13.266 -0.157 -0.36 1 97.06 314 PRO B N 1
ATOM 5244 C CA . PRO B 1 314 ? 12.07 -0.592 0.362 1 97.06 314 PRO B CA 1
ATOM 5245 C C . PRO B 1 314 ? 12.195 -2.012 0.912 1 97.06 314 PRO B C 1
ATOM 5247 O O . PRO B 1 314 ? 12.969 -2.816 0.382 1 97.06 314 PRO B O 1
ATOM 5250 N N . ALA B 1 315 ? 11.469 -2.285 1.967 1 95.56 315 ALA B N 1
ATOM 5251 C CA . ALA B 1 315 ? 11.406 -3.646 2.492 1 95.56 315 ALA B CA 1
ATOM 5252 C C . ALA B 1 315 ? 10.781 -4.598 1.476 1 95.56 315 ALA B C 1
ATOM 5254 O O . ALA B 1 315 ? 11.195 -5.754 1.356 1 95.56 315 ALA B O 1
ATOM 5255 N N . HIS B 1 316 ? 9.867 -4.102 0.723 1 96.12 316 HIS B N 1
ATOM 5256 C CA . HIS B 1 316 ? 9.125 -4.871 -0.268 1 96.12 316 HIS B CA 1
ATOM 5257 C C . HIS B 1 316 ? 9 -4.109 -1.583 1 96.12 316 HIS B C 1
ATOM 5259 O O . HIS B 1 316 ? 8.055 -3.348 -1.78 1 96.12 316 HIS B O 1
ATOM 5265 N N . SER B 1 317 ? 9.781 -4.438 -2.5 1 97.25 317 SER B N 1
ATOM 5266 C CA . SER B 1 317 ? 9.898 -3.68 -3.738 1 97.25 317 SER B CA 1
ATOM 5267 C C . SER B 1 317 ? 8.648 -3.826 -4.602 1 97.25 317 SER B C 1
ATOM 5269 O O . SER B 1 317 ? 8.234 -2.875 -5.27 1 97.25 317 SER B O 1
ATOM 5271 N N . CYS B 1 318 ? 8.016 -5.031 -4.637 1 96.62 318 CYS B N 1
ATOM 5272 C CA . CYS B 1 318 ? 6.828 -5.23 -5.457 1 96.62 318 CYS B CA 1
ATOM 5273 C C . CYS B 1 318 ? 5.715 -4.27 -5.059 1 96.62 318 CYS B C 1
ATOM 5275 O O . CYS B 1 318 ? 5.074 -3.662 -5.918 1 96.62 318 CYS B O 1
ATOM 5277 N N . PHE B 1 319 ? 5.488 -4.156 -3.783 1 96.81 319 PHE B N 1
ATOM 5278 C CA . PHE B 1 319 ? 4.449 -3.258 -3.297 1 96.81 319 PHE B CA 1
ATOM 5279 C C . PHE B 1 319 ? 4.801 -1.807 -3.607 1 96.81 319 PHE B C 1
ATOM 5281 O O . PHE B 1 319 ? 3.967 -1.057 -4.117 1 96.81 319 PHE B O 1
ATOM 5288 N N . THR B 1 320 ? 6.012 -1.414 -3.281 1 97.44 320 THR B N 1
ATOM 5289 C CA . THR B 1 320 ? 6.473 -0.051 -3.521 1 97.44 320 THR B CA 1
ATOM 5290 C C . THR B 1 320 ? 6.348 0.31 -5 1 97.44 320 THR B C 1
ATOM 5292 O O . THR B 1 320 ? 5.859 1.39 -5.34 1 97.44 320 THR B O 1
ATOM 5295 N N . ALA B 1 321 ? 6.77 -0.607 -5.855 1 97.5 321 ALA B N 1
ATOM 5296 C CA . ALA B 1 321 ? 6.691 -0.366 -7.293 1 97.5 321 ALA B CA 1
ATOM 5297 C C . ALA B 1 321 ? 5.254 -0.098 -7.727 1 97.5 321 ALA B C 1
ATOM 5299 O O . ALA B 1 321 ? 5.008 0.744 -8.594 1 97.5 321 ALA B O 1
ATOM 5300 N N . ALA B 1 322 ? 4.336 -0.785 -7.125 1 96.31 322 ALA B N 1
ATOM 5301 C CA . ALA B 1 322 ? 2.93 -0.67 -7.496 1 96.31 322 ALA B CA 1
ATOM 5302 C C . ALA B 1 322 ? 2.377 0.707 -7.141 1 96.31 322 ALA B C 1
ATOM 5304 O O . ALA B 1 322 ? 1.327 1.111 -7.645 1 96.31 322 ALA B O 1
ATOM 5305 N N . LEU B 1 323 ? 3.055 1.416 -6.254 1 96.25 323 LEU B N 1
ATOM 5306 C CA . LEU B 1 323 ? 2.57 2.703 -5.77 1 96.25 323 LEU B CA 1
ATOM 5307 C C . LEU B 1 323 ? 2.992 3.83 -6.707 1 96.25 323 LEU B C 1
ATOM 5309 O O . LEU B 1 323 ? 2.562 4.973 -6.539 1 96.25 323 LEU B O 1
ATOM 5313 N N . HIS B 1 324 ? 3.805 3.564 -7.695 1 96.44 324 HIS B N 1
ATOM 5314 C CA . HIS B 1 324 ? 4.336 4.582 -8.594 1 96.44 324 HIS B CA 1
ATOM 5315 C C . HIS B 1 324 ? 3.863 4.355 -10.023 1 96.44 324 HIS B C 1
ATOM 5317 O O . HIS B 1 324 ? 4.012 3.26 -10.57 1 96.44 324 HIS B O 1
ATOM 5323 N N . PRO B 1 325 ? 3.352 5.383 -10.648 1 94.19 325 PRO B N 1
ATOM 5324 C CA . PRO B 1 325 ? 2.838 5.23 -12.016 1 94.19 325 PRO B CA 1
ATOM 5325 C C . PRO B 1 325 ? 3.949 5.125 -13.055 1 94.19 325 PRO B C 1
ATOM 5327 O O . PRO B 1 325 ? 3.691 4.75 -14.203 1 94.19 325 PRO B O 1
ATOM 5330 N N . GLU B 1 326 ? 5.145 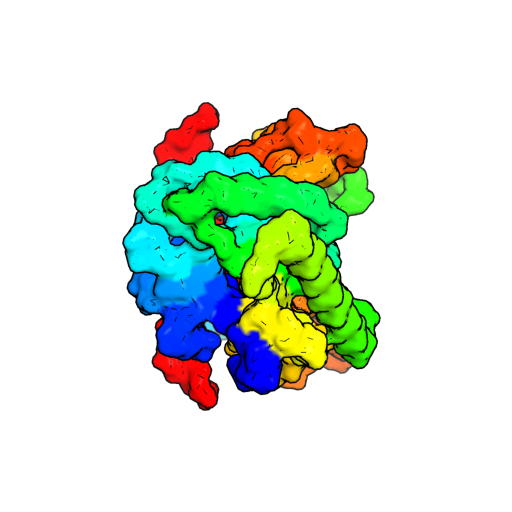5.535 -12.664 1 96.25 326 GLU B N 1
ATOM 5331 C CA . GLU B 1 326 ? 6.293 5.5 -13.562 1 96.25 326 GLU B CA 1
ATOM 5332 C C . GLU B 1 326 ? 7.582 5.195 -12.805 1 96.25 326 GLU B C 1
ATOM 5334 O O . GLU B 1 326 ? 7.688 5.48 -11.609 1 96.25 326 GLU B O 1
ATOM 5339 N N . PHE B 1 327 ? 8.508 4.57 -13.531 1 97.69 327 PHE B N 1
ATOM 5340 C CA . PHE B 1 327 ? 9.852 4.328 -13.031 1 97.69 327 PHE B CA 1
ATOM 5341 C C . PHE B 1 327 ? 10.875 5.164 -13.797 1 97.69 327 PHE B C 1
ATOM 5343 O O . PHE B 1 327 ? 10.812 5.246 -15.031 1 97.69 327 PHE B O 1
ATOM 5350 N N . ALA B 1 328 ? 11.703 5.871 -13.109 1 97.88 328 ALA B N 1
ATOM 5351 C CA . ALA B 1 328 ? 12.875 6.469 -13.734 1 97.88 328 ALA B CA 1
ATOM 5352 C C . ALA B 1 328 ? 14.016 5.461 -13.836 1 97.88 328 ALA B C 1
ATOM 5354 O O . ALA B 1 328 ? 14.523 4.98 -12.82 1 97.88 328 ALA B O 1
ATOM 5355 N N . LEU B 1 329 ? 14.406 5.129 -15.031 1 97.06 329 LEU B N 1
ATOM 5356 C CA . LEU B 1 329 ? 15.461 4.148 -15.25 1 97.06 329 LEU B CA 1
ATOM 5357 C C . LEU B 1 329 ? 16.828 4.824 -15.32 1 97.06 329 LEU B C 1
ATOM 5359 O O . LEU B 1 329 ? 16.984 5.824 -16.016 1 97.06 329 LEU B O 1
ATOM 5363 N N . PHE B 1 330 ? 17.703 4.273 -14.539 1 95.69 330 PHE B N 1
ATOM 5364 C CA . PHE B 1 330 ? 19.078 4.766 -14.531 1 95.69 330 PHE B CA 1
ATOM 5365 C C . PHE B 1 330 ? 20.047 3.66 -14.938 1 95.69 330 PHE B C 1
ATOM 5367 O O . PHE B 1 330 ? 19.844 2.492 -14.609 1 95.69 330 PHE B O 1
ATOM 5374 N N . GLU B 1 331 ? 21.094 4.023 -15.625 1 93.56 331 GLU B N 1
ATOM 5375 C CA . GLU B 1 331 ? 22.234 3.162 -15.93 1 93.56 331 GLU B CA 1
ATOM 5376 C C . GLU B 1 331 ? 23.547 3.838 -15.555 1 93.56 331 GLU B C 1
ATOM 5378 O O . GLU B 1 331 ? 23.875 4.906 -16.078 1 93.56 331 GLU B O 1
ATOM 5383 N N . ASN B 1 332 ? 24.25 3.24 -14.711 1 91.56 332 ASN B N 1
ATOM 5384 C CA . ASN B 1 332 ? 25.516 3.789 -14.234 1 91.56 332 ASN B CA 1
ATOM 5385 C C . ASN B 1 332 ? 25.344 5.219 -13.719 1 91.56 332 ASN B C 1
ATOM 5387 O O . ASN B 1 332 ? 26.109 6.109 -14.102 1 91.56 332 ASN B O 1
ATOM 5391 N N . GLY B 1 333 ? 24.25 5.426 -13.047 1 88.81 333 GLY B N 1
ATOM 5392 C CA . GLY B 1 333 ? 24.016 6.703 -12.398 1 88.81 333 GLY B CA 1
ATOM 5393 C C . GLY B 1 333 ? 23.422 7.746 -13.336 1 88.81 333 GLY B C 1
ATOM 5394 O O . GLY B 1 333 ? 23.109 8.859 -12.906 1 88.81 333 GLY B O 1
ATOM 5395 N N . LYS B 1 334 ? 23.25 7.352 -14.562 1 94.69 334 LYS B N 1
ATOM 5396 C CA . LYS B 1 334 ? 22.719 8.297 -15.539 1 94.69 334 LYS B CA 1
ATOM 5397 C C . LYS B 1 334 ? 21.266 7.949 -15.898 1 94.69 334 LYS B C 1
ATOM 5399 O O . LYS B 1 334 ? 20.953 6.785 -16.141 1 94.69 334 LYS B O 1
ATOM 5404 N N . PHE B 1 335 ? 20.484 8.984 -15.898 1 96 335 PHE B N 1
ATOM 5405 C CA . PHE B 1 335 ? 19.094 8.82 -16.297 1 96 335 PHE B CA 1
ATOM 5406 C C . PHE B 1 335 ? 18.984 8.375 -17.75 1 96 335 PHE B C 1
ATOM 5408 O O . PHE B 1 335 ? 19.656 8.938 -18.625 1 96 335 PHE B O 1
ATOM 5415 N N . ILE B 1 336 ? 18.141 7.449 -18.062 1 96.44 336 ILE B N 1
ATOM 5416 C CA . ILE B 1 336 ? 17.938 6.941 -19.406 1 96.44 336 ILE B CA 1
ATOM 5417 C C . ILE B 1 336 ? 16.562 7.371 -19.922 1 96.44 336 ILE B C 1
ATOM 5419 O O . ILE B 1 336 ? 16.469 8.195 -20.828 1 96.44 336 ILE B O 1
ATOM 5423 N N . LYS B 1 337 ? 15.547 6.883 -19.25 1 97.31 337 LYS B N 1
ATOM 5424 C CA . LYS B 1 337 ? 14.172 7.188 -19.641 1 97.31 337 LYS B CA 1
ATOM 5425 C C . LYS B 1 337 ? 13.195 6.812 -18.531 1 97.31 337 LYS B C 1
ATOM 5427 O O . LYS B 1 337 ? 13.594 6.211 -17.531 1 97.31 337 LYS B O 1
ATOM 5432 N N . LYS B 1 338 ? 12.008 7.242 -18.719 1 97.69 338 LYS B N 1
ATOM 5433 C CA . LYS B 1 338 ? 10.898 6.789 -17.875 1 97.69 338 LYS B CA 1
ATOM 5434 C C . LYS B 1 338 ? 10.148 5.637 -18.531 1 97.69 338 LYS B C 1
ATOM 5436 O O . LYS B 1 338 ? 9.984 5.609 -19.75 1 97.69 338 LYS B O 1
ATOM 5441 N N . ILE B 1 339 ? 9.797 4.68 -17.734 1 97.44 339 ILE B N 1
ATOM 5442 C CA . ILE B 1 339 ? 8.961 3.594 -18.234 1 97.44 339 ILE B CA 1
ATOM 5443 C C . ILE B 1 339 ? 7.715 3.457 -17.359 1 97.44 339 ILE B C 1
ATOM 5445 O O . ILE B 1 339 ? 7.734 3.811 -16.172 1 97.44 339 ILE B O 1
ATOM 5449 N N . SER B 1 340 ? 6.594 3.002 -17.938 1 96.69 340 SER B N 1
ATOM 5450 C CA . SER B 1 340 ? 5.309 2.93 -17.25 1 96.69 340 SER B CA 1
ATOM 5451 C C . SER B 1 340 ? 4.863 1.484 -17.062 1 96.69 340 SER B C 1
ATOM 5453 O O . SER B 1 340 ? 4.812 0.714 -18.016 1 96.69 340 SER B O 1
ATOM 5455 N N . PRO B 1 341 ? 4.594 1.072 -15.859 1 97.38 341 PRO B N 1
ATOM 5456 C CA . PRO B 1 341 ? 4.094 -0.279 -15.602 1 97.38 341 PRO B CA 1
ATOM 5457 C C . PRO B 1 341 ? 2.607 -0.43 -15.922 1 97.38 341 PRO B C 1
ATOM 5459 O O . PRO B 1 341 ? 1.869 0.559 -15.93 1 97.38 341 PRO B O 1
ATOM 5462 N N . CYS B 1 342 ? 2.254 -1.657 -16.203 1 96 342 CYS B N 1
ATOM 5463 C CA . CYS B 1 342 ? 0.839 -2.006 -16.281 1 96 342 CYS B CA 1
ATOM 5464 C C . CYS B 1 342 ? 0.188 -1.932 -14.906 1 96 342 CYS B C 1
ATOM 5466 O O . CYS B 1 342 ? 0.829 -2.227 -13.891 1 96 342 CYS B O 1
ATOM 5468 N N . ARG B 1 343 ? -1.066 -1.41 -14.844 1 90.81 343 ARG B N 1
ATOM 5469 C CA . ARG B 1 343 ? -1.827 -1.363 -13.594 1 90.81 343 ARG B CA 1
ATOM 5470 C C . ARG B 1 343 ? -3.207 -1.985 -13.773 1 90.81 343 ARG B C 1
ATOM 5472 O O . ARG B 1 343 ? -3.689 -2.125 -14.898 1 90.81 343 ARG B O 1
ATOM 5479 N N . GLY B 1 344 ? -3.732 -2.375 -12.648 1 86.5 344 GLY B N 1
ATOM 5480 C CA . GLY B 1 344 ? -5.102 -2.863 -12.672 1 86.5 344 GLY B CA 1
ATOM 5481 C C . GLY B 1 344 ? -5.195 -4.379 -12.695 1 86.5 344 GLY B C 1
ATOM 5482 O O . GLY B 1 344 ? -4.191 -5.07 -12.523 1 86.5 344 GLY B O 1
ATOM 5483 N N . TRP B 1 345 ? -6.445 -4.809 -12.766 1 89.69 345 TRP B N 1
ATOM 5484 C CA . TRP B 1 345 ? -6.75 -6.23 -12.672 1 89.69 345 TRP B CA 1
ATOM 5485 C C . TRP B 1 345 ? -7.496 -6.711 -13.914 1 89.69 345 TRP B C 1
ATOM 5487 O O . TRP B 1 345 ? -8.172 -5.922 -14.578 1 89.69 345 TRP B O 1
#

Secondary structure (DSSP, 8-state):
-HHHHHHHT-EE--B-TTT--HHHHHHHSGGG--EEESSHHHHHHHHHTT--EEEEEEE--GGGHHHHHHHHTTSEEEEEE-SSHHHHHHTT-SSPEEEEEEEESS--SSSEETT-HHHHHHHHHHHHT-TTTEEEEEEEE--GGG---TTS-HHHHHHHHHHHHHHHHHHHHHHHHHHHHHTT-SSPPPEEE--HHHHHS--GGGGG-SEE---GGGT--HHHHHHTSS-GGG----EEEEEEEE-SS-EEES--HHHH-S--GGGTTEEEEES-SSEEEEEE-SS-EEEEESSS---GGGT--TT-EEEEEES-HHHHHHT-S-EEEEETTEEEEEE------/-HHHHHHHT-EE--B-TTT--HHHHHHHSGGG--EEESSHHHHHHHHHTT--EEEEEEEPPGGGHHHHHHHHTTSEEEEEE-SSHHHHHHTT-SSPEEEEEEEESS--SSSEETT-HHHHHHHHHHHHT-TTTEEEEEEEEE-GGGS--TTS-HHHHHHHHHHHHHHHHHHHHHHHHHHHHHTT-SSPPPEEEE-HHHHHS--GGGGG-SEE---GGGT--HHHHHHTSS-GGG----EEEEEEEE-SS-EEES--HHHH-S--GGGTTEEEEES-SSEEEEEE-SS-EEEEESSS---GGGT--TT-EEEEEES-HHHHHHT-S-EEEEETTEEEEEE------

Solvent-accessible surface area (backbone atoms only — not comparable to full-atom values): 35999 Å² total; per-residue (Å²): 105,69,66,57,27,56,74,46,66,26,44,64,28,39,28,41,73,36,67,36,32,70,72,61,44,39,69,74,21,60,92,39,41,43,32,27,28,70,32,63,38,46,46,52,53,43,41,75,68,62,34,40,43,38,31,38,71,45,59,73,44,74,88,51,44,66,64,47,48,63,51,43,77,75,34,53,46,32,37,32,36,64,51,63,66,53,54,68,67,54,58,79,52,98,58,52,42,35,34,26,43,30,29,17,85,74,51,72,68,75,33,37,53,56,83,45,50,67,64,53,48,52,36,50,51,54,46,68,72,34,62,79,35,30,39,83,61,30,40,36,35,59,44,64,62,48,69,68,79,79,90,58,57,46,69,58,40,45,53,51,34,39,50,50,48,49,50,46,45,51,53,50,50,51,44,42,52,52,52,36,64,74,63,66,51,90,62,83,70,41,39,33,34,35,22,39,56,39,63,51,45,74,55,78,61,55,50,77,38,49,31,38,37,32,36,47,75,78,29,36,24,42,47,39,33,62,50,56,47,40,56,78,88,61,44,67,46,67,49,83,38,34,29,52,37,68,38,55,74,37,35,26,27,62,42,9,35,59,56,37,35,58,44,55,66,87,56,32,28,18,36,38,62,33,64,88,42,72,28,30,34,76,44,64,47,65,57,30,18,32,35,31,53,72,68,79,87,52,61,38,59,80,75,51,53,69,55,38,70,36,32,29,27,23,25,42,40,44,61,20,45,69,55,44,77,58,45,81,40,64,57,94,86,36,80,74,50,75,47,59,43,68,73,76,96,105,69,66,57,26,57,75,44,64,26,45,64,27,39,28,39,72,35,68,39,31,70,72,61,46,40,70,73,20,61,94,38,40,43,32,27,28,71,34,64,37,46,45,52,52,43,42,75,68,62,36,38,41,39,32,39,71,46,60,72,43,74,87,49,44,68,66,49,49,62,50,45,76,75,34,53,45,34,36,32,36,66,51,62,68,53,56,71,69,54,58,82,53,96,58,51,43,34,32,26,43,28,29,18,86,71,53,74,71,72,33,37,52,57,82,45,52,66,64,53,49,52,37,49,52,56,46,68,71,34,62,79,33,30,38,84,61,32,41,36,33,59,44,65,61,49,67,68,77,79,90,57,55,47,69,57,40,44,53,50,34,38,50,50,48,48,48,44,46,51,52,51,52,52,45,42,52,51,51,37,63,75,64,66,51,90,61,83,71,43,38,33,34,35,23,38,58,38,63,52,44,72,55,78,61,54,48,77,35,48,30,38,37,32,34,46,74,78,29,37,24,42,47,38,34,63,51,56,46,40,55,76,87,60,44,66,47,65,49,81,38,32,28,52,36,69,37,55,73,37,34,27,27,63,42,10,36,60,55,38,36,58,44,57,68,88,56,32,27,17,37,38,61,33,63,87,43,75,29,30,33,76,44,65,46,65,58,31,19,31,35,32,52,73,66,80,85,52,62,38,58,80,76,49,54,70,55,39,69,36,33,29,26,23,26,42,39,44,61,22,46,70,54,44,78,58,44,82,41,68,56,93,88,36,80,75,50,75,48,60,44,68,72,77,97

Sequence (690 aa):
MIETAKELEVYLRPHMKTHKTLEIGEMMAPSKSKISVSTLAELEFFADGGFDDILLAIPITKDKLTRLKFVHERKNISILINTVEAIDILDSSDRPFNVLIEVSTGYERTGIYVEEYQKIAKILEKLLASPNRLTFKGLYNHCGHTYLGEKERDETKRTKIEAMNRETVSKLVELRDYLERQFESSAPIFIGTGSTPGCGYPVDEFKQLDELHPGNYCFYDYCQETLGSCRTTDIAAFVLSRVNSVFEDYIVIDAGFLAISKDSPELNFGKVLAPNDDMFITGMSQEAGKLKMKSEETDLRTRFKVGDYVKIAPAHSCFTAALHPEFALFENGKFIKKISPCRGWMIETAKELEVYLRPHMKTHKTLEIGEMMAPSKSKISVSTLAELEFFADGGFDDILLAIPITKDKLTRLKFVHERKNISILINTVEAIDILDSSDRPFNVLIEVSTGYERTGIYVEEYQKIAKILEKLLASPNRLTFKGLYNHCGHTYLGEKERDETKRTKIEAMNRETVSKLVELRDYLERQFESSAPIFIGTGSTPGCGYPVDEFKQLDELHPGNYCFYDYCQETLGSCRTTDIAAFVLSRVNSVFEDYIVIDAGFLAISKDSPELNFGKVLAPNDDMFITGMSQEAGKLKMKSEETDLRTRFKVGDYVKIAPAHSCFTAALHPEFALFENGKFIKKISPCRGW

InterPro domains:
  IPR001608 Alanine racemase, N-terminal [PF01168] (12-182)
  IPR026956 D-serine dehydratase-like domain [PF14031] (236-328)
  IPR026956 D-serine dehydratase-like domain [SM01119] (236-331)
  IPR029066 PLP-binding barrel [G3DSA:3.20.20.10] (1-218)
  IPR029066 PLP-binding barrel [SSF51419] (5-219)
  IPR042208 D-serine dehydratase-like domain superfamily [G3DSA:2.40.37.20] (219-336)
  IPR051466 D-amino acid metabolism enzyme [PTHR28004] (1-335)